Protein AF-A0A8J7C2K8-F1 (afdb_monomer_lite)

Foldseek 3Di:
DPDPPPAPLNVCLVLLLVLLPDPQLLVLLLVLLVVLVVLCVVCVVVVNNVVSVVVNLLSLLLLLLQLLLCLLQVNSNDGSPDPSSDDSVLSVQLSVQLVVVLVVLCVVVVVLDPVPVVDPVSVVCLVVPPVVSVVVVVVSVVVNVLVNLLSSLLSNLDPHNVLSPDPVNSCLLPPVCVVLSVSLVCSLVVSLVVLCVVLVVVLVVLVVVPVVSSVVSVSSSVSSSRSSSSNSSSNSSNNSSNSSVLQVQVDPPPPPPPDDDDDDDDDDDDDDDDDDDDDDDDDDDDPPDDPPDDAAADPPLPVLLVVLVVVCVPPLVVSLVSLVVVPVRGPDDLSSLLSNLVSCVVVVVLVSSLVSLLVNLVVCVSRVVLLSNLVSCVSCVVVNVSSPDDLVSLLSNLVSCVVVVVLVSSLVSLVVSCQVPVQPVSSLVSLQVSLVCCVPVVLNLVVSLVSLVCNCVSNVPYPCNVVSVVSNVSSVVSVVVVVVD

Structure (mmCIF, N/CA/C/O backbone):
data_AF-A0A8J7C2K8-F1
#
_entry.id   AF-A0A8J7C2K8-F1
#
loop_
_atom_site.group_PDB
_atom_site.id
_atom_site.type_symbol
_atom_site.label_atom_id
_atom_site.label_alt_id
_atom_site.label_comp_id
_atom_site.label_asym_id
_atom_site.label_entity_id
_atom_site.label_seq_id
_atom_site.pdbx_PDB_ins_code
_atom_site.Cartn_x
_atom_site.Cartn_y
_atom_site.Cartn_z
_atom_site.occupancy
_atom_site.B_iso_or_equiv
_atom_site.auth_seq_id
_atom_site.auth_comp_id
_atom_site.auth_asym_id
_atom_site.auth_atom_id
_atom_site.pdbx_PDB_model_num
ATOM 1 N N . MET A 1 1 ? -22.034 -8.516 -27.424 1.00 41.03 1 MET A N 1
ATOM 2 C CA . MET A 1 1 ? -21.229 -7.342 -27.040 1.00 41.03 1 MET A CA 1
ATOM 3 C C . MET A 1 1 ? -21.089 -7.430 -25.538 1.00 41.03 1 MET A C 1
ATOM 5 O O . MET A 1 1 ? -22.047 -7.137 -24.839 1.00 41.03 1 MET A O 1
ATOM 9 N N . GLU A 1 2 ? -19.985 -8.019 -25.079 1.00 37.44 2 GLU A N 1
ATOM 10 C CA . GLU A 1 2 ? -19.654 -8.113 -23.654 1.00 37.44 2 GLU A CA 1
ATOM 11 C C . GLU A 1 2 ? -19.562 -6.699 -23.087 1.00 37.44 2 GLU A C 1
ATOM 13 O O . GLU A 1 2 ? -18.957 -5.824 -23.704 1.00 37.44 2 GLU A O 1
ATOM 18 N N . HIS A 1 3 ? -20.213 -6.456 -21.952 1.00 40.88 3 HIS A N 1
ATOM 19 C CA . HIS A 1 3 ? -20.045 -5.206 -21.230 1.00 40.88 3 HIS A CA 1
ATOM 20 C C . HIS A 1 3 ? -18.571 -5.090 -20.839 1.00 40.88 3 HIS A C 1
ATOM 22 O O . HIS A 1 3 ? -18.073 -5.925 -20.085 1.00 40.88 3 HIS A O 1
ATOM 28 N N . ASP A 1 4 ? -17.885 -4.077 -21.376 1.00 43.94 4 ASP A N 1
ATOM 29 C CA . ASP A 1 4 ? -16.525 -3.712 -20.988 1.00 43.94 4 ASP A CA 1
ATOM 30 C C . ASP A 1 4 ? -16.519 -3.419 -19.483 1.00 43.94 4 ASP A C 1
ATOM 32 O O . ASP A 1 4 ? -16.833 -2.318 -19.026 1.00 43.94 4 ASP A O 1
ATOM 36 N N . HIS A 1 5 ? -16.211 -4.443 -18.690 1.00 52.31 5 HIS A N 1
ATOM 37 C CA . HIS A 1 5 ? -15.974 -4.312 -17.267 1.00 52.31 5 HIS A CA 1
ATOM 38 C C . HIS A 1 5 ? -14.709 -3.474 -17.099 1.00 52.31 5 HIS A C 1
ATOM 40 O O . HIS A 1 5 ? -13.593 -3.990 -17.146 1.00 52.31 5 HIS A O 1
ATOM 46 N N . LEU A 1 6 ? -14.891 -2.163 -16.924 1.00 55.97 6 LEU A N 1
ATOM 47 C CA . LEU A 1 6 ? -13.845 -1.275 -16.440 1.00 55.97 6 LEU A CA 1
ATOM 48 C C . LEU A 1 6 ? -13.391 -1.812 -15.083 1.00 55.97 6 LEU A C 1
ATOM 50 O O . LEU A 1 6 ? -14.074 -1.687 -14.067 1.00 55.97 6 LEU A O 1
ATOM 54 N N . THR A 1 7 ? -12.247 -2.478 -15.094 1.00 68.12 7 THR A N 1
ATOM 55 C CA . THR A 1 7 ? -11.593 -2.999 -13.903 1.00 68.12 7 THR A CA 1
ATOM 56 C C . THR A 1 7 ? -11.230 -1.843 -12.976 1.00 68.12 7 THR A C 1
ATOM 58 O O . THR A 1 7 ? -10.873 -0.752 -13.430 1.00 68.12 7 THR A O 1
ATOM 61 N N . GLU A 1 8 ? -11.262 -2.065 -11.660 1.00 74.50 8 GLU A N 1
ATOM 62 C CA . GLU A 1 8 ? -10.862 -1.045 -10.674 1.00 74.50 8 GLU A CA 1
ATOM 63 C C . GLU A 1 8 ? -9.447 -0.502 -10.947 1.00 74.50 8 GLU A C 1
ATOM 65 O O . GLU A 1 8 ? -9.156 0.670 -10.702 1.00 74.50 8 GLU A O 1
ATOM 70 N N . PHE A 1 9 ? -8.578 -1.331 -11.533 1.00 84.44 9 PHE A N 1
ATOM 71 C CA . PHE A 1 9 ? -7.225 -0.947 -11.915 1.00 84.44 9 PHE A CA 1
ATOM 72 C C . PHE A 1 9 ? -7.191 0.152 -12.990 1.00 84.44 9 PHE A C 1
ATOM 74 O O . PHE A 1 9 ? -6.344 1.045 -12.924 1.00 84.44 9 PHE A O 1
ATOM 81 N N . SER A 1 10 ? -8.133 0.154 -13.939 1.00 80.50 10 SER A N 1
ATOM 82 C CA . SER A 1 10 ? -8.169 1.147 -15.021 1.00 80.50 10 SER A CA 1
ATOM 83 C C . SER A 1 10 ? -8.350 2.584 -14.502 1.00 80.50 10 SER A C 1
ATOM 85 O O . SER A 1 10 ? -7.654 3.492 -14.960 1.00 80.50 10 SER A O 1
ATOM 87 N N . GLY A 1 11 ? -9.179 2.787 -13.470 1.00 80.75 11 GLY A N 1
ATOM 88 C CA . GLY A 1 11 ? -9.344 4.085 -12.800 1.00 80.75 11 GLY A CA 1
ATOM 89 C C . GLY A 1 11 ? -8.139 4.502 -11.945 1.00 80.75 11 GLY A C 1
ATOM 90 O O . GLY A 1 11 ? -7.910 5.688 -11.706 1.00 80.75 11 GLY A O 1
ATOM 91 N N . VAL A 1 12 ? -7.328 3.535 -11.510 1.00 88.25 12 VAL A N 1
ATOM 92 C CA . VAL A 1 12 ? -6.152 3.748 -10.654 1.00 88.25 12 VAL A CA 1
ATOM 93 C C . VAL A 1 12 ? -4.919 4.178 -11.457 1.00 88.25 12 VAL A C 1
ATOM 95 O O . VAL A 1 12 ? -4.149 5.020 -10.991 1.00 88.25 12 VAL A O 1
ATOM 98 N N . ILE A 1 13 ? -4.736 3.664 -12.675 1.00 92.69 13 ILE A N 1
ATOM 99 C CA . ILE A 1 13 ? -3.528 3.884 -13.492 1.00 92.69 13 ILE A CA 1
ATOM 100 C C . ILE A 1 13 ? -3.227 5.363 -13.733 1.00 92.69 13 ILE A C 1
ATOM 102 O O . ILE A 1 13 ? -2.087 5.790 -13.546 1.00 92.69 13 ILE A O 1
ATOM 106 N N . GLY A 1 14 ? -4.235 6.159 -14.105 1.00 89.81 14 GLY A N 1
ATOM 107 C CA . GLY A 1 14 ? -4.043 7.591 -14.358 1.00 89.81 14 GLY A CA 1
ATOM 108 C C . GLY A 1 14 ? -3.506 8.325 -13.127 1.00 89.81 14 GLY A C 1
ATOM 109 O O . GLY A 1 14 ? -2.609 9.166 -13.229 1.00 89.81 14 GLY A O 1
ATOM 110 N N . ARG A 1 15 ? -3.981 7.934 -11.939 1.00 91.12 15 ARG A N 1
ATOM 111 C CA . ARG A 1 15 ? -3.466 8.445 -10.670 1.00 91.12 15 ARG A CA 1
ATOM 112 C C . ARG A 1 15 ? -2.038 7.966 -10.412 1.00 91.12 15 ARG A C 1
ATOM 114 O O . ARG A 1 15 ? -1.206 8.795 -10.068 1.00 91.12 15 ARG A O 1
ATOM 121 N N . VAL A 1 16 ? -1.721 6.684 -10.625 1.00 93.50 16 VAL A N 1
ATOM 122 C CA . VAL A 1 16 ? -0.349 6.160 -10.448 1.00 93.50 16 VAL A CA 1
ATOM 123 C C . VAL A 1 16 ? 0.651 6.933 -11.305 1.00 93.50 16 VAL A C 1
ATOM 125 O O . VAL A 1 16 ? 1.683 7.369 -10.792 1.00 93.50 16 VAL A O 1
ATOM 128 N N . VAL A 1 17 ? 0.336 7.153 -12.585 1.00 92.56 17 VAL A N 1
ATOM 129 C CA . VAL A 1 17 ? 1.191 7.928 -13.493 1.00 92.56 17 VAL A CA 1
ATOM 130 C C . VAL A 1 17 ? 1.397 9.338 -12.942 1.00 92.56 17 VAL A C 1
ATOM 132 O O . VAL A 1 17 ? 2.541 9.758 -12.776 1.00 92.56 17 VAL A O 1
ATOM 135 N N . ARG A 1 18 ? 0.317 10.038 -12.569 1.00 90.94 18 ARG A N 1
ATOM 136 C CA . ARG A 1 18 ? 0.383 11.401 -12.023 1.00 90.94 18 ARG A CA 1
ATOM 137 C C . ARG A 1 18 ? 1.228 11.493 -10.749 1.00 90.94 18 ARG A C 1
ATOM 139 O O . ARG A 1 18 ? 2.104 12.346 -10.669 1.00 90.94 18 ARG A O 1
ATOM 146 N N . GLU A 1 19 ? 1.012 10.610 -9.776 1.00 89.38 19 GLU A N 1
ATOM 147 C CA . GLU A 1 19 ? 1.736 10.650 -8.493 1.00 89.38 19 GLU A CA 1
ATOM 148 C C . GLU A 1 19 ? 3.212 10.237 -8.628 1.00 89.38 19 GLU A C 1
ATOM 150 O O . GLU A 1 19 ? 4.062 10.615 -7.813 1.00 89.38 19 GLU A O 1
ATOM 155 N N . THR A 1 20 ? 3.562 9.496 -9.682 1.00 88.75 20 THR A N 1
ATOM 156 C CA . THR A 1 20 ? 4.967 9.193 -9.997 1.00 88.75 20 THR A CA 1
ATOM 157 C C . THR A 1 20 ? 5.726 10.460 -10.422 1.00 88.75 20 THR A C 1
ATOM 159 O O . THR A 1 20 ? 6.924 10.567 -10.174 1.00 88.75 20 THR A O 1
ATOM 162 N N . PHE A 1 21 ? 5.041 11.473 -10.965 1.00 85.44 21 PHE A N 1
ATOM 163 C CA . PHE A 1 21 ? 5.627 12.793 -11.241 1.00 85.44 21 PHE A CA 1
ATOM 164 C C . PHE A 1 21 ? 5.719 13.711 -10.008 1.00 85.44 21 PHE A C 1
ATOM 166 O O . PHE A 1 21 ? 6.106 14.872 -10.135 1.00 85.44 21 PHE A O 1
ATOM 173 N N . SER A 1 22 ? 5.400 13.225 -8.805 1.00 87.19 22 SER A N 1
ATOM 174 C CA . SER A 1 22 ? 5.563 14.019 -7.584 1.00 87.19 22 SER A CA 1
ATOM 175 C C . SER A 1 22 ? 7.039 14.280 -7.248 1.00 87.19 22 SER A C 1
ATOM 177 O O . SER A 1 22 ? 7.928 13.461 -7.502 1.00 87.19 22 SER A O 1
ATOM 179 N N . TRP A 1 23 ? 7.303 15.410 -6.583 1.00 87.44 23 TRP A N 1
ATOM 180 C CA . TRP A 1 23 ? 8.646 15.783 -6.120 1.00 87.44 23 TRP A CA 1
ATOM 181 C C . TRP A 1 23 ? 9.289 14.720 -5.219 1.00 87.44 23 TRP A C 1
ATOM 183 O O . TRP A 1 23 ? 10.485 14.463 -5.318 1.00 87.44 23 TRP A O 1
ATOM 193 N N . LYS A 1 24 ? 8.499 14.055 -4.368 1.00 87.69 24 LYS A N 1
ATOM 194 C CA . LYS A 1 24 ? 8.977 12.989 -3.470 1.00 87.69 24 LYS A CA 1
ATOM 195 C C . LYS A 1 24 ? 9.547 11.800 -4.254 1.00 87.69 24 LYS A C 1
ATOM 197 O O . LYS A 1 24 ? 10.615 11.271 -3.923 1.00 87.69 24 LYS A O 1
ATOM 202 N N . THR A 1 25 ? 8.843 11.393 -5.310 1.00 84.19 25 THR A N 1
ATOM 203 C CA . THR A 1 25 ? 9.282 10.326 -6.211 1.00 84.19 25 THR A CA 1
ATOM 204 C C . THR A 1 25 ? 10.517 10.751 -6.998 1.00 84.19 25 THR A C 1
ATOM 206 O O . THR A 1 25 ? 11.456 9.966 -7.117 1.00 84.19 25 THR A O 1
ATOM 209 N N . LEU A 1 26 ? 10.569 12.012 -7.439 1.00 83.38 26 LEU A N 1
ATOM 210 C CA . LEU A 1 26 ? 11.736 12.589 -8.107 1.00 83.38 26 LEU A CA 1
ATOM 211 C C . LEU A 1 26 ? 12.994 12.504 -7.231 1.00 83.38 26 LEU A C 1
ATOM 213 O O . LEU A 1 26 ? 14.010 11.981 -7.684 1.00 83.38 26 LEU A O 1
ATOM 217 N N . PHE A 1 27 ? 12.922 12.922 -5.963 1.00 89.31 27 PHE A N 1
ATOM 218 C CA . PHE A 1 27 ? 14.052 12.808 -5.031 1.00 89.31 27 PHE A CA 1
ATOM 219 C C . PHE A 1 27 ? 14.486 11.357 -4.807 1.00 89.31 27 PHE A C 1
ATOM 221 O O . PHE A 1 27 ? 15.682 11.067 -4.790 1.00 89.31 27 PHE A O 1
ATOM 228 N N . SER A 1 28 ? 13.527 10.435 -4.687 1.00 89.62 28 SER A N 1
ATOM 229 C CA . SER A 1 28 ? 13.826 9.003 -4.556 1.00 89.62 28 SER A CA 1
ATOM 230 C C . SER A 1 28 ? 14.537 8.466 -5.797 1.00 89.62 28 SER A C 1
ATOM 232 O O . SER A 1 28 ? 15.497 7.707 -5.685 1.00 89.62 28 SER A O 1
ATOM 234 N N . GLY A 1 29 ? 14.093 8.885 -6.982 1.00 85.00 29 GLY A N 1
ATOM 235 C CA . GLY A 1 29 ? 14.690 8.467 -8.238 1.00 85.00 29 GLY A CA 1
ATOM 236 C C . GLY A 1 29 ? 16.117 8.983 -8.417 1.00 85.00 29 GLY A C 1
ATOM 237 O O . GLY A 1 29 ? 17.006 8.210 -8.765 1.00 85.00 29 GLY A O 1
ATOM 238 N N . VAL A 1 30 ? 16.360 10.255 -8.089 1.00 86.88 30 VAL A N 1
ATOM 239 C CA . VAL A 1 30 ? 17.709 10.847 -8.091 1.00 86.88 30 VAL A CA 1
ATOM 240 C C . VAL A 1 30 ? 18.622 10.133 -7.095 1.00 86.88 30 VAL A C 1
ATOM 242 O O . VAL A 1 30 ? 19.751 9.795 -7.447 1.00 86.88 30 VAL A O 1
ATOM 245 N N . ALA A 1 31 ? 18.138 9.845 -5.883 1.00 91.31 31 ALA A N 1
ATOM 246 C CA . ALA A 1 31 ? 18.902 9.098 -4.887 1.00 91.31 31 ALA A CA 1
ATOM 247 C C . ALA A 1 31 ? 19.277 7.694 -5.393 1.00 91.31 31 ALA A C 1
ATOM 249 O O . ALA A 1 31 ? 20.427 7.281 -5.255 1.00 91.31 31 ALA A O 1
ATOM 250 N N . LEU A 1 32 ? 18.343 6.983 -6.034 1.00 91.81 32 LEU A N 1
ATOM 251 C CA . LEU A 1 32 ? 18.602 5.667 -6.623 1.00 91.81 32 LEU A CA 1
ATOM 252 C C . LEU A 1 32 ? 19.635 5.729 -7.750 1.00 91.81 32 LEU A C 1
ATOM 254 O O . LEU A 1 32 ? 20.576 4.937 -7.766 1.00 91.81 32 LEU A O 1
ATOM 258 N N . GLY A 1 33 ? 19.481 6.680 -8.672 1.00 86.44 33 GLY A N 1
ATOM 259 C CA . GLY A 1 33 ? 20.433 6.884 -9.759 1.00 86.44 33 GLY A CA 1
ATOM 260 C C . GLY A 1 33 ? 21.829 7.224 -9.236 1.00 86.44 33 GLY A C 1
ATOM 261 O O . GLY A 1 33 ? 22.813 6.654 -9.700 1.00 86.44 33 GLY A O 1
ATOM 262 N N . PHE A 1 34 ? 21.921 8.072 -8.208 1.00 87.38 34 PHE A N 1
ATOM 263 C CA . PHE A 1 34 ? 23.185 8.391 -7.547 1.00 87.38 34 PHE A CA 1
ATOM 264 C C . PHE A 1 34 ? 23.832 7.156 -6.908 1.00 87.38 34 PHE A C 1
ATOM 266 O O . PHE A 1 34 ? 25.015 6.911 -7.135 1.00 87.38 34 PHE A O 1
ATOM 273 N N . ILE A 1 35 ? 23.063 6.343 -6.172 1.00 91.62 35 ILE A N 1
ATOM 274 C CA . ILE A 1 35 ? 23.551 5.086 -5.583 1.00 91.62 35 ILE A CA 1
ATOM 275 C C . ILE A 1 35 ? 24.129 4.179 -6.675 1.00 91.62 35 ILE A C 1
ATOM 277 O O . ILE A 1 35 ? 25.251 3.704 -6.538 1.00 91.62 35 ILE A O 1
ATOM 281 N N . LEU A 1 36 ? 23.414 3.989 -7.785 1.00 90.06 36 LEU A N 1
ATOM 282 C CA . LEU A 1 36 ? 23.866 3.129 -8.882 1.00 90.06 36 LEU A CA 1
ATOM 283 C C . LEU A 1 36 ? 25.137 3.646 -9.559 1.00 90.06 36 LEU A C 1
ATOM 285 O O . LEU A 1 36 ? 26.040 2.857 -9.844 1.00 90.06 36 LEU A O 1
ATOM 289 N N . VAL A 1 37 ? 25.240 4.959 -9.785 1.00 86.56 37 VAL A N 1
ATOM 290 C CA . VAL A 1 37 ? 26.450 5.580 -10.344 1.00 86.56 37 VAL A CA 1
ATOM 291 C C . VAL A 1 37 ? 27.632 5.386 -9.398 1.00 86.56 37 VAL A C 1
ATOM 293 O O . VAL A 1 37 ? 28.677 4.903 -9.831 1.00 86.56 37 VAL A O 1
ATOM 296 N N . VAL A 1 38 ? 27.468 5.691 -8.107 1.00 90.31 38 VAL A N 1
ATOM 297 C CA . VAL A 1 38 ? 28.526 5.515 -7.100 1.00 90.31 38 VAL A CA 1
ATOM 298 C C . VAL A 1 38 ? 28.958 4.053 -7.019 1.00 90.31 38 VAL A C 1
ATOM 300 O O . VAL A 1 38 ? 30.151 3.770 -7.088 1.00 90.31 38 VAL A O 1
ATOM 303 N N . THR A 1 39 ? 28.014 3.112 -6.947 1.00 91.81 39 THR A N 1
ATOM 304 C CA . THR A 1 39 ? 28.308 1.673 -6.943 1.00 91.81 39 THR A CA 1
ATOM 305 C C . THR A 1 39 ? 29.088 1.252 -8.188 1.00 91.81 39 THR A C 1
ATOM 307 O O . THR A 1 39 ? 30.080 0.532 -8.074 1.00 91.81 39 THR A O 1
ATOM 310 N N . THR A 1 40 ? 28.689 1.733 -9.367 1.00 87.88 40 THR A N 1
ATOM 311 C CA . THR A 1 40 ? 29.369 1.422 -10.632 1.00 87.88 40 THR A CA 1
ATOM 312 C C . THR A 1 40 ? 30.797 1.965 -10.645 1.00 87.88 40 THR A C 1
ATOM 314 O O . THR A 1 40 ? 31.725 1.233 -10.983 1.00 87.88 40 THR A O 1
ATOM 317 N N . VAL A 1 41 ? 31.001 3.218 -10.223 1.00 88.69 41 VAL A N 1
ATOM 318 C CA . VAL A 1 41 ? 32.327 3.853 -10.158 1.00 88.69 41 VAL A CA 1
ATOM 319 C C . VAL A 1 41 ? 33.235 3.135 -9.160 1.00 88.69 41 VAL A C 1
ATOM 321 O O . VAL A 1 41 ? 34.372 2.810 -9.495 1.00 88.69 41 VAL A O 1
ATOM 324 N N . VAL A 1 42 ? 32.739 2.828 -7.959 1.00 94.00 42 VAL A N 1
ATOM 325 C CA . VAL A 1 42 ? 33.506 2.113 -6.926 1.00 94.00 42 VAL A CA 1
ATOM 326 C C . VAL A 1 42 ? 33.948 0.736 -7.425 1.00 94.00 42 VAL A C 1
ATOM 328 O O . VAL A 1 42 ? 35.113 0.369 -7.274 1.00 94.00 42 VAL A O 1
ATOM 331 N N . LEU A 1 43 ? 33.054 -0.017 -8.069 1.00 93.50 43 LEU A N 1
ATOM 332 C CA . LEU A 1 43 ? 33.375 -1.353 -8.579 1.00 93.50 43 LEU A CA 1
ATOM 333 C C . LEU A 1 43 ? 34.270 -1.316 -9.823 1.00 93.50 43 LEU A C 1
ATOM 335 O O . LEU A 1 43 ? 35.097 -2.212 -10.003 1.00 93.50 43 LEU A O 1
ATOM 339 N N . ALA A 1 44 ? 34.178 -0.265 -10.641 1.00 88.88 44 ALA A N 1
ATOM 340 C CA . ALA A 1 44 ? 35.124 -0.018 -11.724 1.00 88.88 44 ALA A CA 1
ATOM 341 C C . ALA A 1 44 ? 36.537 0.268 -11.186 1.00 88.88 44 ALA A C 1
ATOM 343 O O . ALA A 1 44 ? 37.502 -0.329 -11.663 1.00 88.88 44 ALA A O 1
ATOM 344 N N . ILE A 1 45 ? 36.665 1.105 -10.146 1.00 94.56 45 ILE A N 1
ATOM 345 C CA . ILE A 1 45 ? 37.945 1.376 -9.464 1.00 94.56 45 ILE A CA 1
ATOM 346 C C . ILE A 1 45 ? 38.517 0.088 -8.854 1.00 94.56 45 ILE A C 1
ATOM 348 O O . ILE A 1 45 ? 39.714 -0.174 -8.968 1.00 94.56 45 ILE A O 1
ATOM 352 N N . ALA A 1 46 ? 37.660 -0.761 -8.283 1.00 95.81 46 ALA A N 1
ATOM 353 C CA . ALA A 1 46 ? 38.035 -2.070 -7.751 1.00 95.81 46 ALA A CA 1
ATOM 354 C C . ALA A 1 46 ? 38.350 -3.127 -8.834 1.00 95.81 46 ALA A C 1
ATOM 356 O O . ALA A 1 46 ? 38.626 -4.277 -8.494 1.00 95.81 46 ALA A O 1
ATOM 357 N N . LYS A 1 47 ? 38.312 -2.768 -10.128 1.00 94.69 47 LYS A N 1
ATOM 358 C CA . LYS A 1 47 ? 38.520 -3.670 -11.277 1.00 94.69 47 LYS A CA 1
ATOM 359 C C . LYS A 1 47 ? 37.569 -4.877 -11.291 1.00 94.69 47 LYS A C 1
ATOM 361 O O . LYS A 1 47 ? 37.915 -5.938 -11.805 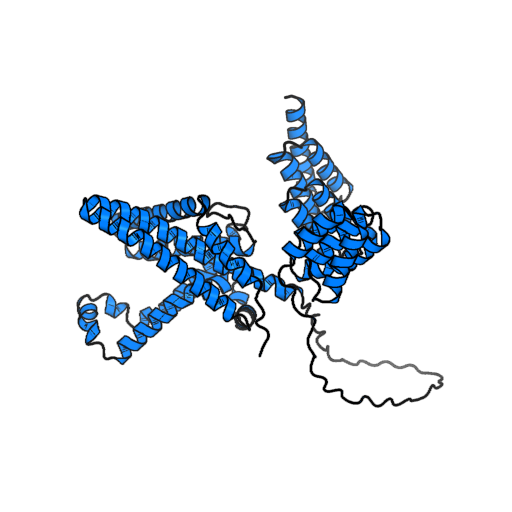1.00 94.69 47 LYS A O 1
ATOM 366 N N . ALA A 1 48 ? 36.353 -4.705 -10.771 1.00 93.31 48 ALA A N 1
ATOM 367 C CA . ALA A 1 48 ? 35.312 -5.730 -10.710 1.00 93.31 48 ALA A CA 1
ATOM 368 C C . ALA A 1 48 ? 34.009 -5.293 -11.425 1.00 93.31 48 ALA A C 1
ATOM 370 O O . ALA A 1 48 ? 32.928 -5.359 -10.833 1.00 93.31 48 ALA A O 1
ATOM 371 N N . PRO A 1 49 ? 34.057 -4.862 -12.703 1.00 84.00 49 PRO A N 1
ATOM 372 C CA . PRO A 1 49 ? 32.888 -4.314 -13.401 1.00 84.00 49 PRO A CA 1
ATOM 373 C C . PRO A 1 49 ? 31.738 -5.326 -13.533 1.00 84.00 49 PRO A C 1
ATOM 375 O O . PRO A 1 49 ? 30.573 -4.954 -13.413 1.00 84.00 49 PRO A O 1
ATOM 378 N N . ASN A 1 50 ? 32.055 -6.616 -13.683 1.00 84.75 50 ASN A N 1
ATOM 379 C CA . ASN A 1 50 ? 31.053 -7.682 -13.771 1.00 84.75 50 ASN A CA 1
ATOM 380 C C . ASN A 1 50 ? 30.245 -7.819 -12.473 1.00 84.75 50 ASN A C 1
ATOM 382 O O . ASN A 1 50 ? 29.038 -8.034 -12.521 1.00 84.75 50 ASN A O 1
ATOM 386 N N . VAL A 1 51 ? 30.886 -7.634 -11.313 1.00 89.44 51 VAL A N 1
ATOM 387 C CA . VAL A 1 51 ? 30.200 -7.616 -10.009 1.00 89.44 51 VAL A CA 1
ATOM 388 C C . VAL A 1 51 ? 29.257 -6.415 -9.925 1.00 89.44 51 VAL A C 1
ATOM 390 O O . VAL A 1 51 ? 28.166 -6.531 -9.373 1.00 89.44 51 VAL A O 1
ATOM 393 N N . GLY A 1 52 ? 29.625 -5.288 -10.543 1.00 87.69 52 GLY A N 1
ATOM 394 C CA . GLY A 1 52 ? 28.776 -4.097 -10.633 1.00 87.69 52 GLY A CA 1
ATOM 395 C C . GLY A 1 52 ? 27.433 -4.342 -11.296 1.00 87.69 52 GLY A C 1
ATOM 396 O O . GLY A 1 52 ? 26.426 -3.836 -10.808 1.00 87.69 52 GLY A O 1
ATOM 397 N N . ILE A 1 53 ? 27.386 -5.183 -12.329 1.00 86.38 53 ILE A N 1
ATOM 398 C CA . ILE A 1 53 ? 26.129 -5.548 -12.993 1.00 86.38 53 ILE A CA 1
ATOM 399 C C . ILE A 1 53 ? 25.206 -6.294 -12.019 1.00 86.38 53 ILE A C 1
ATOM 401 O O . ILE A 1 53 ? 24.031 -5.945 -11.893 1.00 86.38 53 ILE A O 1
ATOM 405 N N . PHE A 1 54 ? 25.735 -7.276 -11.281 1.00 89.88 54 PHE A N 1
ATOM 406 C CA . PHE A 1 54 ? 24.957 -8.036 -10.296 1.00 89.88 54 PHE A CA 1
ATOM 407 C C . PHE A 1 54 ? 24.475 -7.161 -9.137 1.00 89.88 54 PHE A C 1
ATOM 409 O O . PHE A 1 54 ? 23.297 -7.196 -8.788 1.00 89.88 54 PHE A O 1
ATOM 416 N N . VAL A 1 55 ? 25.359 -6.342 -8.562 1.00 94.12 55 VAL A N 1
ATOM 417 C CA . VAL A 1 55 ? 24.996 -5.437 -7.461 1.00 94.12 55 VAL A CA 1
ATOM 418 C C . VAL A 1 55 ? 23.968 -4.405 -7.930 1.00 94.12 55 VAL A C 1
ATOM 420 O O . VAL A 1 55 ? 22.987 -4.158 -7.231 1.00 94.12 55 VAL A O 1
ATOM 423 N N . GLY A 1 56 ? 24.135 -3.857 -9.136 1.00 92.75 56 GLY A N 1
ATOM 424 C CA . GLY A 1 56 ? 23.173 -2.945 -9.748 1.00 92.75 56 GLY A CA 1
ATOM 425 C C . GLY A 1 56 ? 21.795 -3.582 -9.926 1.00 92.75 56 GLY A C 1
ATOM 426 O O . GLY A 1 56 ? 20.791 -2.960 -9.579 1.00 92.75 56 GLY A O 1
ATOM 427 N N . GLN A 1 57 ? 21.729 -4.842 -10.376 1.00 92.38 57 GLN A N 1
ATOM 428 C CA . GLN A 1 57 ? 20.463 -5.576 -10.451 1.00 92.38 57 GLN A CA 1
ATOM 429 C C . GLN A 1 57 ? 19.819 -5.791 -9.080 1.00 92.38 57 GLN A C 1
ATOM 431 O O . GLN A 1 57 ? 18.607 -5.629 -8.964 1.00 92.38 57 GLN A O 1
ATOM 436 N N . ILE A 1 58 ? 20.596 -6.108 -8.039 1.00 96.25 58 ILE A N 1
ATOM 437 C CA . ILE A 1 58 ? 20.070 -6.267 -6.673 1.00 96.25 58 ILE A CA 1
ATOM 438 C C . ILE A 1 58 ? 19.483 -4.946 -6.164 1.00 96.25 58 ILE A C 1
ATOM 440 O O . ILE A 1 58 ? 18.362 -4.932 -5.656 1.00 96.25 58 ILE A O 1
ATOM 444 N N . ILE A 1 59 ? 20.203 -3.834 -6.341 1.00 96.19 59 ILE A N 1
ATOM 445 C CA . ILE A 1 59 ? 19.733 -2.495 -5.956 1.00 96.19 59 ILE A CA 1
ATOM 446 C C . ILE A 1 59 ? 18.435 -2.158 -6.698 1.00 96.19 59 ILE A C 1
ATOM 448 O O . ILE A 1 59 ? 17.475 -1.687 -6.086 1.00 96.19 59 ILE A O 1
ATOM 452 N N . MET A 1 60 ? 18.373 -2.447 -8.000 1.00 95.56 60 MET A N 1
ATOM 453 C CA . MET A 1 60 ? 17.170 -2.186 -8.784 1.00 95.56 60 MET A CA 1
ATOM 454 C C . MET A 1 60 ? 15.988 -3.064 -8.396 1.00 95.56 60 MET A C 1
ATOM 456 O O . MET A 1 60 ? 14.869 -2.571 -8.284 1.00 95.56 60 MET A O 1
ATOM 460 N N . ALA A 1 61 ? 16.225 -4.353 -8.171 1.00 96.88 61 ALA A N 1
ATOM 461 C CA . ALA A 1 61 ? 15.209 -5.276 -7.695 1.00 96.88 61 ALA A CA 1
ATOM 462 C C . ALA A 1 61 ? 14.648 -4.826 -6.342 1.00 96.88 61 ALA A C 1
ATOM 464 O O . ALA A 1 61 ? 13.433 -4.823 -6.163 1.00 96.88 61 ALA A O 1
ATOM 465 N N . ALA A 1 62 ? 15.511 -4.373 -5.426 1.00 97.44 62 ALA A N 1
ATOM 466 C CA . ALA A 1 62 ? 15.099 -3.839 -4.132 1.00 97.44 62 ALA A CA 1
ATOM 467 C C . ALA A 1 62 ? 14.274 -2.553 -4.267 1.00 97.44 62 ALA A C 1
ATOM 469 O O . ALA A 1 62 ? 13.259 -2.399 -3.587 1.00 97.44 62 ALA A O 1
ATOM 470 N N . ALA A 1 63 ? 14.658 -1.651 -5.174 1.00 96.50 63 ALA A N 1
ATOM 471 C CA . ALA A 1 63 ? 13.899 -0.437 -5.456 1.00 96.50 63 ALA A CA 1
ATOM 472 C C . ALA A 1 63 ? 12.517 -0.743 -6.059 1.00 96.50 63 ALA A C 1
ATOM 474 O O . ALA A 1 63 ? 11.506 -0.241 -5.564 1.00 96.50 63 ALA A O 1
ATOM 475 N N . LEU A 1 64 ? 12.455 -1.606 -7.080 1.00 97.31 64 LEU A N 1
ATOM 476 C CA . LEU A 1 64 ? 11.201 -2.070 -7.685 1.00 97.31 64 LEU A CA 1
ATOM 477 C C . LEU A 1 64 ? 10.299 -2.735 -6.651 1.00 97.31 64 LEU A C 1
ATOM 479 O O . LEU A 1 64 ? 9.123 -2.390 -6.555 1.00 97.31 64 LEU A O 1
ATOM 483 N N . ALA A 1 65 ? 10.858 -3.641 -5.848 1.00 97.69 65 ALA A N 1
ATOM 484 C CA . ALA A 1 65 ? 10.148 -4.301 -4.765 1.00 97.69 65 ALA A CA 1
ATOM 485 C C . ALA A 1 65 ? 9.625 -3.283 -3.749 1.00 97.69 65 ALA A C 1
ATOM 487 O O . ALA A 1 65 ? 8.467 -3.370 -3.359 1.00 97.69 65 ALA A O 1
ATOM 488 N N . ARG A 1 66 ? 10.418 -2.277 -3.356 1.00 97.25 66 ARG A N 1
ATOM 489 C CA . ARG A 1 66 ? 9.971 -1.236 -2.419 1.00 97.25 66 ARG A CA 1
ATOM 490 C C . ARG A 1 66 ? 8.746 -0.500 -2.953 1.00 97.25 66 ARG A C 1
ATOM 492 O O . ARG A 1 66 ? 7.745 -0.404 -2.248 1.00 97.25 66 ARG A O 1
ATOM 499 N N . PHE A 1 67 ? 8.803 -0.029 -4.196 1.00 96.62 67 PHE A N 1
ATOM 500 C CA . PHE A 1 67 ? 7.685 0.678 -4.821 1.00 96.62 67 PHE A CA 1
ATOM 501 C C . PHE A 1 67 ? 6.475 -0.227 -5.089 1.00 96.62 67 PHE A C 1
ATOM 503 O O . PHE A 1 67 ? 5.340 0.230 -4.955 1.00 96.62 67 PHE A O 1
ATOM 510 N N . ALA A 1 68 ? 6.693 -1.505 -5.405 1.00 97.06 68 ALA A N 1
ATOM 511 C CA . ALA A 1 68 ? 5.621 -2.484 -5.558 1.00 97.06 68 ALA A CA 1
ATOM 512 C C . ALA A 1 68 ? 4.925 -2.791 -4.235 1.00 97.06 68 ALA A C 1
ATOM 514 O O . ALA A 1 68 ? 3.700 -2.825 -4.186 1.00 97.06 68 ALA A O 1
ATOM 515 N N . VAL A 1 69 ? 5.675 -2.950 -3.145 1.00 96.56 69 VAL A N 1
ATOM 516 C CA . VAL A 1 69 ? 5.084 -3.151 -1.820 1.00 96.56 69 VAL A CA 1
ATOM 517 C C . VAL A 1 69 ? 4.314 -1.892 -1.390 1.00 96.56 69 VAL A C 1
ATOM 519 O O . VAL A 1 69 ? 3.192 -2.025 -0.912 1.00 96.56 69 VAL A O 1
ATOM 522 N N . ASN A 1 70 ? 4.816 -0.679 -1.665 1.00 94.50 70 ASN A N 1
ATOM 523 C CA . ASN A 1 70 ? 4.050 0.561 -1.444 1.00 94.50 70 ASN A CA 1
ATOM 524 C C . ASN A 1 70 ? 2.708 0.549 -2.191 1.00 94.50 70 ASN A C 1
ATOM 526 O O . ASN A 1 70 ? 1.664 0.780 -1.581 1.00 94.50 70 ASN A O 1
ATOM 530 N N . GLY A 1 71 ? 2.720 0.214 -3.486 1.00 93.50 71 GLY A N 1
ATOM 531 C CA . GLY A 1 71 ? 1.495 0.095 -4.282 1.00 93.50 71 GLY A CA 1
ATOM 532 C C . GLY A 1 71 ? 0.546 -0.987 -3.756 1.00 93.50 71 GLY A C 1
ATOM 533 O O . GLY A 1 71 ? -0.659 -0.768 -3.691 1.00 93.50 71 GLY A O 1
ATOM 534 N N . LEU A 1 72 ? 1.083 -2.122 -3.298 1.00 94.12 72 LEU A N 1
ATOM 535 C CA . LEU A 1 72 ? 0.305 -3.217 -2.713 1.00 94.12 72 LEU A CA 1
ATOM 536 C C . LEU A 1 72 ? -0.418 -2.812 -1.417 1.00 94.12 72 LEU A C 1
ATOM 538 O O . LEU A 1 72 ? -1.467 -3.368 -1.109 1.00 94.12 72 LEU A O 1
ATOM 542 N N . PHE A 1 73 ? 0.127 -1.872 -0.644 1.00 89.12 73 PHE A N 1
ATOM 543 C CA . PHE A 1 73 ? -0.533 -1.323 0.547 1.00 89.12 73 PHE A CA 1
ATOM 544 C C . PHE A 1 73 ? -1.373 -0.071 0.252 1.00 89.12 73 PHE A C 1
ATOM 546 O O . PHE A 1 73 ? -1.887 0.553 1.178 1.00 89.12 73 PHE A O 1
ATOM 553 N N . GLY A 1 74 ? -1.540 0.295 -1.022 1.00 87.00 74 GLY A N 1
ATOM 554 C CA . GLY A 1 74 ? -2.321 1.461 -1.428 1.00 87.00 74 GLY A CA 1
ATOM 555 C C . GLY A 1 74 ? -1.636 2.801 -1.147 1.00 87.00 74 GLY A C 1
ATOM 556 O O . GLY A 1 74 ? -2.302 3.836 -1.112 1.00 87.00 74 GLY A O 1
ATOM 557 N N . GLU A 1 75 ? -0.317 2.813 -0.937 1.00 88.00 75 GLU A N 1
ATOM 558 C CA . GLU A 1 75 ? 0.436 4.036 -0.672 1.00 88.00 75 GLU A CA 1
ATOM 559 C C . GLU A 1 75 ? 0.800 4.754 -1.982 1.00 88.00 75 GLU A C 1
ATOM 561 O O . GLU A 1 75 ? 1.759 4.412 -2.676 1.00 88.00 75 GLU A O 1
ATOM 566 N N . TRP A 1 76 ? 0.040 5.800 -2.304 1.00 86.69 76 TRP A N 1
ATOM 567 C CA . TRP A 1 76 ? 0.209 6.609 -3.520 1.00 86.69 76 TRP A CA 1
ATOM 568 C C . TRP A 1 76 ? 1.476 7.467 -3.527 1.00 86.69 76 TRP A C 1
ATOM 570 O O . TRP A 1 76 ? 2.062 7.706 -4.581 1.00 86.69 76 TRP A O 1
ATOM 580 N N . ASP A 1 77 ? 1.915 7.899 -2.349 1.00 86.25 77 ASP A N 1
ATOM 581 C CA . ASP A 1 77 ? 3.015 8.849 -2.160 1.00 86.25 77 ASP A CA 1
ATOM 582 C C . ASP A 1 77 ? 4.324 8.174 -1.725 1.00 86.25 77 ASP A C 1
ATOM 584 O O . ASP A 1 77 ? 5.316 8.853 -1.447 1.00 86.25 77 ASP A O 1
ATOM 588 N N . GLY A 1 78 ? 4.343 6.839 -1.672 1.00 87.00 78 GLY A N 1
ATOM 589 C CA . GLY A 1 78 ? 5.430 6.081 -1.065 1.00 87.00 78 GLY A CA 1
ATOM 590 C C . GLY A 1 78 ? 6.762 6.262 -1.785 1.00 87.00 78 GLY A C 1
ATOM 591 O O . GLY A 1 78 ? 6.891 5.973 -2.979 1.00 87.00 78 GLY A O 1
ATOM 592 N N . THR A 1 79 ? 7.769 6.717 -1.045 1.00 92.69 79 THR A N 1
ATOM 593 C CA . THR A 1 79 ? 9.159 6.868 -1.496 1.00 92.69 79 THR A CA 1
ATOM 594 C C . THR A 1 79 ? 9.966 5.593 -1.251 1.00 92.69 79 THR A C 1
ATOM 596 O O . THR A 1 79 ? 9.481 4.647 -0.624 1.00 92.69 79 THR A O 1
ATOM 599 N N . LEU A 1 80 ? 11.233 5.580 -1.688 1.00 92.19 80 LEU A N 1
ATOM 600 C CA . LEU A 1 80 ? 12.171 4.507 -1.324 1.00 92.19 80 LEU A CA 1
ATOM 601 C C . LEU A 1 80 ? 12.333 4.356 0.194 1.00 92.19 80 LEU A C 1
ATOM 603 O O . LEU A 1 80 ? 12.580 3.257 0.673 1.00 92.19 80 LEU A O 1
ATOM 607 N N . PHE A 1 81 ? 12.165 5.449 0.939 1.00 90.88 81 PHE A N 1
ATOM 608 C CA . PHE A 1 81 ? 12.377 5.509 2.385 1.00 90.88 81 PHE A CA 1
ATOM 609 C C . PHE A 1 81 ? 11.081 5.525 3.192 1.00 90.88 81 PHE A C 1
ATOM 611 O O . PHE A 1 81 ? 11.144 5.638 4.414 1.00 90.88 81 PHE A O 1
ATOM 618 N N . SER A 1 82 ? 9.916 5.436 2.541 1.00 85.94 82 SER A N 1
ATOM 619 C CA . SER A 1 82 ? 8.653 5.368 3.276 1.00 85.94 82 SER A CA 1
ATOM 620 C C . SER A 1 82 ? 8.664 4.158 4.212 1.00 85.94 82 SER A C 1
ATOM 622 O O . SER A 1 82 ? 9.289 3.146 3.895 1.00 85.94 82 SER A O 1
ATOM 624 N N . SER A 1 83 ? 7.980 4.241 5.346 1.00 81.44 83 SER A N 1
ATOM 625 C CA . SER A 1 83 ? 7.698 3.112 6.240 1.00 81.44 83 SER A CA 1
ATOM 626 C C . SER A 1 83 ? 6.241 2.648 6.152 1.00 81.44 83 SER A C 1
ATOM 628 O O . SER A 1 83 ? 5.924 1.566 6.643 1.00 81.44 83 SER A O 1
ATOM 630 N N . ALA A 1 84 ? 5.360 3.431 5.518 1.00 74.38 84 ALA A N 1
ATOM 631 C CA . ALA A 1 84 ? 3.923 3.166 5.497 1.00 74.38 84 ALA A CA 1
ATOM 632 C C . ALA A 1 84 ? 3.568 1.953 4.620 1.00 74.38 84 ALA A C 1
ATOM 634 O O . ALA A 1 84 ? 2.748 1.124 5.005 1.00 74.38 84 ALA A O 1
ATOM 635 N N . GLY A 1 85 ? 4.239 1.781 3.481 1.00 76.50 85 GLY A N 1
ATOM 636 C CA . GLY A 1 85 ? 4.031 0.657 2.575 1.00 76.50 85 GLY A CA 1
ATOM 637 C C . GLY A 1 85 ? 4.736 -0.634 2.989 1.00 76.50 85 GLY A C 1
ATOM 638 O O . GLY A 1 85 ? 5.405 -1.237 2.159 1.00 76.50 85 GLY A O 1
ATOM 639 N N . GLY A 1 86 ? 4.649 -1.046 4.253 1.00 84.88 86 GLY A N 1
ATOM 640 C CA . GLY A 1 86 ? 5.175 -2.327 4.739 1.00 84.88 86 GLY A CA 1
ATOM 641 C C . GLY A 1 86 ? 6.662 -2.345 5.124 1.00 84.88 86 GLY A C 1
ATOM 642 O O . GLY A 1 86 ? 7.434 -1.429 4.846 1.00 84.88 86 GLY A O 1
ATOM 643 N N . SER A 1 87 ? 7.066 -3.422 5.804 1.00 92.00 87 SER A N 1
ATOM 644 C CA . SER A 1 87 ? 8.416 -3.567 6.369 1.00 92.00 87 SER A CA 1
ATOM 645 C C . SER A 1 87 ? 9.488 -3.878 5.315 1.00 92.00 87 SER A C 1
ATOM 647 O O . SER A 1 87 ? 9.232 -4.561 4.321 1.00 92.00 87 SER A O 1
ATOM 649 N N . TRP A 1 88 ? 10.739 -3.488 5.581 1.00 94.12 88 TRP A N 1
ATOM 650 C CA . TRP A 1 88 ? 11.888 -3.864 4.743 1.00 94.12 88 TRP A CA 1
ATOM 651 C C . TRP A 1 88 ? 12.133 -5.375 4.672 1.00 94.12 88 TRP A C 1
ATOM 653 O O . TRP A 1 88 ? 12.672 -5.853 3.677 1.00 94.12 88 TRP A O 1
ATOM 663 N N . ALA A 1 89 ? 11.693 -6.145 5.672 1.00 94.69 89 ALA A N 1
ATOM 664 C CA . ALA A 1 89 ? 11.736 -7.604 5.613 1.00 94.69 89 ALA A CA 1
ATOM 665 C C . ALA A 1 89 ? 10.849 -8.142 4.475 1.00 94.69 89 ALA A C 1
ATOM 667 O O . ALA A 1 89 ? 11.274 -9.005 3.707 1.00 94.69 89 ALA A O 1
ATOM 668 N N . GLN A 1 90 ? 9.649 -7.577 4.309 1.00 94.50 90 GLN A N 1
ATOM 669 C CA . GLN A 1 90 ? 8.760 -7.918 3.198 1.00 94.50 90 GLN A CA 1
ATOM 670 C C . GLN A 1 90 ? 9.346 -7.478 1.852 1.00 94.50 90 GLN A C 1
ATOM 672 O O . GLN A 1 90 ? 9.307 -8.242 0.891 1.00 94.50 90 GLN A O 1
ATOM 677 N N . VAL A 1 91 ? 9.940 -6.282 1.786 1.00 97.12 91 VAL A N 1
ATOM 678 C CA . VAL A 1 91 ? 10.647 -5.806 0.584 1.00 97.12 91 VAL A CA 1
ATOM 679 C C . VAL A 1 91 ? 11.778 -6.764 0.211 1.00 97.12 91 VAL A C 1
ATOM 681 O O . VAL A 1 91 ? 11.901 -7.131 -0.955 1.00 97.12 91 VAL A O 1
ATOM 684 N N . GLY A 1 92 ? 12.557 -7.231 1.189 1.00 97.38 92 GLY A N 1
ATOM 685 C CA . GLY A 1 92 ? 13.606 -8.231 0.991 1.00 97.38 92 GLY A CA 1
ATOM 686 C C . GLY A 1 92 ? 13.068 -9.558 0.450 1.00 97.38 92 GLY A C 1
ATOM 687 O O . GLY A 1 92 ? 13.634 -10.103 -0.496 1.00 97.38 92 GLY A O 1
ATOM 688 N N . ALA A 1 93 ? 11.934 -10.040 0.969 1.00 97.19 93 ALA A N 1
ATOM 689 C CA . ALA A 1 93 ? 11.284 -11.251 0.465 1.00 97.19 93 ALA A CA 1
ATOM 690 C C . ALA A 1 93 ? 10.822 -11.102 -0.998 1.00 97.19 93 ALA A C 1
ATOM 692 O O . ALA A 1 93 ? 11.102 -11.969 -1.827 1.00 97.19 93 ALA A O 1
ATOM 693 N N . VAL A 1 94 ? 10.179 -9.979 -1.344 1.00 97.88 94 VAL A N 1
ATOM 694 C CA . VAL A 1 94 ? 9.765 -9.674 -2.728 1.00 97.88 94 VAL A CA 1
ATOM 695 C C . VAL A 1 94 ? 10.980 -9.547 -3.648 1.00 97.88 94 VAL A C 1
ATOM 697 O O . VAL A 1 94 ? 10.979 -10.110 -4.740 1.00 97.88 94 VAL A O 1
ATOM 700 N N . THR A 1 95 ? 12.040 -8.881 -3.186 1.00 98.12 95 THR A N 1
ATOM 701 C CA . THR A 1 95 ? 13.315 -8.743 -3.909 1.00 98.12 95 THR A CA 1
ATOM 702 C C . THR A 1 95 ? 13.920 -10.109 -4.217 1.00 98.12 95 THR A C 1
ATOM 704 O O . THR A 1 95 ? 14.298 -10.367 -5.356 1.00 98.12 95 THR A O 1
ATOM 707 N N . GLY A 1 96 ? 13.967 -11.008 -3.228 1.00 97.94 96 GLY A N 1
ATOM 708 C CA . GLY A 1 96 ? 14.490 -12.363 -3.397 1.00 97.94 96 GLY A CA 1
ATOM 709 C C . GLY A 1 96 ? 13.705 -13.173 -4.429 1.00 97.94 96 GLY A C 1
ATOM 710 O O . GLY A 1 96 ? 14.308 -13.781 -5.311 1.00 97.94 96 GLY A O 1
ATOM 711 N N . ARG A 1 97 ? 12.366 -13.136 -4.373 1.00 97.81 97 ARG A N 1
ATOM 712 C CA . ARG A 1 97 ? 11.495 -13.805 -5.358 1.00 97.81 97 ARG A CA 1
ATOM 713 C C . ARG A 1 97 ? 11.684 -13.250 -6.768 1.00 97.81 97 ARG A C 1
ATOM 715 O O . ARG A 1 97 ? 11.849 -14.012 -7.719 1.00 97.81 97 ARG A O 1
ATOM 722 N N . TYR A 1 98 ? 11.716 -11.926 -6.891 1.00 97.81 98 TYR A N 1
ATOM 723 C CA . TYR A 1 98 ? 11.917 -11.244 -8.165 1.00 97.81 98 TYR A CA 1
ATOM 724 C C . TYR A 1 98 ? 13.282 -11.579 -8.786 1.00 97.81 98 TYR A C 1
ATOM 726 O O . TYR A 1 98 ? 13.356 -11.948 -9.959 1.00 97.81 98 TYR A O 1
ATOM 734 N N . LEU A 1 99 ? 14.359 -11.522 -7.994 1.00 97.12 99 LEU A N 1
ATOM 735 C CA . LEU A 1 99 ? 15.706 -11.890 -8.439 1.00 97.12 99 LEU A CA 1
ATOM 736 C C . LEU A 1 99 ? 15.803 -13.366 -8.818 1.00 97.12 99 LEU A C 1
ATOM 738 O O . LEU A 1 99 ? 16.423 -13.679 -9.828 1.00 97.12 99 LEU A O 1
ATOM 742 N N . PHE A 1 100 ? 15.172 -14.267 -8.059 1.00 96.75 100 PHE A N 1
ATOM 743 C CA . PHE A 1 100 ? 15.185 -15.699 -8.357 1.00 96.75 100 PHE A CA 1
ATOM 744 C C . PHE A 1 100 ? 14.668 -15.991 -9.773 1.00 96.75 100 PHE A C 1
ATOM 746 O O . PHE A 1 100 ? 15.371 -16.628 -10.557 1.00 96.75 100 PHE A O 1
ATOM 753 N N . LEU A 1 101 ? 13.487 -15.473 -10.137 1.00 94.12 101 LEU A N 1
ATOM 754 C CA . LEU A 1 101 ? 12.956 -15.665 -11.492 1.00 94.12 101 LEU A CA 1
ATOM 755 C C . LEU A 1 101 ? 13.724 -14.871 -12.547 1.00 94.12 101 LEU A C 1
ATOM 757 O O . LEU A 1 101 ? 13.912 -15.379 -13.648 1.00 94.12 101 LEU A O 1
ATOM 761 N N . THR A 1 102 ? 14.210 -13.671 -12.224 1.00 92.81 102 THR A N 1
ATOM 762 C CA . THR A 1 102 ? 15.036 -12.890 -13.157 1.00 92.81 102 THR A CA 1
ATOM 763 C C . THR A 1 102 ? 16.316 -13.649 -13.516 1.00 92.81 102 THR A C 1
ATOM 765 O O . THR A 1 102 ? 16.642 -13.781 -14.692 1.00 92.81 102 THR A O 1
ATOM 768 N N . PHE A 1 103 ? 17.013 -14.229 -12.535 1.00 92.06 103 PHE A N 1
ATOM 769 C CA . PHE A 1 103 ? 18.209 -15.032 -12.787 1.00 92.06 103 PHE A CA 1
ATOM 770 C C . PHE A 1 103 ? 17.891 -16.351 -13.487 1.00 92.06 103 PHE A C 1
ATOM 772 O O . PHE A 1 103 ? 18.608 -16.717 -14.415 1.00 92.06 103 PHE A O 1
ATOM 779 N N . ALA A 1 104 ? 16.800 -17.032 -13.118 1.00 92.31 104 ALA A N 1
ATOM 780 C CA . ALA A 1 104 ? 16.342 -18.218 -13.842 1.00 92.31 104 ALA A CA 1
ATOM 781 C C . ALA A 1 104 ? 16.063 -17.901 -15.323 1.00 92.31 104 ALA A C 1
ATOM 783 O O . ALA A 1 104 ? 16.406 -18.689 -16.204 1.00 92.31 104 ALA A O 1
ATOM 784 N N . TRP A 1 105 ? 15.522 -16.712 -15.610 1.00 88.00 105 TRP A N 1
ATOM 785 C CA . TRP A 1 105 ? 15.260 -16.239 -16.968 1.00 88.00 105 TRP A CA 1
ATOM 786 C C . TRP A 1 105 ? 16.533 -15.955 -17.773 1.00 88.00 105 TRP A C 1
ATOM 788 O O . TRP A 1 105 ? 16.524 -16.084 -18.997 1.00 88.00 105 TRP A O 1
ATOM 798 N N . LEU A 1 106 ? 17.644 -15.610 -17.115 1.00 84.88 106 LEU A N 1
ATOM 799 C CA . LEU A 1 106 ? 18.940 -15.374 -17.764 1.00 84.88 106 LEU A CA 1
ATOM 800 C C . LEU A 1 106 ? 19.677 -16.673 -18.136 1.00 84.88 106 LEU A C 1
ATOM 802 O O . LEU A 1 106 ? 20.570 -16.640 -18.984 1.00 84.88 106 LEU A O 1
ATOM 806 N N . VAL A 1 107 ? 19.298 -17.822 -17.562 1.00 86.44 107 VAL A N 1
ATOM 807 C CA . VAL A 1 107 ? 19.947 -19.118 -17.834 1.00 86.44 107 VAL A CA 1
ATOM 808 C C . VAL A 1 107 ? 19.880 -19.507 -19.322 1.00 86.44 107 VAL A C 1
ATOM 810 O O . VAL A 1 107 ? 20.930 -19.814 -19.889 1.00 86.44 107 VAL A O 1
ATOM 813 N N . PRO A 1 108 ? 18.723 -19.445 -20.017 1.00 82.88 108 PRO A N 1
ATOM 814 C CA . PRO A 1 108 ? 18.673 -19.683 -21.460 1.00 82.88 108 PRO A CA 1
ATOM 815 C C . PRO A 1 108 ? 19.601 -18.772 -22.269 1.00 82.88 108 PRO A C 1
ATOM 817 O O . PRO A 1 108 ? 20.224 -19.241 -23.214 1.00 82.88 108 PRO A O 1
ATOM 820 N N . LEU A 1 109 ? 19.741 -17.497 -21.887 1.00 77.38 109 LEU A N 1
ATOM 821 C CA . LEU A 1 109 ? 20.642 -16.539 -22.543 1.00 77.38 109 LEU A CA 1
ATOM 822 C C . LEU A 1 109 ? 22.109 -16.961 -22.418 1.00 77.38 109 LEU A C 1
ATOM 824 O O . LEU A 1 109 ? 22.892 -16.832 -23.361 1.00 77.38 109 LEU A O 1
ATOM 828 N N . TYR A 1 110 ? 22.469 -17.492 -21.249 1.00 78.00 110 TYR A N 1
ATOM 829 C CA . TYR A 1 110 ? 23.798 -18.030 -21.004 1.00 78.00 110 TYR A CA 1
ATOM 830 C C . TYR A 1 110 ? 24.118 -19.188 -21.957 1.00 78.00 110 TYR A C 1
ATOM 832 O O . TYR A 1 110 ? 25.163 -19.170 -22.607 1.00 78.00 110 TYR A O 1
ATOM 840 N N . PHE A 1 111 ? 23.182 -20.129 -22.126 1.00 79.00 111 PHE A N 1
ATOM 841 C CA . PHE A 1 111 ? 23.329 -21.256 -23.054 1.00 79.00 111 PHE A CA 1
ATOM 842 C C . PHE A 1 111 ? 23.221 -20.864 -24.536 1.00 79.00 111 PHE A C 1
ATOM 844 O O . PHE A 1 111 ? 23.891 -21.468 -25.370 1.00 79.00 111 PHE A O 1
ATOM 851 N N . LEU A 1 112 ? 22.408 -19.857 -24.873 1.00 71.25 112 LEU A N 1
ATOM 852 C CA . LEU A 1 112 ? 22.187 -19.395 -26.249 1.00 71.25 112 LEU A CA 1
ATOM 853 C C . LEU A 1 112 ? 23.312 -18.516 -26.801 1.00 71.25 112 LEU A C 1
ATOM 855 O O . LEU A 1 112 ? 23.320 -18.270 -28.005 1.00 71.25 112 LEU A O 1
ATOM 859 N N . GLY A 1 113 ? 24.256 -18.054 -25.972 1.00 62.72 113 GLY A N 1
ATOM 860 C CA . GLY A 1 113 ? 25.447 -17.396 -26.509 1.00 62.72 113 GLY A CA 1
ATOM 861 C C . GLY A 1 113 ? 26.039 -16.223 -25.738 1.00 62.72 113 GLY A C 1
ATOM 862 O O . GLY A 1 113 ? 26.783 -15.457 -26.349 1.00 62.72 113 GLY A O 1
ATOM 863 N N . LEU A 1 114 ? 25.823 -16.052 -24.427 1.00 60.69 114 LEU A N 1
ATOM 864 C CA . LEU A 1 114 ? 26.648 -15.079 -23.679 1.00 60.69 114 LEU A CA 1
ATOM 865 C C . LEU A 1 114 ? 28.152 -15.412 -23.757 1.00 60.69 114 LEU A C 1
ATOM 867 O O . LEU A 1 114 ? 28.970 -14.499 -23.802 1.00 60.69 114 LEU A O 1
ATOM 871 N N . ASN A 1 115 ? 28.513 -16.694 -23.898 1.00 58.41 115 ASN A N 1
ATOM 872 C CA . ASN A 1 115 ? 29.894 -17.111 -24.182 1.00 58.41 115 ASN A CA 1
ATOM 873 C C . ASN A 1 115 ? 30.370 -16.750 -25.601 1.00 58.41 115 ASN A C 1
ATOM 875 O O . ASN A 1 115 ? 31.571 -16.703 -25.836 1.00 58.41 115 ASN A O 1
ATOM 879 N N . THR A 1 116 ? 29.456 -16.498 -26.544 1.00 60.31 116 THR A N 1
ATOM 880 C CA . THR A 1 116 ? 29.793 -16.019 -27.895 1.00 60.31 116 THR A CA 1
ATOM 881 C C . THR A 1 116 ? 29.767 -14.495 -28.004 1.00 60.31 116 THR A C 1
ATOM 883 O O . THR A 1 116 ? 30.460 -13.949 -28.848 1.00 60.31 116 THR A O 1
ATOM 886 N N . MET A 1 117 ? 29.015 -13.788 -27.151 1.00 55.12 117 MET A N 1
ATOM 887 C CA . MET A 1 117 ? 28.948 -12.317 -27.146 1.00 55.12 117 MET A CA 1
ATOM 888 C C . MET A 1 117 ? 30.142 -11.643 -26.459 1.00 55.12 117 MET A C 1
ATOM 890 O O . MET A 1 117 ? 30.342 -10.445 -26.634 1.00 55.12 117 MET A O 1
ATOM 894 N N . SER A 1 118 ? 30.936 -12.380 -25.680 1.00 61.56 118 SER A N 1
ATOM 895 C CA . SER A 1 118 ? 32.188 -11.870 -25.110 1.00 61.56 118 SER A CA 1
ATOM 896 C C . SER A 1 118 ? 33.296 -11.695 -26.155 1.00 61.56 118 SER A C 1
ATOM 898 O O . SER A 1 118 ? 34.277 -11.011 -25.868 1.00 61.56 118 SER A O 1
ATOM 900 N N . ASP A 1 119 ? 33.138 -12.271 -27.353 1.00 66.25 119 ASP A N 1
ATOM 901 C CA . ASP A 1 119 ? 34.035 -12.067 -28.487 1.00 66.25 119 ASP A CA 1
ATOM 902 C C . ASP A 1 119 ? 33.543 -10.887 -29.357 1.00 66.25 119 ASP A C 1
ATOM 904 O O . ASP A 1 119 ? 32.491 -10.985 -30.005 1.00 66.25 119 ASP A O 1
ATOM 908 N N . PRO A 1 120 ? 34.285 -9.764 -29.422 1.00 68.62 120 PRO A N 1
ATOM 909 C CA . PRO A 1 120 ? 33.937 -8.616 -30.260 1.00 68.62 120 PRO A CA 1
ATOM 910 C C . PRO A 1 120 ? 33.747 -8.969 -31.744 1.00 68.62 120 PRO A C 1
ATOM 912 O O . PRO A 1 120 ? 32.969 -8.307 -32.435 1.00 68.62 120 PRO A O 1
ATOM 915 N N . GLN A 1 121 ? 34.419 -10.016 -32.246 1.00 71.31 121 GLN A N 1
ATOM 916 C CA . GLN A 1 121 ? 34.285 -10.455 -33.639 1.00 71.31 121 GLN A CA 1
ATOM 917 C C . GLN A 1 121 ? 32.912 -11.083 -33.917 1.00 71.31 121 GLN A C 1
ATOM 919 O O . GLN A 1 121 ? 32.336 -10.874 -34.987 1.00 71.31 121 GLN A O 1
ATOM 924 N N . MET A 1 122 ? 32.336 -11.779 -32.936 1.00 64.44 122 MET A N 1
ATOM 925 C CA . MET A 1 122 ? 31.008 -12.390 -33.048 1.00 64.44 122 MET A CA 1
ATOM 926 C C . MET A 1 122 ? 29.881 -11.351 -33.023 1.00 64.44 122 MET A C 1
ATOM 928 O O . MET A 1 122 ? 28.877 -11.534 -33.710 1.00 64.44 122 MET A O 1
ATOM 932 N N . MET A 1 123 ? 30.052 -10.227 -32.311 1.00 62.38 123 MET A N 1
ATOM 933 C CA . MET A 1 123 ? 29.107 -9.101 -32.392 1.00 62.38 123 MET A CA 1
ATOM 934 C C . MET A 1 123 ? 29.087 -8.466 -33.790 1.00 62.38 123 MET A C 1
ATOM 936 O O . MET A 1 123 ? 28.020 -8.091 -34.278 1.00 62.38 123 MET A O 1
ATOM 940 N N . MET A 1 124 ? 30.237 -8.392 -34.471 1.00 67.06 124 MET A N 1
ATOM 941 C CA . MET A 1 124 ? 30.311 -7.897 -35.853 1.00 67.06 124 MET A CA 1
ATOM 942 C C . MET A 1 124 ? 29.731 -8.881 -36.880 1.00 67.06 124 MET A C 1
ATOM 944 O O . MET A 1 124 ? 29.246 -8.458 -37.928 1.00 67.06 124 MET A O 1
ATOM 948 N N . MET A 1 125 ? 29.696 -10.179 -36.563 1.00 65.06 125 MET A N 1
ATOM 949 C CA . MET A 1 125 ? 29.010 -11.205 -37.356 1.00 65.06 125 MET A CA 1
ATOM 950 C C . MET A 1 125 ? 27.488 -11.255 -37.139 1.00 65.06 125 MET A C 1
ATOM 952 O O . MET A 1 125 ? 26.832 -12.129 -37.700 1.00 65.06 125 MET A O 1
ATOM 956 N N . GLY A 1 126 ? 26.891 -10.318 -36.394 1.00 62.56 126 GLY A N 1
ATOM 957 C CA . GLY A 1 126 ? 25.440 -10.244 -36.167 1.00 62.56 126 GLY A CA 1
ATOM 958 C C . GLY A 1 126 ? 24.557 -10.403 -37.425 1.00 62.56 126 GLY A C 1
ATOM 959 O O . GLY A 1 126 ? 23.571 -11.135 -37.352 1.00 62.56 126 GLY A O 1
ATOM 960 N N . PRO A 1 127 ? 24.905 -9.827 -38.597 1.00 59.44 127 PRO A N 1
ATOM 961 C CA . PRO A 1 127 ? 24.162 -10.054 -39.845 1.00 59.44 127 PRO A CA 1
ATOM 962 C C . PRO A 1 127 ? 24.385 -11.444 -40.471 1.00 59.44 127 PRO A C 1
ATOM 964 O O . PRO A 1 127 ? 23.577 -11.892 -41.280 1.00 59.44 127 PRO A O 1
ATOM 967 N N . ALA A 1 128 ? 25.489 -12.115 -40.126 1.00 64.75 128 ALA A N 1
ATOM 968 C CA . ALA A 1 128 ? 25.883 -13.435 -40.624 1.00 64.75 128 ALA A CA 1
ATOM 969 C C . ALA A 1 128 ? 25.391 -14.590 -39.731 1.00 64.75 128 ALA A C 1
ATOM 971 O O . ALA A 1 128 ? 25.357 -15.738 -40.179 1.00 64.75 128 ALA A O 1
ATOM 972 N N . MET A 1 129 ? 24.965 -14.306 -38.493 1.00 66.06 129 MET A N 1
ATOM 973 C CA . MET A 1 129 ? 24.189 -15.247 -37.688 1.00 66.06 129 MET A CA 1
ATOM 974 C C . MET A 1 129 ? 22.870 -15.511 -38.420 1.00 66.06 129 MET A C 1
ATOM 976 O O . MET A 1 129 ? 21.970 -14.676 -38.407 1.00 66.06 129 MET A O 1
ATOM 980 N N . GLY A 1 130 ? 22.777 -16.647 -39.121 1.00 76.75 130 GLY A N 1
ATOM 981 C CA . GLY A 1 130 ? 21.645 -16.973 -39.992 1.00 76.75 130 GLY A CA 1
ATOM 982 C C . GLY A 1 130 ? 20.290 -16.667 -39.343 1.00 76.75 130 GLY A C 1
ATOM 983 O O . GLY A 1 130 ? 20.128 -16.839 -38.136 1.00 76.75 130 GLY A O 1
ATOM 984 N N . GLY A 1 131 ? 19.308 -16.230 -40.142 1.00 81.00 131 GLY A N 1
ATOM 985 C CA . GLY A 1 131 ? 18.085 -15.558 -39.664 1.00 81.00 131 GLY A CA 1
ATOM 986 C C . GLY A 1 131 ? 17.307 -16.241 -38.527 1.00 81.00 131 GLY A C 1
ATOM 987 O O . GLY A 1 131 ? 16.593 -15.568 -37.791 1.00 81.00 131 GLY A O 1
ATOM 988 N N . ARG A 1 132 ? 17.486 -17.551 -38.313 1.00 80.12 132 ARG A N 1
ATOM 989 C CA . ARG A 1 132 ? 16.933 -18.288 -37.163 1.00 80.12 132 ARG A CA 1
ATOM 990 C C . ARG A 1 132 ? 17.510 -17.838 -35.814 1.00 80.12 132 ARG A C 1
ATOM 992 O O . ARG A 1 132 ? 16.751 -17.704 -34.861 1.00 80.12 132 ARG A O 1
ATOM 999 N N . VAL A 1 133 ? 18.820 -17.594 -35.726 1.00 78.31 133 VAL A N 1
ATOM 1000 C CA . VAL A 1 133 ? 19.483 -17.146 -34.485 1.00 78.31 133 VAL A CA 1
ATOM 1001 C C . VAL A 1 133 ? 19.092 -15.704 -34.175 1.00 78.31 133 VAL A C 1
ATOM 1003 O O . VAL A 1 133 ? 18.709 -15.406 -33.047 1.00 78.31 133 VAL A O 1
ATOM 1006 N N . ALA A 1 134 ? 19.089 -14.835 -35.191 1.00 78.44 134 ALA A N 1
ATOM 1007 C CA . ALA A 1 134 ? 18.623 -13.458 -35.054 1.00 78.44 134 ALA A CA 1
ATOM 1008 C C . ALA A 1 134 ? 17.157 -13.391 -34.587 1.00 78.44 134 ALA A C 1
ATOM 1010 O O . ALA A 1 134 ? 16.837 -12.644 -33.666 1.00 78.44 134 ALA A O 1
ATOM 1011 N N . PHE A 1 135 ? 16.275 -14.220 -35.160 1.00 82.62 135 PHE A N 1
ATOM 1012 C CA . PHE A 1 135 ? 14.874 -14.304 -34.743 1.00 82.62 135 PHE A CA 1
ATOM 1013 C C . PHE A 1 135 ? 14.711 -14.821 -33.306 1.00 82.62 135 PHE A C 1
ATOM 1015 O O . PHE A 1 135 ? 13.924 -14.261 -32.540 1.00 82.62 135 PHE A O 1
ATOM 1022 N N . ALA A 1 136 ? 15.463 -15.855 -32.913 1.00 82.75 136 ALA A N 1
ATOM 1023 C CA . ALA A 1 136 ? 15.439 -16.381 -31.548 1.00 82.75 136 ALA A CA 1
ATOM 1024 C C . ALA A 1 136 ? 15.914 -15.333 -30.530 1.00 82.75 136 ALA A C 1
ATOM 1026 O O . ALA A 1 136 ? 15.266 -15.138 -29.501 1.00 82.75 136 ALA A O 1
ATOM 1027 N N . LEU A 1 137 ? 16.993 -14.608 -30.843 1.00 81.44 137 LEU A N 1
ATOM 1028 C CA . LEU A 1 137 ? 17.508 -13.537 -29.996 1.00 81.44 137 LEU A CA 1
ATOM 1029 C C . LEU A 1 137 ? 16.516 -12.371 -29.897 1.00 81.44 137 LEU A C 1
ATOM 1031 O O . LEU A 1 137 ? 16.242 -11.905 -28.796 1.00 81.44 137 LEU A O 1
ATOM 1035 N N . ALA A 1 138 ? 15.929 -11.937 -31.016 1.00 83.31 138 ALA A N 1
ATOM 1036 C CA . ALA A 1 138 ? 14.914 -10.884 -31.025 1.00 83.31 138 ALA A CA 1
ATOM 1037 C C . ALA A 1 138 ? 13.678 -11.275 -30.197 1.00 83.31 138 ALA A C 1
ATOM 1039 O O . ALA A 1 138 ? 13.207 -10.486 -29.379 1.00 83.31 138 ALA A O 1
ATOM 1040 N N . SER A 1 139 ? 13.203 -12.516 -30.346 1.00 85.94 139 SER A N 1
ATOM 1041 C CA . SER A 1 139 ? 12.086 -13.057 -29.561 1.00 85.94 139 SER A CA 1
ATOM 1042 C C . SER A 1 139 ? 12.419 -13.093 -28.069 1.00 85.94 139 SER A C 1
ATOM 1044 O O . SER A 1 139 ? 11.612 -12.679 -27.240 1.00 85.94 139 SER A O 1
ATOM 1046 N N . TYR A 1 140 ? 13.630 -13.528 -27.716 1.00 85.94 140 TYR A N 1
ATOM 1047 C CA . TYR A 1 140 ? 14.095 -13.538 -26.334 1.00 85.94 140 TYR A CA 1
ATOM 1048 C C . TYR A 1 140 ? 14.178 -12.120 -25.746 1.00 85.94 140 TYR A C 1
ATOM 1050 O O . TYR A 1 140 ? 13.741 -11.898 -24.617 1.00 85.94 140 TYR A O 1
ATOM 1058 N N . MET A 1 141 ? 14.706 -11.149 -26.497 1.00 82.94 141 MET A N 1
ATOM 1059 C CA . MET A 1 141 ? 14.800 -9.752 -26.057 1.00 82.94 141 MET A CA 1
ATOM 1060 C C . MET A 1 141 ? 13.415 -9.134 -25.859 1.00 82.94 141 MET A C 1
ATOM 1062 O O . MET A 1 141 ? 13.180 -8.472 -24.851 1.00 82.94 141 MET A O 1
ATOM 1066 N N . MET A 1 142 ? 12.475 -9.417 -26.764 1.00 87.00 142 MET A N 1
ATOM 1067 C CA . MET A 1 142 ? 11.081 -9.000 -26.619 1.00 87.00 142 MET A CA 1
ATOM 1068 C C . MET A 1 142 ? 10.450 -9.599 -25.356 1.00 8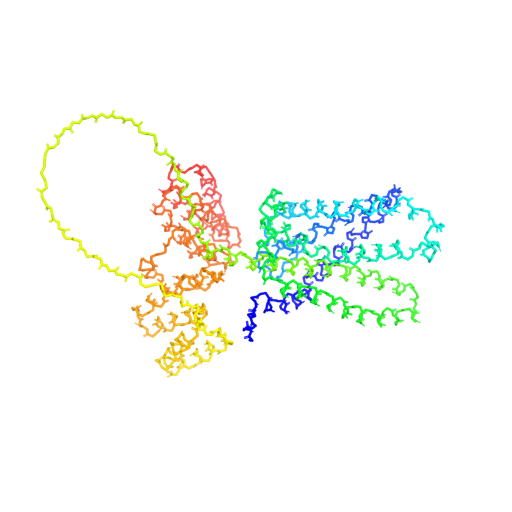7.00 142 MET A C 1
ATOM 1070 O O . MET A 1 142 ? 9.888 -8.867 -24.546 1.00 87.00 142 MET A O 1
ATOM 1074 N N . LEU A 1 143 ? 10.595 -10.908 -25.132 1.00 89.12 143 LEU A N 1
ATOM 1075 C CA . LEU A 1 143 ? 10.085 -11.555 -23.921 1.00 89.12 143 LEU A CA 1
ATOM 1076 C C . LEU A 1 143 ? 10.755 -11.023 -22.648 1.00 89.12 143 LEU A C 1
ATOM 1078 O O . LEU A 1 143 ? 10.095 -10.892 -21.625 1.00 89.12 143 LEU A O 1
ATOM 1082 N N . SER A 1 144 ? 12.037 -10.666 -22.711 1.00 85.56 144 SER A N 1
ATOM 1083 C CA . SER A 1 144 ? 12.780 -10.098 -21.579 1.00 85.56 144 SER A CA 1
ATOM 1084 C C . SER A 1 144 ? 12.406 -8.650 -21.278 1.00 85.56 144 SER A C 1
ATOM 1086 O O . SER A 1 144 ? 12.550 -8.211 -20.144 1.00 85.56 144 SER A O 1
ATOM 1088 N N . ALA A 1 145 ? 11.901 -7.905 -22.262 1.00 85.12 145 ALA A N 1
ATOM 1089 C CA . ALA A 1 145 ? 11.302 -6.594 -22.029 1.00 85.12 145 ALA A CA 1
ATOM 1090 C C . ALA A 1 145 ? 9.907 -6.715 -21.391 1.00 85.12 145 ALA A C 1
ATOM 1092 O O . ALA A 1 145 ? 9.498 -5.852 -20.616 1.00 85.12 145 ALA A O 1
ATOM 1093 N N . LEU A 1 146 ? 9.186 -7.800 -21.695 1.00 90.25 146 LEU A N 1
ATOM 1094 C CA . LEU A 1 146 ? 7.852 -8.062 -21.160 1.00 90.25 146 LEU A CA 1
ATOM 1095 C C . LEU A 1 146 ? 7.875 -8.774 -19.800 1.00 90.25 146 LEU A C 1
ATOM 1097 O O . LEU A 1 146 ? 6.955 -8.595 -19.015 1.00 90.25 146 LEU A O 1
ATOM 1101 N N . SER A 1 147 ? 8.893 -9.562 -19.469 1.00 93.56 147 SER A N 1
ATOM 1102 C CA . SER A 1 147 ? 8.912 -10.350 -18.230 1.00 93.56 147 SER A CA 1
ATOM 1103 C C . SER A 1 147 ? 8.969 -9.548 -16.914 1.00 93.56 147 SER A C 1
ATOM 1105 O O . SER A 1 147 ? 8.320 -9.990 -15.961 1.00 93.56 147 SER A O 1
ATOM 1107 N N . PRO A 1 148 ? 9.646 -8.382 -16.798 1.00 94.44 148 PRO A N 1
ATOM 1108 C CA . PRO A 1 148 ? 9.842 -7.721 -15.507 1.00 94.44 148 PRO A CA 1
ATOM 1109 C C . PRO A 1 148 ? 8.540 -7.331 -14.790 1.00 94.44 148 PRO A C 1
ATOM 1111 O O . PRO A 1 148 ? 8.402 -7.687 -13.618 1.00 94.44 148 PRO A O 1
ATOM 1114 N N . PRO A 1 149 ? 7.547 -6.684 -15.441 1.00 96.56 149 PRO A N 1
ATOM 1115 C CA . PRO A 1 149 ? 6.278 -6.367 -14.784 1.00 96.56 149 PRO A CA 1
ATOM 1116 C C . PRO A 1 149 ? 5.543 -7.617 -14.290 1.00 96.56 149 PRO A C 1
ATOM 1118 O O . PRO A 1 149 ? 5.086 -7.660 -13.153 1.00 96.56 149 PRO A O 1
ATOM 1121 N N . ILE A 1 150 ? 5.485 -8.664 -15.117 1.00 96.81 150 ILE A N 1
ATOM 1122 C CA . ILE A 1 150 ? 4.800 -9.924 -14.802 1.00 96.81 150 ILE A CA 1
ATOM 1123 C C . ILE A 1 150 ? 5.444 -10.613 -13.588 1.00 96.81 150 ILE A C 1
ATOM 1125 O O . ILE A 1 150 ? 4.748 -11.000 -12.648 1.00 96.81 150 ILE A O 1
ATOM 1129 N N . ILE A 1 151 ? 6.776 -10.734 -13.583 1.00 97.38 151 ILE A N 1
ATOM 1130 C CA . ILE A 1 151 ? 7.525 -11.353 -12.482 1.00 97.38 151 ILE A CA 1
ATOM 1131 C C . ILE A 1 151 ? 7.369 -10.525 -11.202 1.00 97.38 151 ILE A C 1
ATOM 1133 O O . ILE A 1 151 ? 7.193 -11.098 -10.127 1.00 97.38 151 ILE A O 1
ATOM 1137 N N . LEU A 1 152 ? 7.405 -9.192 -11.295 1.00 98.12 152 LEU A N 1
ATOM 1138 C CA . LEU A 1 152 ? 7.255 -8.308 -10.137 1.00 98.12 152 LEU A CA 1
ATOM 1139 C C . LEU A 1 152 ? 5.849 -8.379 -9.532 1.00 98.12 152 LEU A C 1
ATOM 1141 O O . LEU A 1 152 ? 5.723 -8.450 -8.310 1.00 98.12 152 LEU A O 1
ATOM 1145 N N . ILE A 1 153 ? 4.810 -8.418 -10.373 1.00 97.44 153 ILE A N 1
ATOM 1146 C CA . ILE A 1 153 ? 3.413 -8.627 -9.969 1.00 97.44 153 ILE A CA 1
ATOM 1147 C C . ILE A 1 153 ? 3.271 -9.950 -9.200 1.00 97.44 153 ILE A C 1
ATOM 1149 O O . ILE A 1 153 ? 2.756 -9.959 -8.084 1.00 97.44 153 ILE A O 1
ATOM 1153 N N . ALA A 1 154 ? 3.786 -11.059 -9.736 1.00 97.06 154 ALA A N 1
ATOM 1154 C CA . ALA A 1 154 ? 3.746 -12.346 -9.040 1.00 97.06 154 ALA A CA 1
ATOM 1155 C C . ALA A 1 154 ? 4.558 -12.325 -7.730 1.00 97.06 154 ALA A C 1
ATOM 1157 O O . ALA A 1 154 ? 4.110 -12.814 -6.692 1.00 97.06 154 ALA A O 1
ATOM 1158 N N . ALA A 1 155 ? 5.742 -11.706 -7.741 1.00 97.81 155 ALA A N 1
ATOM 1159 C CA . ALA A 1 155 ? 6.629 -11.660 -6.582 1.00 97.81 155 ALA A CA 1
ATOM 1160 C C . ALA A 1 155 ? 6.047 -10.847 -5.416 1.00 97.81 155 ALA A C 1
ATOM 1162 O O . ALA A 1 155 ? 6.287 -11.193 -4.254 1.00 97.81 155 ALA A O 1
ATOM 1163 N N . VAL A 1 156 ? 5.312 -9.768 -5.705 1.00 97.44 156 VAL A N 1
ATOM 1164 C CA . VAL A 1 156 ? 4.694 -8.918 -4.679 1.00 97.44 156 VAL A CA 1
ATOM 1165 C C . VAL A 1 156 ? 3.386 -9.517 -4.146 1.00 97.44 156 VAL A C 1
ATOM 1167 O O . VAL A 1 156 ? 3.111 -9.389 -2.953 1.00 97.44 156 VAL A O 1
ATOM 1170 N N . SER A 1 157 ? 2.624 -10.227 -4.985 1.00 95.75 157 SER A N 1
ATOM 1171 C CA . SER A 1 157 ? 1.373 -10.893 -4.593 1.00 95.75 157 SER A CA 1
ATOM 1172 C C . SER A 1 157 ? 1.580 -12.124 -3.710 1.00 95.75 157 SER A C 1
ATOM 1174 O O . SER A 1 157 ? 0.741 -12.400 -2.851 1.00 95.75 157 SER A O 1
ATOM 1176 N N . ALA A 1 158 ? 2.670 -12.870 -3.909 1.00 95.81 158 ALA A N 1
ATOM 1177 C CA . ALA A 1 158 ? 2.914 -14.127 -3.205 1.00 95.81 158 ALA A CA 1
ATOM 1178 C C . ALA A 1 158 ? 3.187 -13.946 -1.700 1.00 95.81 158 ALA A C 1
ATOM 1180 O O . ALA A 1 158 ? 3.891 -13.022 -1.273 1.00 95.81 158 ALA A O 1
ATOM 1181 N N . THR A 1 159 ? 2.686 -14.874 -0.879 1.00 92.62 159 THR A N 1
ATOM 1182 C CA . THR A 1 159 ? 2.960 -14.907 0.571 1.00 92.62 159 THR A CA 1
ATOM 1183 C C . THR A 1 159 ? 4.362 -15.425 0.863 1.00 92.62 159 THR A C 1
ATOM 1185 O O . THR A 1 159 ? 5.118 -14.800 1.604 1.00 92.62 159 THR A O 1
ATOM 1188 N N . ASP A 1 160 ? 4.764 -16.493 0.185 1.00 95.25 160 ASP A N 1
ATOM 1189 C CA . ASP A 1 160 ? 6.039 -17.194 0.354 1.00 95.25 160 ASP A CA 1
ATOM 1190 C C . ASP A 1 160 ? 6.626 -17.607 -1.012 1.00 95.25 160 ASP A C 1
ATOM 1192 O O . ASP A 1 160 ? 6.149 -17.168 -2.060 1.00 95.25 160 ASP A O 1
ATOM 1196 N N . PHE A 1 161 ? 7.735 -18.353 -1.019 1.00 94.38 161 PHE A N 1
ATOM 1197 C CA . PHE A 1 161 ? 8.370 -18.836 -2.254 1.00 94.38 161 PHE A CA 1
ATOM 1198 C C . PHE A 1 161 ? 7.612 -20.001 -2.908 1.00 94.38 161 PHE A C 1
ATOM 1200 O O . PHE A 1 161 ? 7.682 -20.149 -4.126 1.00 94.38 161 PHE A O 1
ATOM 1207 N N . GLY A 1 162 ? 6.905 -20.822 -2.127 1.00 95.12 162 GLY A N 1
ATOM 1208 C CA . GLY A 1 162 ? 6.146 -21.958 -2.645 1.00 95.12 162 GLY A CA 1
ATOM 1209 C C . GLY A 1 162 ? 4.925 -21.492 -3.432 1.00 95.12 162 GLY A C 1
ATOM 1210 O O . GLY A 1 162 ? 4.735 -21.911 -4.571 1.00 95.12 162 GLY A O 1
ATOM 1211 N N . ASP A 1 163 ? 4.163 -20.552 -2.865 1.00 92.31 163 ASP A N 1
ATOM 1212 C CA . ASP A 1 163 ? 3.029 -19.909 -3.539 1.00 92.31 163 ASP A CA 1
ATOM 1213 C C . ASP A 1 163 ? 3.479 -19.234 -4.843 1.00 92.31 163 ASP A C 1
ATOM 1215 O O . ASP A 1 163 ? 2.892 -19.463 -5.900 1.00 92.31 163 ASP A O 1
ATOM 1219 N N . PHE A 1 164 ? 4.599 -18.505 -4.799 1.00 95.38 164 PHE A N 1
ATOM 1220 C CA . PHE A 1 164 ? 5.184 -17.818 -5.954 1.00 95.38 164 PHE A CA 1
ATOM 1221 C C . PHE A 1 164 ? 5.532 -18.739 -7.131 1.00 95.38 164 PHE A C 1
ATOM 1223 O O . PHE A 1 164 ? 5.420 -18.319 -8.280 1.00 95.38 164 PHE A O 1
ATOM 1230 N N . LEU A 1 165 ? 5.948 -19.981 -6.877 1.00 96.19 165 LEU A N 1
ATOM 1231 C CA . LEU A 1 165 ? 6.258 -20.956 -7.931 1.00 96.19 165 LEU A CA 1
ATOM 1232 C C . LEU A 1 165 ? 5.045 -21.803 -8.341 1.00 96.19 165 LEU A C 1
ATOM 1234 O O . LEU A 1 165 ? 5.136 -22.600 -9.275 1.00 96.19 165 LEU A O 1
ATOM 1238 N N . SER A 1 166 ? 3.904 -21.650 -7.667 1.00 96.31 166 SER A N 1
ATOM 1239 C CA . SER A 1 166 ? 2.727 -22.470 -7.927 1.00 96.31 166 SER A CA 1
ATOM 1240 C C . SER A 1 166 ? 1.972 -22.002 -9.175 1.00 96.31 166 SER A C 1
ATOM 1242 O O . SER A 1 166 ? 1.612 -20.837 -9.319 1.00 96.31 166 SER A O 1
ATOM 1244 N N . VAL A 1 167 ? 1.638 -22.927 -10.078 1.00 96.56 167 VAL A N 1
ATOM 1245 C CA . VAL A 1 167 ? 0.834 -22.608 -11.277 1.00 96.56 167 VAL A CA 1
ATOM 1246 C C . VAL A 1 167 ? -0.535 -22.025 -10.898 1.00 96.56 167 VAL A C 1
ATOM 1248 O O . VAL A 1 167 ? -1.063 -21.166 -11.604 1.00 96.56 167 VAL A O 1
ATOM 1251 N N . ALA A 1 168 ? -1.094 -22.455 -9.762 1.00 94.00 168 ALA A N 1
ATOM 1252 C CA . ALA A 1 168 ? -2.356 -21.945 -9.235 1.00 94.00 168 ALA A CA 1
ATOM 1253 C C . ALA A 1 168 ? -2.284 -20.443 -8.918 1.00 94.00 168 ALA A C 1
ATOM 1255 O O . ALA A 1 168 ? -3.186 -19.709 -9.318 1.00 94.00 168 ALA A O 1
ATOM 1256 N N . HIS A 1 169 ? -1.200 -19.978 -8.286 1.00 93.25 169 HIS A N 1
ATOM 1257 C CA . HIS A 1 169 ? -0.979 -18.560 -8.002 1.00 93.25 169 HIS A CA 1
ATOM 1258 C C . HIS A 1 169 ? -0.971 -17.721 -9.281 1.00 93.25 169 HIS A C 1
ATOM 1260 O O . HIS A 1 169 ? -1.709 -16.745 -9.391 1.00 93.25 169 HIS A O 1
ATOM 1266 N N . TRP A 1 170 ? -0.191 -18.139 -10.278 1.00 95.31 170 TRP A N 1
ATOM 1267 C CA . TRP A 1 170 ? -0.076 -17.443 -11.561 1.00 95.31 170 TRP A CA 1
ATOM 1268 C C . TRP A 1 170 ? -1.395 -17.414 -12.327 1.00 95.31 170 TRP A C 1
ATOM 1270 O O . TRP A 1 170 ? -1.808 -16.369 -12.830 1.00 95.31 170 TRP A O 1
ATOM 1280 N N . ARG A 1 171 ? -2.087 -18.557 -12.386 1.00 94.19 171 ARG A N 1
ATOM 1281 C CA . ARG A 1 171 ? -3.391 -18.647 -13.039 1.00 94.19 171 ARG A CA 1
ATOM 1282 C C . ARG A 1 171 ? -4.404 -17.748 -12.343 1.00 94.19 171 ARG A C 1
ATOM 1284 O O . ARG A 1 171 ? -5.107 -17.028 -13.036 1.00 94.19 171 ARG A O 1
ATOM 1291 N N . ARG A 1 172 ? -4.460 -17.753 -11.008 1.00 91.38 172 ARG A N 1
ATOM 1292 C CA . ARG A 1 172 ? -5.352 -16.877 -10.236 1.00 91.38 172 ARG A CA 1
ATOM 1293 C C . ARG A 1 172 ? -5.060 -15.404 -10.517 1.00 91.38 172 ARG A C 1
ATOM 1295 O O . ARG A 1 172 ? -5.983 -14.660 -10.811 1.00 91.38 172 ARG A O 1
ATOM 1302 N N . LEU A 1 173 ? -3.786 -15.015 -10.482 1.00 92.25 173 LEU A N 1
ATOM 1303 C CA . LEU A 1 173 ? -3.367 -13.618 -10.573 1.00 92.25 173 LEU A CA 1
ATOM 1304 C C . LEU A 1 173 ? -3.628 -12.985 -11.948 1.00 92.25 173 LEU A C 1
ATOM 1306 O O . LEU A 1 173 ? -3.897 -11.788 -12.026 1.00 92.25 173 LEU A O 1
ATOM 1310 N N . PHE A 1 174 ? -3.542 -13.770 -13.028 1.00 94.19 174 PHE A N 1
ATOM 1311 C CA . PHE A 1 174 ? -3.661 -13.264 -14.401 1.00 94.19 174 PHE A CA 1
ATOM 1312 C C . PHE A 1 174 ? -4.936 -13.701 -15.140 1.00 94.19 174 PHE A C 1
ATOM 1314 O O . PHE A 1 174 ? -5.236 -13.144 -16.201 1.00 94.19 174 PHE A O 1
ATOM 1321 N N . ALA A 1 175 ? -5.711 -14.663 -14.625 1.00 91.38 175 ALA A N 1
ATOM 1322 C CA . ALA A 1 175 ? -6.952 -15.093 -15.271 1.00 91.38 175 ALA A CA 1
ATOM 1323 C C . ALA A 1 175 ? -7.957 -13.936 -15.364 1.00 91.38 175 ALA A C 1
ATOM 1325 O O . ALA A 1 175 ? -8.347 -13.355 -14.357 1.00 91.38 175 ALA A O 1
ATOM 1326 N N . GLY A 1 176 ? -8.379 -13.608 -16.589 1.00 88.69 176 GLY A N 1
ATOM 1327 C CA . GLY A 1 176 ? -9.340 -12.531 -16.852 1.00 88.69 176 GLY A CA 1
ATOM 1328 C C . GLY A 1 176 ? -8.781 -11.110 -16.709 1.00 88.69 176 GLY A C 1
ATOM 1329 O O . GLY A 1 176 ? -9.546 -10.160 -16.810 1.00 88.69 176 GLY A O 1
ATOM 1330 N N . ARG A 1 177 ? -7.464 -10.941 -16.501 1.00 91.25 177 ARG A N 1
ATOM 1331 C CA . ARG A 1 177 ? -6.817 -9.633 -16.254 1.00 91.25 177 ARG A CA 1
ATOM 1332 C C . ARG A 1 177 ? -5.822 -9.216 -17.339 1.00 91.25 177 ARG A C 1
ATOM 1334 O O . ARG A 1 177 ? -4.884 -8.460 -17.090 1.00 91.25 177 ARG A O 1
ATOM 1341 N N . SER A 1 178 ? -5.999 -9.716 -18.560 1.00 92.31 178 SER A N 1
ATOM 1342 C CA . SER A 1 178 ? -5.141 -9.355 -19.695 1.00 92.31 178 SER A CA 1
ATOM 1343 C C . SER A 1 178 ? -5.253 -7.872 -20.062 1.00 92.31 178 SER A C 1
ATOM 1345 O O . SER A 1 178 ? -4.242 -7.265 -20.409 1.00 92.31 178 SER A O 1
ATOM 1347 N N . SER A 1 179 ? -6.444 -7.278 -19.935 1.00 91.81 179 SER A N 1
ATOM 1348 C CA . SER A 1 179 ? -6.681 -5.843 -20.146 1.00 91.81 179 SER A CA 1
ATOM 1349 C C . SER A 1 179 ? -5.916 -4.986 -19.134 1.00 91.81 179 SER A C 1
ATOM 1351 O O . SER A 1 179 ? -5.198 -4.072 -19.532 1.00 91.81 179 SER A O 1
ATOM 1353 N N . ASP A 1 180 ? -5.973 -5.328 -17.844 1.00 93.12 180 ASP A N 1
ATOM 1354 C CA . ASP A 1 180 ? -5.190 -4.666 -16.791 1.00 93.12 180 ASP A CA 1
ATOM 1355 C C . ASP A 1 180 ? -3.694 -4.728 -17.082 1.00 93.12 180 ASP A C 1
ATOM 1357 O O . ASP A 1 180 ? -2.982 -3.729 -16.978 1.00 93.12 180 ASP A O 1
ATOM 1361 N N . LEU A 1 181 ? -3.214 -5.913 -17.466 1.00 94.94 181 LEU A N 1
ATOM 1362 C CA . LEU A 1 181 ? -1.807 -6.137 -17.753 1.00 94.94 181 LEU A CA 1
ATOM 1363 C C . LEU A 1 181 ? -1.367 -5.330 -18.982 1.00 94.94 181 LEU A C 1
ATOM 1365 O O . LEU A 1 181 ? -0.321 -4.686 -18.951 1.00 94.94 181 LEU A O 1
ATOM 1369 N N . PHE A 1 182 ? -2.184 -5.295 -20.038 1.00 95.25 182 PHE A N 1
ATOM 1370 C CA . PHE A 1 182 ? -1.955 -4.430 -21.194 1.00 95.25 182 PHE A CA 1
ATOM 1371 C C . PHE A 1 182 ? -1.856 -2.959 -20.779 1.00 95.25 182 PHE A C 1
ATOM 1373 O O . PHE A 1 182 ? -0.947 -2.259 -21.221 1.00 95.25 182 PHE A O 1
ATOM 1380 N N . MET A 1 183 ? -2.726 -2.502 -19.878 1.00 94.62 183 MET A N 1
ATOM 1381 C CA . MET A 1 183 ? -2.698 -1.127 -19.388 1.00 94.62 183 MET A CA 1
ATOM 1382 C C . MET A 1 183 ? -1.448 -0.816 -18.550 1.00 94.62 183 MET A C 1
ATOM 1384 O O . MET A 1 183 ? -0.935 0.298 -18.649 1.00 94.62 183 MET A O 1
ATOM 1388 N N . VAL A 1 184 ? -0.896 -1.780 -17.794 1.00 95.75 184 VAL A N 1
ATOM 1389 C CA . VAL A 1 184 ? 0.428 -1.633 -17.148 1.00 95.75 184 VAL A CA 1
ATOM 1390 C C . VAL A 1 184 ? 1.494 -1.318 -18.199 1.00 95.75 184 VAL A C 1
ATOM 1392 O O . VAL A 1 184 ? 2.236 -0.346 -18.046 1.00 95.75 184 VAL A O 1
ATOM 1395 N N . TYR A 1 185 ? 1.556 -2.100 -19.282 1.00 95.75 185 TYR A N 1
ATOM 1396 C CA . TYR A 1 185 ? 2.535 -1.878 -20.349 1.00 95.75 185 TYR A CA 1
ATOM 1397 C C . TYR A 1 185 ? 2.295 -0.573 -21.100 1.00 95.75 185 TYR A C 1
ATOM 1399 O O . TYR A 1 185 ? 3.248 0.164 -21.337 1.00 95.75 185 TYR A O 1
ATOM 1407 N N . ALA A 1 186 ? 1.046 -0.269 -21.454 1.00 95.50 186 ALA A N 1
ATOM 1408 C CA . ALA A 1 186 ? 0.694 0.947 -22.176 1.00 95.50 186 ALA A CA 1
ATOM 1409 C C . ALA A 1 186 ? 1.047 2.198 -21.360 1.00 95.50 186 ALA A C 1
ATOM 1411 O O . ALA A 1 186 ? 1.671 3.119 -21.887 1.00 95.50 186 ALA A O 1
ATOM 1412 N N . ALA A 1 187 ? 0.724 2.210 -20.062 1.00 94.88 187 ALA A N 1
ATOM 1413 C CA . ALA A 1 187 ? 1.073 3.307 -19.166 1.00 94.88 187 ALA A CA 1
ATOM 1414 C C . ALA A 1 187 ? 2.591 3.443 -19.001 1.00 94.88 187 ALA A C 1
ATOM 1416 O O . ALA A 1 187 ? 3.122 4.547 -19.107 1.00 94.88 187 ALA A O 1
ATOM 1417 N N . TYR A 1 188 ? 3.298 2.332 -18.785 1.00 94.69 188 TYR A N 1
ATOM 1418 C CA . TYR A 1 188 ? 4.749 2.339 -18.619 1.00 94.69 188 TYR A CA 1
ATOM 1419 C C . TYR A 1 188 ? 5.480 2.802 -19.889 1.00 94.69 188 TYR A C 1
ATOM 1421 O O . TYR A 1 188 ? 6.293 3.726 -19.834 1.00 94.69 188 TYR A O 1
ATOM 1429 N N . ALA A 1 189 ? 5.159 2.211 -21.042 1.00 93.19 189 ALA A N 1
ATOM 1430 C CA . ALA A 1 189 ? 5.775 2.540 -22.324 1.00 93.19 189 ALA A CA 1
ATOM 1431 C C . ALA A 1 189 ? 5.402 3.950 -22.799 1.00 93.19 189 ALA A C 1
ATOM 1433 O O . ALA A 1 189 ? 6.273 4.691 -23.253 1.00 93.19 189 ALA A O 1
ATOM 1434 N N . GLY A 1 190 ? 4.133 4.347 -22.660 1.00 93.69 190 GLY A N 1
ATOM 1435 C CA . GLY A 1 190 ? 3.669 5.685 -23.022 1.00 93.69 190 GLY A CA 1
ATOM 1436 C C . GLY A 1 190 ? 4.349 6.766 -22.189 1.00 93.69 190 GLY A C 1
ATOM 1437 O O . GLY A 1 190 ? 4.847 7.752 -22.732 1.00 93.69 190 GLY A O 1
ATOM 1438 N N . ALA A 1 191 ? 4.452 6.556 -20.876 1.00 90.62 191 ALA A N 1
ATOM 1439 C CA . ALA A 1 191 ? 5.115 7.505 -19.999 1.00 90.62 191 ALA A CA 1
ATOM 1440 C C . ALA A 1 191 ? 6.636 7.564 -20.266 1.00 90.62 191 ALA A C 1
ATOM 1442 O O . ALA A 1 191 ? 7.203 8.657 -20.278 1.00 90.62 191 ALA A O 1
ATOM 1443 N N . LEU A 1 192 ? 7.291 6.428 -20.547 1.00 89.12 192 LEU A N 1
ATOM 1444 C CA . LEU A 1 192 ? 8.698 6.394 -20.963 1.00 89.12 192 LEU A CA 1
ATOM 1445 C C . LEU A 1 192 ? 8.919 7.152 -22.279 1.00 89.12 192 LEU A C 1
ATOM 1447 O O . LEU A 1 192 ? 9.827 7.975 -22.369 1.00 89.12 192 LEU A O 1
ATOM 1451 N N . GLY A 1 193 ? 8.064 6.915 -23.277 1.00 91.12 193 GLY A N 1
ATOM 1452 C CA . GLY A 1 193 ? 8.108 7.609 -24.562 1.00 91.12 193 GLY A CA 1
ATOM 1453 C C . GLY A 1 193 ? 7.984 9.123 -24.394 1.00 91.12 193 GLY A C 1
ATOM 1454 O O . GLY A 1 193 ? 8.799 9.869 -24.933 1.00 91.12 193 GLY A O 1
ATOM 1455 N N . MET A 1 194 ? 7.036 9.583 -23.572 1.00 92.12 194 MET A N 1
ATOM 1456 C CA . MET A 1 194 ? 6.886 11.005 -23.243 1.00 92.12 194 MET A CA 1
ATOM 1457 C C . MET A 1 194 ? 8.128 11.578 -22.557 1.00 92.12 194 MET A C 1
ATOM 1459 O O . MET A 1 194 ? 8.588 12.662 -22.914 1.00 92.12 194 MET A O 1
ATOM 1463 N N . ALA A 1 195 ? 8.707 10.847 -21.606 1.00 88.19 195 ALA A N 1
ATOM 1464 C CA . ALA A 1 195 ? 9.900 11.292 -20.903 1.00 88.19 195 ALA A CA 1
ATOM 1465 C C . ALA A 1 195 ? 11.112 11.408 -21.850 1.00 88.19 195 ALA A C 1
ATOM 1467 O O . ALA A 1 195 ? 11.848 12.395 -21.793 1.00 88.19 195 ALA A O 1
ATOM 1468 N N . CYS A 1 196 ? 11.275 10.465 -22.785 1.00 88.38 196 CYS A N 1
ATOM 1469 C CA . CYS A 1 196 ? 12.286 10.535 -23.841 1.00 88.38 196 CYS A CA 1
ATOM 1470 C C . CYS A 1 196 ? 12.056 11.717 -24.795 1.00 88.38 196 CYS A C 1
ATOM 1472 O O . CYS A 1 196 ? 13.012 12.421 -25.117 1.00 88.38 196 CYS A O 1
ATOM 1474 N N . LEU A 1 197 ? 10.809 11.971 -25.211 1.00 93.69 197 LEU A N 1
ATOM 1475 C CA . LEU A 1 197 ? 10.459 13.102 -26.082 1.00 93.69 197 LEU A CA 1
ATOM 1476 C C . LEU A 1 197 ? 10.764 14.459 -25.437 1.00 93.69 197 LEU A C 1
ATOM 1478 O O . LEU A 1 197 ? 11.144 15.389 -26.141 1.00 93.69 197 LEU A O 1
ATOM 1482 N N . ILE A 1 198 ? 10.635 14.568 -24.112 1.00 90.75 198 ILE A N 1
ATOM 1483 C CA . ILE A 1 198 ? 10.986 15.781 -23.361 1.00 90.75 198 ILE A CA 1
ATOM 1484 C C . ILE A 1 198 ? 12.505 15.889 -23.169 1.00 90.75 198 ILE A C 1
ATOM 1486 O O . ILE A 1 198 ? 13.077 16.962 -23.354 1.00 90.75 198 ILE A O 1
ATOM 1490 N N . ALA A 1 199 ? 13.176 14.790 -22.812 1.00 89.38 199 ALA A N 1
ATOM 1491 C CA . ALA A 1 199 ? 14.611 14.794 -22.538 1.00 89.38 199 ALA A CA 1
ATOM 1492 C C . ALA A 1 199 ? 15.454 15.038 -23.802 1.00 89.38 199 ALA A C 1
ATOM 1494 O O . ALA A 1 199 ? 16.452 15.755 -23.748 1.00 89.38 199 ALA A O 1
ATOM 1495 N N . PHE A 1 200 ? 15.051 14.481 -24.947 1.00 92.81 200 PHE A N 1
ATOM 1496 C CA . PHE A 1 200 ? 15.806 14.558 -26.198 1.00 92.81 200 PHE A CA 1
ATOM 1497 C C . PHE A 1 200 ? 16.141 15.993 -26.659 1.00 92.81 200 PHE A C 1
ATOM 1499 O O . PHE A 1 200 ? 17.327 16.275 -26.844 1.00 92.81 200 PHE A O 1
ATOM 1506 N N . PRO A 1 201 ? 15.185 16.935 -26.809 1.00 95.31 201 PRO A N 1
ATOM 1507 C CA . PRO A 1 201 ? 15.499 18.299 -27.237 1.00 95.31 201 PRO A CA 1
ATOM 1508 C C . PRO A 1 201 ? 16.375 19.050 -26.227 1.00 95.31 201 PRO A C 1
ATOM 1510 O O . PRO A 1 201 ? 17.238 19.824 -26.636 1.00 95.31 201 PRO A O 1
ATOM 1513 N N . ILE A 1 202 ? 16.209 18.790 -24.924 1.00 92.56 202 ILE A N 1
ATOM 1514 C CA . ILE A 1 202 ? 17.047 19.382 -23.869 1.00 92.56 202 ILE A CA 1
ATOM 1515 C C . ILE A 1 202 ? 18.499 18.921 -24.036 1.00 92.56 202 ILE A C 1
ATOM 1517 O O . ILE A 1 202 ? 19.419 19.739 -24.011 1.00 92.56 202 ILE A O 1
ATOM 1521 N N . LEU A 1 203 ? 18.708 17.622 -24.262 1.00 93.88 203 LEU A N 1
ATOM 1522 C CA . LEU A 1 203 ? 20.039 17.059 -24.478 1.00 93.88 203 LEU A CA 1
ATOM 1523 C C . LEU A 1 203 ? 20.659 17.544 -25.791 1.00 93.88 203 LEU A C 1
ATOM 1525 O O . LEU A 1 203 ? 21.831 17.906 -25.798 1.00 93.88 203 LEU A O 1
ATOM 1529 N N . MET A 1 204 ? 19.886 17.624 -26.878 1.00 96.00 204 MET A N 1
ATOM 1530 C CA . MET A 1 204 ? 20.361 18.163 -28.159 1.00 96.00 204 MET A CA 1
ATOM 1531 C C . MET A 1 204 ? 20.754 19.643 -28.052 1.00 96.00 204 MET A C 1
ATOM 1533 O O . MET A 1 204 ? 21.797 20.040 -28.571 1.00 96.00 204 MET A O 1
ATOM 1537 N N . GLY A 1 205 ? 19.968 20.452 -27.334 1.00 96.19 205 GLY A N 1
ATOM 1538 C CA . GLY A 1 205 ? 20.306 21.847 -27.045 1.00 96.19 205 GLY A CA 1
ATOM 1539 C C . GLY A 1 205 ? 21.586 21.975 -26.216 1.00 96.19 205 GLY A C 1
ATOM 1540 O O . GLY A 1 205 ? 22.450 22.791 -26.533 1.00 96.19 205 GLY A O 1
ATOM 1541 N N . ALA A 1 206 ? 21.760 21.117 -25.207 1.00 95.00 206 ALA A N 1
ATOM 1542 C CA . ALA A 1 206 ? 22.990 21.059 -24.423 1.00 95.00 206 ALA A CA 1
ATOM 1543 C C . ALA A 1 206 ? 24.203 20.652 -25.276 1.00 95.00 206 ALA A C 1
ATOM 1545 O O . ALA A 1 206 ? 25.266 21.258 -25.144 1.00 95.00 206 ALA A O 1
ATOM 1546 N N . PHE A 1 207 ? 24.040 19.683 -26.186 1.00 95.00 207 PHE A N 1
ATOM 1547 C CA . PHE A 1 207 ? 25.082 19.264 -27.132 1.00 95.00 207 PHE A CA 1
ATOM 1548 C C . PHE A 1 207 ? 25.514 20.397 -28.059 1.00 95.00 207 PHE A C 1
ATOM 1550 O O . PHE A 1 207 ? 26.706 20.539 -28.319 1.00 95.00 207 PHE A O 1
ATOM 1557 N N . ALA A 1 208 ? 24.567 21.217 -28.519 1.00 96.56 208 ALA A N 1
ATOM 1558 C CA . ALA A 1 208 ? 24.863 22.379 -29.350 1.00 96.56 208 ALA A CA 1
ATOM 1559 C C . ALA A 1 208 ? 25.664 23.461 -28.601 1.00 96.56 208 ALA A C 1
ATOM 1561 O O . ALA A 1 208 ? 26.422 24.195 -29.229 1.00 96.56 208 ALA A O 1
ATOM 1562 N N . MET A 1 209 ? 25.520 23.556 -27.273 1.00 97.19 209 MET A N 1
ATOM 1563 C CA . MET A 1 209 ? 26.273 24.500 -26.440 1.00 97.19 209 MET A CA 1
ATOM 1564 C C . MET A 1 209 ? 27.664 23.975 -26.064 1.00 97.19 209 MET A C 1
ATOM 1566 O O . MET A 1 209 ? 28.661 24.658 -26.284 1.00 97.19 209 MET A O 1
ATOM 1570 N N . ALA A 1 210 ? 27.736 22.782 -25.466 1.00 96.69 210 ALA A N 1
ATOM 1571 C CA . ALA A 1 210 ? 28.981 22.138 -25.057 1.00 96.69 210 ALA A CA 1
ATOM 1572 C C . ALA A 1 210 ? 28.758 20.645 -24.768 1.00 96.69 210 ALA A C 1
ATOM 1574 O O . ALA A 1 210 ? 27.867 20.273 -24.000 1.00 96.69 210 ALA A O 1
ATOM 1575 N N . TRP A 1 211 ? 29.625 19.772 -25.289 1.00 96.06 211 TRP A N 1
ATOM 1576 C CA . TRP A 1 211 ? 29.500 18.324 -25.074 1.00 96.06 211 TRP A CA 1
ATOM 1577 C C . TRP A 1 211 ? 29.617 17.924 -23.593 1.00 96.06 211 TRP A C 1
ATOM 1579 O O . TRP A 1 211 ? 28.953 16.986 -23.160 1.00 96.06 211 TRP A O 1
ATOM 1589 N N . GLN A 1 212 ? 30.401 18.649 -22.785 1.00 95.69 212 GLN A N 1
ATOM 1590 C CA . GLN A 1 212 ? 30.519 18.390 -21.344 1.00 95.69 212 GLN A CA 1
ATOM 1591 C C . GLN A 1 212 ? 29.211 18.694 -20.606 1.00 95.69 212 GLN A C 1
ATOM 1593 O O . GLN A 1 212 ? 28.812 17.939 -19.720 1.00 95.69 212 GLN A O 1
ATOM 1598 N N . LEU A 1 213 ? 28.529 19.780 -20.988 1.00 90.44 213 LEU A N 1
ATOM 1599 C CA . LEU A 1 213 ? 27.222 20.132 -20.436 1.00 90.44 213 LEU A CA 1
ATOM 1600 C C . LEU A 1 213 ? 26.184 19.071 -20.813 1.00 90.44 213 LEU A C 1
ATOM 1602 O O . LEU A 1 213 ? 25.397 18.657 -19.965 1.00 90.44 213 LEU A O 1
ATOM 1606 N N . ALA A 1 214 ? 26.229 18.586 -22.056 1.00 91.94 214 ALA A N 1
ATOM 1607 C CA . ALA A 1 214 ? 25.370 17.503 -22.519 1.00 91.94 214 ALA A CA 1
ATOM 1608 C C . ALA A 1 214 ? 25.601 16.195 -21.753 1.00 91.94 214 ALA A C 1
ATOM 1610 O O . ALA A 1 214 ? 24.635 15.533 -21.387 1.00 91.94 214 ALA A O 1
ATOM 1611 N N . LEU A 1 215 ? 26.855 15.842 -21.449 1.00 89.44 215 LEU A N 1
ATOM 1612 C CA . LEU A 1 215 ? 27.162 14.675 -20.618 1.00 89.44 215 LEU A CA 1
ATOM 1613 C C . LEU A 1 215 ? 26.663 14.835 -19.183 1.00 89.44 215 LEU A C 1
ATOM 1615 O O . LEU A 1 215 ? 26.079 13.899 -18.642 1.00 89.44 215 LEU A O 1
ATOM 1619 N N . LEU A 1 216 ? 26.864 16.004 -18.570 1.00 88.00 216 LEU A N 1
ATOM 1620 C CA . LEU A 1 216 ? 26.399 16.268 -17.209 1.00 88.00 216 LEU A CA 1
ATOM 1621 C C . LEU A 1 216 ? 24.868 16.203 -17.127 1.00 88.00 216 LEU A C 1
ATOM 1623 O O . LEU A 1 216 ? 24.323 15.476 -16.298 1.00 88.00 216 LEU A O 1
ATOM 1627 N N . LEU A 1 217 ? 24.172 16.924 -18.010 1.00 90.25 217 LEU A N 1
ATOM 1628 C CA . LEU A 1 217 ? 22.711 16.908 -18.076 1.00 90.25 217 LEU A CA 1
ATOM 1629 C C . LEU A 1 217 ? 22.180 15.531 -18.473 1.00 90.25 217 LEU A C 1
ATOM 1631 O O . LEU A 1 217 ? 21.182 15.092 -17.915 1.00 90.25 217 LEU A O 1
ATOM 1635 N N . GLY A 1 218 ? 22.865 14.824 -19.371 1.00 89.56 218 GLY A N 1
ATOM 1636 C CA . GLY A 1 218 ? 22.557 13.448 -19.751 1.00 89.56 218 GLY A CA 1
ATOM 1637 C C . GLY A 1 218 ? 22.657 12.482 -18.579 1.00 89.56 218 GLY A C 1
ATOM 1638 O O . GLY A 1 218 ? 21.756 11.673 -18.383 1.00 89.56 218 GLY A O 1
ATOM 1639 N N . ALA A 1 219 ? 23.697 12.601 -17.752 1.00 85.25 219 ALA A N 1
ATOM 1640 C CA . ALA A 1 219 ? 23.853 11.785 -16.553 1.00 85.25 219 ALA A CA 1
ATOM 1641 C C . ALA A 1 219 ? 22.752 12.072 -15.521 1.00 85.25 219 ALA A C 1
ATOM 1643 O O . ALA A 1 219 ? 22.152 11.137 -14.990 1.00 85.25 219 ALA A O 1
ATOM 1644 N N . VAL A 1 220 ? 22.439 13.349 -15.272 1.00 85.00 220 VAL A N 1
ATOM 1645 C CA . VAL A 1 220 ? 21.372 13.751 -14.338 1.00 85.00 220 VAL A CA 1
ATOM 1646 C C . VAL A 1 220 ? 19.999 13.303 -14.841 1.00 85.00 220 VAL A C 1
ATOM 1648 O O . VAL A 1 220 ? 19.239 12.691 -14.091 1.00 85.00 220 VAL A O 1
ATOM 1651 N N . ALA A 1 221 ? 19.688 13.559 -16.113 1.00 87.25 221 ALA A N 1
ATOM 1652 C CA . ALA A 1 221 ? 18.439 13.141 -16.737 1.00 87.25 221 ALA A CA 1
ATOM 1653 C C . ALA A 1 221 ? 18.317 11.614 -16.760 1.00 87.25 221 ALA A C 1
ATOM 1655 O O . ALA A 1 221 ? 17.264 11.088 -16.423 1.00 87.25 221 ALA A O 1
ATOM 1656 N N . GLY A 1 222 ? 19.394 10.894 -17.081 1.00 86.12 222 GLY A N 1
ATOM 1657 C CA . GLY A 1 222 ? 19.430 9.434 -17.058 1.00 86.12 222 GLY A CA 1
ATOM 1658 C C . GLY A 1 222 ? 19.173 8.867 -15.663 1.00 86.12 222 GLY A C 1
ATOM 1659 O O . GLY A 1 222 ? 18.311 8.006 -15.508 1.00 86.12 222 GLY A O 1
ATOM 1660 N N . ALA A 1 223 ? 19.850 9.391 -14.637 1.00 83.75 223 ALA A N 1
ATOM 1661 C CA . ALA A 1 223 ? 19.629 9.006 -13.242 1.00 83.75 223 ALA A CA 1
ATOM 1662 C C . ALA A 1 223 ? 18.174 9.251 -12.806 1.00 83.75 223 ALA A C 1
ATOM 1664 O O . ALA A 1 223 ? 17.550 8.378 -12.198 1.00 83.75 223 ALA A O 1
ATOM 1665 N N . PHE A 1 224 ? 17.620 10.412 -13.165 1.00 84.44 224 PHE A N 1
ATOM 1666 C CA . PHE A 1 224 ? 16.226 10.754 -12.902 1.00 84.44 224 PHE A CA 1
ATOM 1667 C C . PHE A 1 224 ? 15.251 9.800 -13.605 1.00 84.44 224 PHE A C 1
ATOM 1669 O O . PHE A 1 224 ? 14.405 9.204 -12.940 1.00 84.44 224 PHE A O 1
ATOM 1676 N N . LEU A 1 225 ? 15.386 9.624 -14.924 1.00 88.69 225 LEU A N 1
ATOM 1677 C CA . LEU A 1 225 ? 14.525 8.755 -15.729 1.00 88.69 225 LEU A CA 1
ATOM 1678 C C . LEU A 1 225 ? 14.550 7.327 -15.202 1.00 88.69 225 LEU A C 1
ATOM 1680 O O . LEU A 1 225 ? 13.502 6.710 -15.057 1.00 88.69 225 LEU A O 1
ATOM 1684 N N . PHE A 1 226 ? 15.729 6.826 -14.851 1.00 87.12 226 PHE A N 1
ATOM 1685 C CA . PHE A 1 226 ? 15.893 5.478 -14.336 1.00 87.12 226 PHE A CA 1
ATOM 1686 C C . PHE A 1 226 ? 15.163 5.274 -13.003 1.00 87.12 226 PHE A C 1
ATOM 1688 O O . PHE A 1 226 ? 14.407 4.316 -12.829 1.00 87.12 226 PHE A O 1
ATOM 1695 N N . GLY A 1 227 ? 15.334 6.208 -12.068 1.00 87.12 227 GLY A N 1
ATOM 1696 C CA . GLY A 1 227 ? 14.648 6.160 -10.786 1.00 87.12 227 GLY A CA 1
ATOM 1697 C C . GLY A 1 227 ? 13.132 6.344 -10.894 1.00 87.12 227 GLY A C 1
ATOM 1698 O O . GLY A 1 227 ? 12.366 5.661 -10.211 1.00 87.12 227 GLY A O 1
ATOM 1699 N N . TRP A 1 228 ? 12.691 7.216 -11.798 1.00 90.12 228 TRP A N 1
ATOM 1700 C CA . TRP A 1 228 ? 11.281 7.407 -12.117 1.00 90.12 228 TRP A CA 1
ATOM 1701 C C . TRP A 1 228 ? 10.670 6.154 -12.766 1.00 90.12 228 TRP A C 1
ATOM 1703 O O . TRP A 1 228 ? 9.597 5.724 -12.349 1.00 90.12 228 TRP A O 1
ATOM 1713 N N . MET A 1 229 ? 11.375 5.497 -13.695 1.00 92.94 229 MET A N 1
ATOM 1714 C CA . MET A 1 229 ? 10.952 4.231 -14.307 1.00 92.94 229 MET A CA 1
ATOM 1715 C C . MET A 1 229 ? 10.794 3.129 -13.259 1.00 92.94 229 MET A C 1
ATOM 1717 O O . MET A 1 229 ? 9.798 2.406 -13.282 1.00 92.94 229 MET A O 1
ATOM 1721 N N . ALA A 1 230 ? 11.748 3.012 -12.330 1.00 93.50 230 ALA A N 1
ATOM 1722 C CA . ALA A 1 230 ? 11.669 2.063 -11.224 1.00 93.50 230 ALA A CA 1
ATOM 1723 C C . ALA A 1 230 ? 10.436 2.325 -10.346 1.00 93.50 230 ALA A C 1
ATOM 1725 O O . ALA A 1 230 ? 9.717 1.396 -9.978 1.00 93.50 230 ALA A O 1
ATOM 1726 N N . SER A 1 231 ? 10.160 3.597 -10.047 1.00 94.00 231 SER A N 1
ATOM 1727 C CA . SER A 1 231 ? 8.992 3.975 -9.254 1.00 94.00 231 SER A CA 1
ATOM 1728 C C . SER A 1 231 ? 7.677 3.686 -9.966 1.00 94.00 231 SER A C 1
ATOM 1730 O O . SER A 1 231 ? 6.805 3.038 -9.384 1.00 94.00 231 SER A O 1
ATOM 1732 N N . LEU A 1 232 ? 7.556 4.099 -11.231 1.00 95.19 232 LEU A N 1
ATOM 1733 C CA . LEU A 1 232 ? 6.357 3.887 -12.032 1.00 95.19 232 LEU A CA 1
ATOM 1734 C C . LEU A 1 232 ? 6.046 2.397 -12.149 1.00 95.19 232 LEU A C 1
ATOM 1736 O O . LEU A 1 232 ? 4.938 1.967 -11.834 1.00 95.19 232 LEU A O 1
ATOM 1740 N N . LEU A 1 233 ? 7.039 1.610 -12.572 1.00 96.62 233 LEU A N 1
ATOM 1741 C CA . LEU A 1 233 ? 6.867 0.183 -12.789 1.00 96.62 233 LEU A CA 1
ATOM 1742 C C . LEU A 1 233 ? 6.519 -0.537 -11.487 1.00 96.62 233 LEU A C 1
ATOM 1744 O O . LEU A 1 233 ? 5.558 -1.305 -11.456 1.00 96.62 233 LEU A O 1
ATOM 1748 N N . GLY A 1 234 ? 7.263 -0.257 -10.413 1.00 96.69 234 GLY A N 1
ATOM 1749 C CA . GLY A 1 234 ? 6.994 -0.835 -9.102 1.00 96.69 234 GLY A CA 1
ATOM 1750 C C . GLY A 1 234 ? 5.565 -0.548 -8.655 1.00 96.69 234 GLY A C 1
ATOM 1751 O O . GLY A 1 234 ? 4.817 -1.480 -8.376 1.00 96.69 234 GLY A O 1
ATOM 1752 N N . ARG A 1 235 ? 5.138 0.719 -8.680 1.00 95.94 235 ARG A N 1
ATOM 1753 C CA . ARG A 1 235 ? 3.782 1.112 -8.269 1.00 95.94 235 ARG A CA 1
ATOM 1754 C C . ARG A 1 235 ? 2.701 0.467 -9.129 1.00 95.94 235 ARG A C 1
ATOM 1756 O O . ARG A 1 235 ? 1.761 -0.084 -8.565 1.00 95.94 235 ARG A O 1
ATOM 1763 N N . LEU A 1 236 ? 2.832 0.485 -10.459 1.00 96.88 236 LEU A N 1
ATOM 1764 C CA . LEU A 1 236 ? 1.866 -0.162 -11.358 1.00 96.88 236 LEU A CA 1
ATOM 1765 C C . LEU A 1 236 ? 1.707 -1.652 -11.022 1.00 96.88 236 LEU A C 1
ATOM 1767 O O . LEU A 1 236 ? 0.582 -2.132 -10.902 1.00 96.88 236 LEU A O 1
ATOM 1771 N N . CYS A 1 237 ? 2.816 -2.357 -10.786 1.00 97.50 237 CYS A N 1
ATOM 1772 C CA . CYS A 1 237 ? 2.797 -3.769 -10.400 1.00 97.50 237 CYS A CA 1
ATOM 1773 C C . CYS A 1 237 ? 2.165 -3.990 -9.016 1.00 97.50 237 CYS A C 1
ATOM 1775 O O . CYS A 1 237 ? 1.377 -4.914 -8.827 1.00 97.50 237 CYS A O 1
ATOM 1777 N N . GLY A 1 238 ? 2.473 -3.119 -8.053 1.00 96.00 238 GLY A N 1
ATOM 1778 C CA . GLY A 1 238 ? 1.905 -3.156 -6.706 1.00 96.00 238 GLY A CA 1
ATOM 1779 C C . GLY A 1 238 ? 0.393 -2.944 -6.683 1.00 96.00 238 GLY A C 1
ATOM 1780 O O . GLY A 1 238 ? -0.330 -3.721 -6.065 1.00 96.00 238 GLY A O 1
ATOM 1781 N N . PHE A 1 239 ? -0.101 -1.930 -7.396 1.00 94.62 239 PHE A N 1
ATOM 1782 C CA . PHE A 1 239 ? -1.537 -1.656 -7.503 1.00 94.62 239 PHE A CA 1
ATOM 1783 C C . PHE A 1 239 ? -2.278 -2.731 -8.304 1.00 94.62 239 PHE A C 1
ATOM 1785 O O . PHE A 1 239 ? -3.419 -3.059 -7.979 1.00 94.62 239 PHE A O 1
ATOM 1792 N N . PHE A 1 240 ? -1.630 -3.338 -9.303 1.00 95.31 240 PHE A N 1
ATOM 1793 C CA . PHE A 1 240 ? -2.188 -4.500 -9.992 1.00 95.31 240 PHE A CA 1
ATOM 1794 C C . PHE A 1 240 ? -2.406 -5.658 -9.007 1.00 95.31 240 PHE A C 1
ATOM 1796 O O . PHE A 1 240 ? -3.479 -6.268 -8.995 1.00 95.31 240 PHE A O 1
ATOM 1803 N N . ALA A 1 241 ? -1.410 -5.939 -8.163 1.00 93.50 241 ALA A N 1
ATOM 1804 C CA . ALA A 1 241 ? -1.477 -6.966 -7.126 1.00 93.50 241 ALA A CA 1
ATOM 1805 C C . ALA A 1 241 ? -2.493 -6.636 -6.017 1.00 93.50 241 ALA A C 1
ATOM 1807 O O . ALA A 1 241 ? -3.168 -7.529 -5.510 1.00 93.50 241 ALA A O 1
ATOM 1808 N N . PHE A 1 242 ? -2.651 -5.356 -5.666 1.00 87.75 242 PHE A N 1
ATOM 1809 C CA . PHE A 1 242 ? -3.664 -4.897 -4.713 1.00 87.75 242 PHE A CA 1
ATOM 1810 C C . PHE A 1 242 ? -5.087 -5.246 -5.169 1.00 87.75 242 PHE A C 1
ATOM 1812 O O . PHE A 1 242 ? -5.866 -5.765 -4.370 1.00 87.75 242 PHE A O 1
ATOM 1819 N N . GLY A 1 243 ? -5.398 -5.041 -6.455 1.00 81.00 243 GLY A N 1
ATOM 1820 C CA . GLY A 1 243 ? -6.711 -5.370 -7.020 1.00 81.00 243 GLY A CA 1
ATOM 1821 C C . GLY A 1 243 ? -7.105 -6.846 -6.860 1.00 81.00 243 GLY A C 1
ATOM 1822 O O . GLY A 1 243 ? -8.273 -7.141 -6.633 1.00 81.00 243 GLY A O 1
ATOM 1823 N N . ASP A 1 244 ? -6.142 -7.777 -6.876 1.00 74.12 244 ASP A N 1
ATOM 1824 C CA . ASP A 1 244 ? -6.407 -9.218 -6.692 1.00 74.12 244 ASP A CA 1
ATOM 1825 C C . ASP A 1 244 ? -6.933 -9.539 -5.280 1.00 74.12 244 ASP A C 1
ATOM 1827 O O . ASP A 1 244 ? -7.839 -10.354 -5.096 1.00 74.12 244 ASP A O 1
ATOM 1831 N N . ARG A 1 245 ? -6.424 -8.833 -4.259 1.00 66.94 245 ARG A N 1
ATOM 1832 C CA . ARG A 1 245 ? -6.873 -9.016 -2.868 1.00 66.94 245 ARG A CA 1
ATOM 1833 C C . ARG A 1 245 ? -8.308 -8.548 -2.647 1.00 66.94 245 ARG A C 1
ATOM 1835 O O . ARG A 1 245 ? -8.985 -9.108 -1.786 1.00 66.94 245 ARG A O 1
ATOM 1842 N N . GLY A 1 246 ? -8.766 -7.565 -3.424 1.00 53.97 246 GLY A N 1
ATOM 1843 C CA . GLY A 1 246 ? -10.164 -7.133 -3.428 1.00 53.97 246 GLY A CA 1
ATOM 1844 C C . GLY A 1 246 ? -11.112 -8.240 -3.897 1.00 53.97 246 GLY A C 1
ATOM 1845 O O . GLY A 1 246 ? -12.166 -8.434 -3.304 1.00 53.97 246 GLY A O 1
ATOM 1846 N N . PHE A 1 247 ? -10.704 -9.042 -4.888 1.00 43.44 247 PHE A N 1
ATOM 1847 C CA . PHE A 1 247 ? -11.528 -10.123 -5.443 1.00 43.44 247 PHE A CA 1
ATOM 1848 C C . PHE A 1 247 ? -11.491 -11.421 -4.622 1.00 43.44 247 PHE A C 1
ATOM 1850 O O . PHE A 1 247 ? -12.519 -12.086 -4.476 1.00 43.44 247 PHE A O 1
ATOM 1857 N N . ALA A 1 248 ? -10.340 -11.790 -4.051 1.00 42.25 248 ALA A N 1
ATOM 1858 C CA . ALA A 1 248 ? -10.205 -13.037 -3.290 1.00 42.25 248 ALA A CA 1
ATOM 1859 C C . ALA A 1 248 ? -10.961 -13.027 -1.944 1.00 42.25 248 ALA A C 1
ATOM 1861 O O . ALA A 1 248 ? -11.347 -14.082 -1.448 1.00 42.25 248 ALA A O 1
ATOM 1862 N N . GLY A 1 249 ? -11.226 -11.850 -1.364 1.00 37.69 249 GLY A N 1
ATOM 1863 C CA . GLY A 1 249 ? -11.978 -11.715 -0.109 1.00 37.69 249 GLY A CA 1
ATOM 1864 C C . GLY A 1 249 ? -13.483 -12.007 -0.212 1.00 37.69 249 GLY A C 1
ATOM 1865 O O . GLY A 1 249 ? -14.129 -12.161 0.82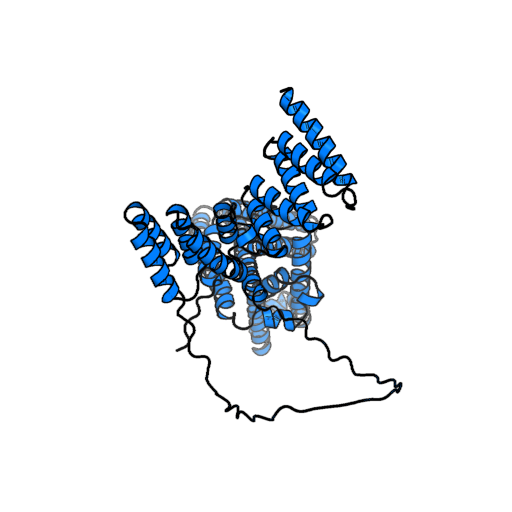0 1.00 37.69 249 GLY A O 1
ATOM 1866 N N . GLY A 1 250 ? -14.037 -12.094 -1.429 1.00 34.81 250 GLY A N 1
ATOM 1867 C CA . GLY A 1 250 ? -15.466 -12.334 -1.678 1.00 34.81 250 GLY A CA 1
ATOM 1868 C C . GLY A 1 250 ? -15.845 -13.789 -1.984 1.00 34.81 250 GLY A C 1
ATOM 1869 O O . GLY A 1 250 ? -17.030 -14.108 -2.048 1.00 34.81 250 GLY A O 1
ATOM 1870 N N . ARG A 1 251 ? -14.867 -14.687 -2.163 1.00 35.00 251 ARG A N 1
ATOM 1871 C CA . ARG A 1 251 ? -15.094 -16.137 -2.247 1.00 35.00 251 ARG A CA 1
ATOM 1872 C C . ARG A 1 251 ? -14.468 -16.795 -1.032 1.00 35.00 251 ARG A C 1
ATOM 1874 O O . ARG A 1 251 ? -13.346 -17.287 -1.077 1.00 35.00 251 ARG A O 1
ATOM 1881 N N . SER A 1 252 ? -15.214 -16.810 0.062 1.00 32.25 252 SER A N 1
ATOM 1882 C CA . SER A 1 252 ? -15.034 -17.811 1.103 1.00 32.25 252 SER A CA 1
ATOM 1883 C C . SER A 1 252 ? -15.280 -19.186 0.479 1.00 32.25 252 SER A C 1
ATOM 1885 O O . SER A 1 252 ? -16.396 -19.700 0.480 1.00 32.25 252 SER A O 1
ATOM 1887 N N . GLU A 1 253 ? -14.227 -19.787 -0.076 1.00 31.53 253 GLU A N 1
ATOM 1888 C CA . GLU A 1 253 ? -14.134 -21.237 -0.163 1.00 31.53 253 GLU A CA 1
ATOM 1889 C C . GLU A 1 253 ? -14.248 -21.746 1.272 1.00 31.53 253 GLU A C 1
ATOM 1891 O O . GLU A 1 253 ? -13.314 -21.683 2.070 1.00 31.53 253 GLU A O 1
ATOM 1896 N N . THR A 1 254 ? -15.452 -22.182 1.632 1.00 28.88 254 THR A N 1
ATOM 1897 C CA . THR A 1 254 ? -15.638 -23.088 2.756 1.00 28.88 254 THR A CA 1
ATOM 1898 C C . THR A 1 254 ? -14.709 -24.265 2.462 1.00 28.88 254 THR A C 1
ATOM 1900 O O . THR A 1 254 ? -14.857 -24.859 1.390 1.00 28.88 254 THR A O 1
ATOM 1903 N N . PRO A 1 255 ? -13.722 -24.584 3.318 1.00 32.59 255 PRO A N 1
ATOM 1904 C CA . PRO A 1 255 ? -12.883 -25.746 3.094 1.00 32.59 255 PRO A CA 1
ATOM 1905 C C . PRO A 1 255 ? -13.818 -26.940 2.975 1.00 32.59 255 PRO A C 1
ATOM 1907 O O . PRO A 1 255 ? -14.555 -27.244 3.916 1.00 32.59 255 PRO A O 1
ATOM 1910 N N . GLY A 1 256 ? -13.852 -27.544 1.788 1.00 28.38 256 GLY A N 1
ATOM 1911 C CA . GLY A 1 256 ? -14.626 -28.743 1.544 1.00 28.38 256 GLY A CA 1
ATOM 1912 C C . GLY A 1 256 ? -14.267 -29.751 2.622 1.00 28.38 256 GLY A C 1
ATOM 1913 O O . GLY A 1 256 ? -13.109 -30.153 2.734 1.00 28.38 256 GLY A O 1
ATOM 1914 N N . LEU A 1 257 ? -15.264 -30.105 3.431 1.00 31.62 257 LEU A N 1
ATOM 1915 C CA . LEU A 1 257 ? -15.251 -31.290 4.268 1.00 31.62 257 LEU A CA 1
ATOM 1916 C C . LEU A 1 257 ? -14.863 -32.456 3.362 1.00 31.62 257 LEU A C 1
ATOM 1918 O O . LEU A 1 257 ? -15.667 -32.939 2.564 1.00 31.62 257 LEU A O 1
ATOM 1922 N N . SER A 1 258 ? -13.599 -32.860 3.455 1.00 33.62 258 SER A N 1
ATOM 1923 C CA . SER A 1 258 ? -13.139 -34.120 2.916 1.00 33.62 258 SER A CA 1
ATOM 1924 C C . SER A 1 258 ? -13.974 -35.207 3.570 1.00 33.62 258 SER A C 1
ATOM 1926 O O . SER A 1 258 ? -13.980 -35.364 4.790 1.00 33.62 258 SER A O 1
ATOM 1928 N N . SER A 1 259 ? -14.699 -35.925 2.724 1.00 36.53 259 SER A N 1
ATOM 1929 C CA . SER A 1 259 ? -15.314 -37.212 2.990 1.00 36.53 259 SER A CA 1
ATOM 1930 C C . SER A 1 259 ? -14.333 -38.112 3.739 1.00 36.53 259 SER A C 1
ATOM 1932 O O . SER A 1 259 ? -13.420 -38.707 3.166 1.00 36.53 259 SER A O 1
ATOM 1934 N N . GLN A 1 260 ? -14.518 -38.187 5.052 1.00 28.98 260 GLN A N 1
ATOM 1935 C CA . GLN A 1 260 ? -13.915 -39.205 5.891 1.00 28.98 260 GLN A CA 1
ATOM 1936 C C . GLN A 1 260 ? -14.681 -40.512 5.621 1.00 28.98 260 GLN A C 1
ATOM 1938 O O . GLN A 1 260 ? -15.912 -40.505 5.687 1.00 28.98 260 GLN A O 1
ATOM 1943 N N . PRO A 1 261 ? -14.014 -41.616 5.249 1.00 38.31 261 PRO A N 1
ATOM 1944 C CA . PRO A 1 261 ? -14.699 -42.874 5.005 1.00 38.31 261 PRO A CA 1
ATOM 1945 C C . PRO A 1 261 ? -15.139 -43.494 6.335 1.00 38.31 261 PRO A C 1
ATOM 1947 O O . PRO A 1 261 ? -14.329 -43.682 7.244 1.00 38.31 261 PRO A O 1
ATOM 1950 N N . ASP A 1 262 ? -16.428 -43.821 6.407 1.00 33.44 262 ASP A N 1
ATOM 1951 C CA . ASP A 1 262 ? -17.051 -44.642 7.442 1.00 33.44 262 ASP A CA 1
ATOM 1952 C C . ASP A 1 262 ? -16.266 -45.944 7.660 1.00 33.44 262 ASP A C 1
ATOM 1954 O O . ASP A 1 262 ? -16.264 -46.844 6.816 1.00 33.44 262 ASP A O 1
ATOM 1958 N N . ALA A 1 263 ? -15.652 -46.072 8.836 1.00 32.72 263 ALA A N 1
ATOM 1959 C CA . ALA A 1 263 ? -15.236 -47.351 9.389 1.00 32.72 263 ALA A CA 1
ATOM 1960 C C . ALA A 1 263 ? -16.239 -47.753 10.477 1.00 32.72 263 ALA A C 1
ATOM 1962 O O . ALA A 1 263 ? -16.218 -47.256 11.602 1.00 32.72 263 ALA A O 1
ATOM 1963 N N . ARG A 1 264 ? -17.135 -48.661 10.086 1.00 32.91 264 ARG A N 1
ATOM 1964 C CA . ARG A 1 264 ? -18.044 -49.423 10.947 1.00 32.91 264 ARG A CA 1
ATOM 1965 C C . ARG A 1 264 ? -17.279 -50.122 12.075 1.00 32.91 264 ARG A C 1
ATOM 1967 O O . ARG A 1 264 ? -16.340 -50.861 11.791 1.00 32.91 264 ARG A O 1
ATOM 1974 N N . HIS A 1 265 ? -17.784 -50.024 13.302 1.00 33.34 265 HIS A N 1
ATOM 1975 C CA . HIS A 1 265 ? -17.782 -51.161 14.219 1.00 33.34 265 HIS A CA 1
ATOM 1976 C C . HIS A 1 265 ? -19.064 -51.208 15.052 1.00 33.34 265 HIS A C 1
ATOM 1978 O O . HIS A 1 265 ? -19.550 -50.201 15.563 1.00 33.34 265 HIS A O 1
ATOM 1984 N N . ASP A 1 266 ? -19.609 -52.417 15.091 1.00 36.88 266 ASP A N 1
ATOM 1985 C CA . ASP A 1 266 ? -20.903 -52.838 15.603 1.00 36.88 266 ASP A CA 1
ATOM 1986 C C . ASP A 1 266 ? -21.003 -52.780 17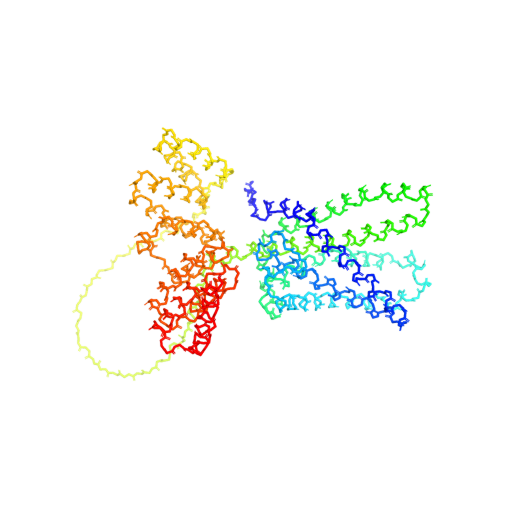.134 1.00 36.88 266 ASP A C 1
ATOM 1988 O O . ASP A 1 266 ? -20.045 -53.114 17.822 1.00 36.88 266 ASP A O 1
ATOM 1992 N N . HIS A 1 267 ? -22.200 -52.489 17.662 1.00 36.00 267 HIS A N 1
ATOM 1993 C CA . HIS A 1 267 ? -22.805 -53.291 18.734 1.00 36.00 267 HIS A CA 1
ATOM 1994 C C . HIS A 1 267 ? -24.318 -53.029 18.886 1.00 36.00 267 HIS A C 1
ATOM 1996 O O . HIS A 1 267 ? -24.800 -51.900 18.886 1.00 36.00 267 HIS A O 1
ATOM 2002 N N . HIS A 1 268 ? -25.047 -54.142 18.997 1.00 35.28 268 HIS A N 1
ATOM 2003 C CA . HIS A 1 268 ? -26.495 -54.317 19.131 1.00 35.28 268 HIS A CA 1
ATOM 2004 C C . HIS A 1 268 ? -27.128 -53.741 20.413 1.00 35.28 268 HIS A C 1
ATOM 2006 O O . HIS A 1 268 ? -26.574 -53.932 21.491 1.00 35.28 268 HIS A O 1
ATOM 2012 N N . ALA A 1 269 ? -28.375 -53.246 20.308 1.00 34.44 269 ALA A N 1
ATOM 2013 C CA . ALA A 1 269 ? -29.551 -53.671 21.104 1.00 34.44 269 ALA A CA 1
ATOM 2014 C C . ALA A 1 269 ? -30.866 -53.013 20.576 1.00 34.44 269 ALA A C 1
ATOM 2016 O O . ALA A 1 269 ? -30.781 -51.973 19.927 1.00 34.44 269 ALA A O 1
ATOM 2017 N N . PRO A 1 270 ? -32.069 -53.607 20.781 1.00 43.75 270 PRO A N 1
ATOM 2018 C CA . PRO A 1 270 ? -33.225 -53.437 19.883 1.00 43.75 270 PRO A CA 1
ATOM 2019 C C . PRO A 1 270 ? -34.409 -52.596 20.428 1.00 43.75 270 PRO A C 1
ATOM 2021 O O . PRO A 1 270 ? -34.688 -52.677 21.614 1.00 43.75 270 PRO A O 1
ATOM 2024 N N . ALA A 1 271 ? -35.116 -51.913 19.498 1.00 31.94 271 ALA A N 1
ATOM 2025 C CA . ALA A 1 271 ? -36.577 -51.635 19.337 1.00 31.94 271 ALA A CA 1
ATOM 2026 C C . ALA A 1 271 ? -37.450 -51.162 20.552 1.00 31.94 271 ALA A C 1
ATOM 2028 O O . ALA A 1 271 ? -37.110 -51.492 21.679 1.00 31.94 271 ALA A O 1
ATOM 2029 N N . PRO A 1 272 ? -38.632 -50.489 20.382 1.00 44.94 272 PRO A N 1
ATOM 2030 C CA . PRO A 1 272 ? -39.505 -50.499 19.192 1.00 44.94 272 PRO A CA 1
ATOM 2031 C C . PRO A 1 272 ? -40.284 -49.200 18.812 1.00 44.94 272 PRO A C 1
ATOM 2033 O O . PRO A 1 272 ? -40.352 -48.226 19.550 1.00 44.94 272 PRO A O 1
ATOM 2036 N N . ALA A 1 273 ? -40.977 -49.327 17.666 1.00 30.55 273 ALA A N 1
ATOM 2037 C CA . ALA A 1 273 ? -42.265 -48.730 17.262 1.00 30.55 273 ALA A CA 1
ATOM 2038 C C . ALA A 1 273 ? -42.318 -47.367 16.516 1.00 30.55 273 ALA A C 1
ATOM 2040 O O . ALA A 1 273 ? -42.177 -46.288 17.075 1.00 30.55 273 ALA A O 1
ATOM 2041 N N . SER A 1 274 ? -42.643 -47.500 15.219 1.00 32.19 274 SER A N 1
ATOM 2042 C CA . SER A 1 274 ? -43.225 -46.549 14.239 1.00 32.19 274 SER A CA 1
ATOM 2043 C C . SER A 1 274 ? -44.542 -45.876 14.727 1.00 32.19 274 SER A C 1
ATOM 2045 O O . SER A 1 274 ? -45.103 -46.413 15.684 1.00 32.19 274 SER A O 1
ATOM 2047 N N . PRO A 1 275 ? -45.126 -44.817 14.084 1.00 41.62 275 PRO A N 1
ATOM 2048 C CA . PRO A 1 275 ? -45.374 -44.772 12.627 1.00 41.62 275 PRO A CA 1
ATOM 2049 C C . PRO A 1 275 ? -45.376 -43.408 11.877 1.00 41.62 275 PRO A C 1
ATOM 2051 O O . PRO A 1 275 ? -45.707 -42.356 12.406 1.00 41.62 275 PRO A O 1
ATOM 2054 N N . ALA A 1 276 ? -45.100 -43.533 10.571 1.00 30.41 276 ALA A N 1
ATOM 2055 C CA . ALA A 1 276 ? -45.749 -42.913 9.401 1.00 30.41 276 ALA A CA 1
ATOM 2056 C C . ALA A 1 276 ? -45.924 -41.381 9.272 1.00 30.41 276 ALA A C 1
ATOM 2058 O O . ALA A 1 276 ? -46.766 -40.781 9.931 1.00 30.41 276 ALA A O 1
ATOM 2059 N N . ALA A 1 277 ? -45.320 -40.816 8.213 1.00 30.25 277 ALA A N 1
ATOM 2060 C CA . ALA A 1 277 ? -45.963 -39.798 7.373 1.00 30.25 277 ALA A CA 1
ATOM 2061 C C . ALA A 1 277 ? -45.375 -39.761 5.940 1.00 30.25 277 ALA A C 1
ATOM 2063 O O . ALA A 1 277 ? -44.223 -39.400 5.739 1.00 30.25 277 ALA A O 1
ATOM 2064 N N . VAL A 1 278 ? -46.220 -40.174 4.985 1.00 33.38 278 VAL A N 1
ATOM 2065 C CA . VAL A 1 278 ? -46.469 -39.653 3.618 1.00 33.38 278 VAL A CA 1
ATOM 2066 C C . VAL A 1 278 ? -45.284 -39.315 2.682 1.00 33.38 278 VAL A C 1
ATOM 2068 O O . VAL A 1 278 ? -44.514 -38.400 2.962 1.00 33.38 278 VAL A O 1
ATOM 2071 N N . PRO A 1 279 ? -45.221 -39.917 1.474 1.00 30.94 279 PRO A N 1
ATOM 2072 C CA . PRO A 1 279 ? -44.366 -39.447 0.392 1.00 30.94 279 PRO A CA 1
ATOM 2073 C C . PRO A 1 279 ? -45.102 -38.395 -0.456 1.00 30.94 279 PRO A C 1
ATOM 2075 O O . PRO A 1 279 ? -46.198 -38.652 -0.954 1.00 30.94 279 PRO A O 1
ATOM 2078 N N . LEU A 1 280 ? -44.482 -37.237 -0.692 1.00 30.12 280 LEU A N 1
ATOM 2079 C CA . LEU A 1 280 ? -44.849 -36.366 -1.810 1.00 30.12 280 LEU A CA 1
ATOM 2080 C C . LEU A 1 280 ? -43.634 -36.167 -2.713 1.00 30.12 280 LEU A C 1
ATOM 2082 O O . LEU A 1 280 ? -42.686 -35.459 -2.385 1.00 30.12 280 LEU A O 1
ATOM 2086 N N . SER A 1 281 ? -43.694 -36.826 -3.868 1.00 28.92 281 SER A N 1
ATOM 2087 C CA . SER A 1 281 ? -42.908 -36.465 -5.041 1.00 28.92 281 SER A CA 1
ATOM 2088 C C . SER A 1 281 ? -43.293 -35.056 -5.480 1.00 28.92 281 SER A C 1
ATOM 2090 O O . SER A 1 281 ? -44.448 -34.810 -5.818 1.00 28.92 281 SER A O 1
ATOM 2092 N N . SER A 1 282 ? -42.317 -34.155 -5.523 1.00 29.67 282 SER A N 1
ATOM 2093 C CA . SER A 1 282 ? -42.381 -32.928 -6.310 1.00 29.67 282 SER A CA 1
ATOM 2094 C C . SER A 1 282 ? -41.294 -33.020 -7.367 1.00 29.67 282 SER A C 1
ATOM 2096 O O . SER A 1 282 ? -40.107 -33.051 -7.047 1.00 29.67 282 SER A O 1
ATOM 2098 N N . MET A 1 283 ? -41.726 -33.105 -8.623 1.00 31.17 283 MET A N 1
ATOM 2099 C CA . MET A 1 283 ? -40.876 -33.024 -9.801 1.00 31.17 283 MET A CA 1
ATOM 2100 C C . MET A 1 283 ? -40.067 -31.723 -9.761 1.00 31.17 283 MET A C 1
ATOM 2102 O O . MET A 1 283 ? -40.638 -30.636 -9.774 1.00 31.17 283 MET A O 1
ATOM 2106 N N . ALA A 1 284 ? -38.742 -31.837 -9.721 1.00 30.81 284 ALA A N 1
ATOM 2107 C CA . ALA A 1 284 ? -37.845 -30.732 -10.014 1.00 30.81 284 ALA A CA 1
ATOM 2108 C C . ALA A 1 284 ? -37.517 -30.780 -11.510 1.00 30.81 284 ALA A C 1
ATOM 2110 O O . ALA A 1 284 ? -36.725 -31.601 -11.968 1.00 30.81 284 ALA A O 1
ATOM 2111 N N . THR A 1 285 ? -38.188 -29.922 -12.269 1.00 30.56 285 THR A N 1
ATOM 2112 C CA . THR A 1 285 ? -37.826 -29.565 -13.641 1.00 30.56 285 THR A CA 1
ATOM 2113 C C . THR A 1 285 ? -36.455 -28.873 -13.615 1.00 30.56 285 THR A C 1
ATOM 2115 O O . THR A 1 285 ? -36.285 -27.952 -12.812 1.00 30.56 285 THR A O 1
ATOM 2118 N N . PRO A 1 286 ? -35.473 -29.251 -14.452 1.00 32.34 286 PRO A N 1
ATOM 2119 C CA . PRO A 1 286 ? -34.234 -28.494 -14.570 1.00 32.34 286 PRO A CA 1
ATOM 2120 C C . PRO A 1 286 ? -34.549 -27.188 -15.305 1.00 32.34 286 PRO A C 1
ATOM 2122 O O . PRO A 1 286 ? -34.911 -27.201 -16.480 1.00 32.34 286 PRO A O 1
ATOM 2125 N N . LEU A 1 287 ? -34.469 -26.060 -14.601 1.00 36.28 287 LEU A N 1
ATOM 2126 C CA . LEU A 1 287 ? -34.429 -24.743 -15.227 1.00 36.28 287 LEU A CA 1
ATOM 2127 C C . LEU A 1 287 ? -32.981 -24.469 -15.638 1.00 36.28 287 LEU A C 1
ATOM 2129 O O . LEU A 1 287 ? -32.187 -23.966 -14.846 1.00 36.28 287 LEU A O 1
ATOM 2133 N N . ASP A 1 288 ? -32.666 -24.796 -16.889 1.00 36.47 288 ASP A N 1
ATOM 2134 C CA . ASP A 1 288 ? -31.568 -24.185 -17.639 1.00 36.47 288 ASP A CA 1
ATOM 2135 C C . ASP A 1 288 ? -31.933 -22.714 -17.904 1.00 36.47 288 ASP A C 1
ATOM 2137 O O . ASP A 1 288 ? -32.429 -22.341 -18.966 1.00 36.47 288 ASP A O 1
ATOM 2141 N N . GLY A 1 289 ? -31.777 -21.880 -16.877 1.00 37.06 289 GLY A N 1
ATOM 2142 C CA . GLY A 1 289 ? -31.817 -20.429 -16.986 1.00 37.06 289 GLY A CA 1
ATOM 2143 C C . GLY A 1 289 ? -30.397 -19.894 -16.904 1.00 37.06 289 GLY A C 1
ATOM 2144 O O . GLY A 1 289 ? -29.787 -19.929 -15.836 1.00 37.06 289 GLY A O 1
ATOM 2145 N N . GLU A 1 290 ? -29.864 -19.408 -18.025 1.00 38.09 290 GLU A N 1
ATOM 2146 C CA . GLU A 1 290 ? -28.657 -18.579 -18.036 1.00 38.09 290 GLU A CA 1
ATOM 2147 C C . GLU A 1 290 ? -28.792 -17.436 -17.006 1.00 38.09 290 GLU A C 1
ATOM 2149 O O . GLU A 1 290 ? -29.888 -16.885 -16.856 1.00 38.09 290 GLU A O 1
ATOM 2154 N N . PRO A 1 291 ? -27.718 -17.047 -16.289 1.00 44.00 291 PRO A N 1
ATOM 2155 C CA . PRO A 1 291 ? -27.772 -15.957 -15.323 1.00 44.00 291 PRO A CA 1
ATOM 2156 C C . PRO A 1 291 ? -27.970 -14.635 -16.072 1.00 44.00 291 PRO A C 1
ATOM 2158 O O . PRO A 1 291 ? -27.024 -13.989 -16.522 1.00 44.00 291 PRO A O 1
ATOM 2161 N N . THR A 1 292 ? -29.229 -14.247 -16.231 1.00 41.16 292 THR A N 1
ATOM 2162 C CA . THR A 1 292 ? -29.641 -12.987 -16.838 1.00 41.16 292 THR A CA 1
ATOM 2163 C C . THR A 1 292 ? -29.135 -11.820 -15.993 1.00 41.16 292 THR A C 1
ATOM 2165 O O . THR A 1 292 ? -29.600 -11.619 -14.875 1.00 41.16 292 THR A O 1
ATOM 2168 N N . GLY A 1 293 ? -28.161 -11.095 -16.552 1.00 45.09 293 GLY A N 1
ATOM 2169 C CA . GLY A 1 293 ? -27.764 -9.710 -16.276 1.00 45.09 293 GLY A CA 1
ATOM 2170 C C . GLY A 1 293 ? -28.023 -9.163 -14.873 1.00 45.09 293 GLY A C 1
ATOM 2171 O O . GLY A 1 293 ? -29.113 -8.677 -14.584 1.00 45.09 293 GLY A O 1
ATOM 2172 N N . GLY A 1 294 ? -26.982 -9.136 -14.036 1.00 67.94 294 GLY A N 1
ATOM 2173 C CA . GLY A 1 294 ? -26.989 -8.282 -12.848 1.00 67.94 294 GLY A CA 1
ATOM 2174 C C . GLY A 1 294 ? -27.192 -6.802 -13.219 1.00 67.94 294 GLY A C 1
ATOM 2175 O O . GLY A 1 294 ? -26.894 -6.410 -14.351 1.00 67.94 294 GLY A O 1
ATOM 2176 N N . PRO A 1 295 ? -27.693 -5.974 -12.285 1.00 74.31 295 PRO A N 1
ATOM 2177 C CA . PRO A 1 295 ? -27.915 -4.552 -12.526 1.00 74.31 295 PRO A CA 1
ATOM 2178 C C . PRO A 1 295 ? -26.627 -3.854 -13.002 1.00 74.31 295 PRO A C 1
ATOM 2180 O O . PRO A 1 295 ? -25.525 -4.247 -12.596 1.00 74.31 295 PRO A O 1
ATOM 2183 N N . PRO A 1 296 ? -26.741 -2.831 -13.868 1.00 71.19 296 PRO A N 1
ATOM 2184 C CA . PRO A 1 296 ? -25.593 -2.174 -14.479 1.00 71.19 296 PRO A CA 1
ATOM 2185 C C . PRO A 1 296 ? -24.669 -1.546 -13.427 1.00 71.19 296 PRO A C 1
ATOM 2187 O O . PRO A 1 296 ? -25.094 -1.128 -12.345 1.00 71.19 296 PRO A O 1
ATOM 2190 N N . MET A 1 297 ? -23.374 -1.464 -13.745 1.00 76.06 297 MET A N 1
ATOM 2191 C CA . MET A 1 297 ? -22.425 -0.712 -12.923 1.00 76.06 297 MET A CA 1
ATOM 2192 C C . MET A 1 297 ? -22.742 0.782 -13.021 1.00 76.06 297 MET A C 1
ATOM 2194 O O . MET A 1 297 ? -23.053 1.277 -14.100 1.00 76.06 297 MET A O 1
ATOM 2198 N N . LEU A 1 298 ? -22.658 1.494 -11.896 1.00 80.75 298 LEU A N 1
ATOM 2199 C CA . LEU A 1 298 ? -22.933 2.926 -11.826 1.00 80.75 298 LEU A CA 1
ATOM 2200 C C . LEU A 1 298 ? -21.711 3.742 -12.288 1.00 80.75 298 LEU A C 1
ATOM 2202 O O . LEU A 1 298 ? -20.715 3.762 -11.558 1.00 80.75 298 LEU A O 1
ATOM 2206 N N . PRO A 1 299 ? -21.762 4.445 -13.435 1.00 68.12 299 PRO A N 1
ATOM 2207 C CA . PRO A 1 299 ? -20.802 5.503 -13.721 1.00 68.12 299 PRO A CA 1
ATOM 2208 C C . PRO A 1 299 ? -21.063 6.708 -12.797 1.00 68.12 299 PRO A C 1
ATOM 2210 O O . PRO A 1 299 ? -22.203 6.997 -12.425 1.00 68.12 299 PRO A O 1
ATOM 2213 N N . ASP A 1 300 ? -19.996 7.410 -12.415 1.00 87.31 300 ASP A N 1
ATOM 2214 C CA . ASP A 1 300 ? -20.055 8.715 -11.736 1.00 87.31 300 ASP A CA 1
ATOM 2215 C C . ASP A 1 300 ? -20.706 8.717 -10.338 1.00 87.31 300 ASP A C 1
ATOM 2217 O O . ASP A 1 300 ? -21.394 9.659 -9.932 1.00 87.31 300 ASP A O 1
ATOM 2221 N N . SER A 1 301 ? -20.459 7.670 -9.542 1.00 87.38 301 SER A N 1
ATOM 2222 C CA . SER A 1 301 ? -20.966 7.572 -8.164 1.00 87.38 301 SER A CA 1
ATOM 2223 C C . SER A 1 301 ? -20.586 8.776 -7.291 1.00 87.38 301 SER A C 1
ATOM 2225 O O . SER A 1 301 ? -21.392 9.219 -6.475 1.00 87.38 301 SER A O 1
ATOM 2227 N N . ALA A 1 302 ? -19.381 9.326 -7.467 1.00 83.94 302 ALA A N 1
ATOM 2228 C CA . ALA A 1 302 ? -18.894 10.466 -6.694 1.00 83.94 302 ALA A CA 1
ATOM 2229 C C . ALA A 1 302 ? -19.703 11.745 -6.968 1.00 83.94 302 ALA A C 1
ATOM 2231 O O . ALA A 1 302 ? -20.126 12.413 -6.021 1.00 83.94 302 ALA A O 1
ATOM 2232 N N . ASP A 1 303 ? -19.981 12.041 -8.239 1.00 91.25 303 ASP A N 1
ATOM 2233 C CA . ASP A 1 303 ? -20.738 13.229 -8.644 1.00 91.25 303 ASP A CA 1
ATOM 2234 C C . ASP A 1 303 ? -22.192 13.131 -8.184 1.00 91.25 303 ASP A C 1
ATOM 2236 O O . ASP A 1 303 ? -22.759 14.099 -7.673 1.00 91.25 303 ASP A O 1
ATOM 2240 N N . ARG A 1 304 ? -22.789 11.936 -8.274 1.00 94.19 304 ARG A N 1
ATOM 2241 C CA . ARG A 1 304 ? -24.143 11.682 -7.761 1.00 94.19 304 ARG A CA 1
ATOM 2242 C C . ARG A 1 304 ? -24.228 11.878 -6.250 1.00 94.19 304 ARG A C 1
ATOM 2244 O O . ARG A 1 304 ? -25.140 12.561 -5.786 1.00 94.19 304 ARG A O 1
ATOM 2251 N N . VAL A 1 305 ? -23.259 11.364 -5.486 1.00 93.38 305 VAL A N 1
ATOM 2252 C CA . VAL A 1 305 ? -23.181 11.607 -4.034 1.00 93.38 305 VAL A CA 1
ATOM 2253 C C . VAL A 1 305 ? -23.000 13.097 -3.736 1.00 93.38 305 VAL A C 1
ATOM 2255 O O . VAL A 1 305 ? -23.649 13.620 -2.832 1.00 93.38 305 VAL A O 1
ATOM 2258 N N . GLN A 1 306 ? -22.154 13.808 -4.486 1.00 94.75 306 GLN A N 1
ATOM 2259 C CA . GLN A 1 306 ? -21.933 15.240 -4.277 1.00 94.75 306 GLN A CA 1
ATOM 2260 C C . GLN A 1 306 ? -23.185 16.071 -4.592 1.00 94.75 306 GLN A C 1
ATOM 2262 O O . GLN A 1 306 ? -23.520 16.986 -3.839 1.00 94.75 306 GLN A O 1
ATOM 2267 N N . ASN A 1 307 ? -23.903 15.740 -5.666 1.00 96.25 307 ASN A N 1
ATOM 2268 C CA . ASN A 1 307 ? -25.156 16.396 -6.032 1.00 96.25 307 ASN A CA 1
ATOM 2269 C C . ASN A 1 307 ? -26.250 16.132 -4.994 1.00 96.25 307 ASN A C 1
ATOM 2271 O O . ASN A 1 307 ? -26.935 17.069 -4.585 1.00 96.25 307 ASN A O 1
ATOM 2275 N N . ALA A 1 308 ? -26.363 14.896 -4.501 1.00 96.69 308 ALA A N 1
ATOM 2276 C CA . ALA A 1 308 ? -27.272 14.568 -3.409 1.00 96.69 308 ALA A CA 1
ATOM 2277 C C . ALA A 1 308 ? -26.922 15.343 -2.129 1.00 96.69 308 ALA A C 1
ATOM 2279 O O . ALA A 1 308 ? -27.818 15.876 -1.487 1.00 96.69 308 ALA A O 1
ATOM 2280 N N . ARG A 1 309 ? -25.632 15.493 -1.788 1.00 96.75 309 ARG A N 1
ATOM 2281 C CA . ARG A 1 309 ? -25.196 16.298 -0.630 1.00 96.75 309 ARG A CA 1
ATOM 2282 C C . ARG A 1 309 ? -25.604 17.763 -0.749 1.00 96.75 309 ARG A C 1
ATOM 2284 O O . ARG A 1 309 ? -26.132 18.306 0.209 1.00 96.75 309 ARG A O 1
ATOM 2291 N N . LYS A 1 310 ? -25.426 18.378 -1.922 1.00 97.38 310 LYS A N 1
ATOM 2292 C CA . LYS A 1 310 ? -25.900 19.751 -2.170 1.00 97.38 310 LYS A CA 1
ATOM 2293 C C . LYS A 1 310 ? -27.420 19.857 -2.032 1.00 97.38 310 LYS A C 1
ATOM 2295 O O . LYS A 1 310 ? -27.917 20.806 -1.444 1.00 97.38 310 LYS A O 1
ATOM 2300 N N . LYS A 1 311 ? -28.162 18.874 -2.554 1.00 97.06 311 LYS A N 1
ATOM 2301 C CA . LYS A 1 311 ? -29.630 18.837 -2.460 1.00 97.06 311 LYS A CA 1
ATOM 2302 C C . LYS A 1 311 ? -30.114 18.649 -1.018 1.00 97.06 311 LYS A C 1
ATOM 2304 O O . LYS A 1 311 ? -31.114 19.246 -0.637 1.00 97.06 311 LYS A O 1
ATOM 2309 N N . PHE A 1 312 ? -29.379 17.880 -0.216 1.00 97.81 312 PHE A N 1
ATOM 2310 C CA . PHE A 1 312 ? -29.692 17.609 1.187 1.00 97.81 312 PHE A CA 1
ATOM 2311 C C . PHE A 1 312 ? -29.712 18.883 2.046 1.00 97.81 312 PHE A C 1
ATOM 2313 O O . PHE A 1 312 ? -30.471 18.953 3.004 1.00 97.81 312 PHE A O 1
ATOM 2320 N N . GLU A 1 313 ? -28.937 19.913 1.685 1.00 97.56 313 GLU A N 1
ATOM 2321 C CA . GLU A 1 313 ? -28.941 21.208 2.386 1.00 97.56 313 GLU A CA 1
ATOM 2322 C C . GLU A 1 313 ? -30.289 21.941 2.271 1.00 97.56 313 GLU A C 1
ATOM 2324 O O . GLU A 1 313 ? -30.654 22.702 3.165 1.00 97.56 313 GLU A O 1
ATOM 2329 N N . THR A 1 314 ? -31.031 21.713 1.183 1.00 97.88 314 THR A N 1
ATOM 2330 C CA . THR A 1 314 ? -32.326 22.361 0.921 1.00 97.88 314 THR A CA 1
ATOM 2331 C C . THR A 1 314 ? -33.519 21.446 1.174 1.00 97.88 314 THR A C 1
ATOM 2333 O O . THR A 1 314 ? -34.556 21.913 1.632 1.00 97.88 314 THR A O 1
ATOM 2336 N N . ASP A 1 315 ? -33.386 20.162 0.838 1.00 98.31 315 ASP A N 1
ATOM 2337 C CA . ASP A 1 315 ? -34.457 19.167 0.888 1.00 98.31 315 ASP A CA 1
ATOM 2338 C C . ASP A 1 315 ? -33.860 17.776 1.201 1.00 98.31 315 ASP A C 1
ATOM 2340 O O . ASP A 1 315 ? -33.437 17.050 0.287 1.00 98.31 315 ASP A O 1
ATOM 2344 N N . PRO A 1 316 ? -33.769 17.417 2.498 1.00 97.69 316 PRO A N 1
ATOM 2345 C CA . PRO A 1 316 ? -33.204 16.148 2.950 1.00 97.69 316 PRO A CA 1
ATOM 2346 C C . PRO A 1 316 ? -33.905 14.917 2.370 1.00 97.69 316 PRO A C 1
ATOM 2348 O O . PRO A 1 316 ? -33.237 13.989 1.909 1.00 97.69 316 PRO A O 1
ATOM 2351 N N . ASP A 1 317 ? -35.239 14.913 2.340 1.00 98.19 317 ASP A N 1
ATOM 2352 C CA . ASP A 1 317 ? -36.018 13.756 1.895 1.00 98.19 317 ASP A CA 1
ATOM 2353 C C . ASP A 1 317 ? -35.871 13.537 0.390 1.00 98.19 317 ASP A C 1
ATOM 2355 O O . ASP A 1 317 ? -35.640 12.411 -0.057 1.00 98.19 317 ASP A O 1
ATOM 2359 N N . ALA A 1 318 ? -35.896 14.609 -0.407 1.00 97.62 318 ALA A N 1
ATOM 2360 C CA . ALA A 1 318 ? -35.700 14.492 -1.846 1.00 97.62 318 ALA A CA 1
ATOM 2361 C C . ALA A 1 318 ? -34.254 14.135 -2.235 1.00 97.62 318 ALA A C 1
ATOM 2363 O O . ALA A 1 318 ? -34.021 13.664 -3.356 1.00 97.62 318 ALA A O 1
ATOM 2364 N N . ALA A 1 319 ? -33.272 14.393 -1.368 1.00 98.06 319 ALA A N 1
ATOM 2365 C CA . ALA A 1 319 ? -31.894 13.944 -1.551 1.00 98.06 319 ALA A CA 1
ATOM 2366 C C . ALA A 1 319 ? -31.730 12.453 -1.224 1.00 98.06 319 ALA A C 1
ATOM 2368 O O . ALA A 1 319 ? -31.126 11.732 -2.020 1.00 98.06 319 ALA A O 1
ATOM 2369 N N . ILE A 1 320 ? -32.316 11.987 -0.113 1.00 98.19 320 ILE A N 1
ATOM 2370 C CA . ILE A 1 320 ? -32.332 10.566 0.268 1.00 98.19 320 ILE A CA 1
ATOM 2371 C C . ILE A 1 320 ? -33.040 9.743 -0.813 1.00 98.19 320 ILE A C 1
ATOM 2373 O O . ILE A 1 320 ? -32.425 8.840 -1.375 1.00 98.19 320 ILE A O 1
ATOM 2377 N N . ALA A 1 321 ? -34.256 10.134 -1.211 1.00 97.88 321 ALA A N 1
ATOM 2378 C CA . ALA A 1 321 ? -35.021 9.439 -2.249 1.00 97.88 321 ALA A CA 1
ATOM 2379 C C . ALA A 1 321 ? -34.266 9.365 -3.591 1.00 97.88 321 ALA A C 1
ATOM 2381 O O . ALA A 1 321 ? -34.319 8.362 -4.298 1.00 97.88 321 ALA A O 1
ATOM 2382 N N . SER A 1 322 ? -33.499 10.409 -3.936 1.00 97.31 322 SER A N 1
ATOM 2383 C CA . SER A 1 322 ? -32.669 10.403 -5.147 1.00 97.31 322 SER A CA 1
ATOM 2384 C C . SER A 1 322 ? -31.525 9.389 -5.081 1.00 97.31 322 SER A C 1
ATOM 2386 O O . SER A 1 322 ? -31.135 8.869 -6.124 1.00 97.31 322 SER A O 1
ATOM 2388 N N . LEU A 1 323 ? -30.945 9.141 -3.905 1.00 97.38 323 LEU A N 1
ATOM 2389 C CA . LEU A 1 323 ? -29.898 8.131 -3.736 1.00 97.38 323 LEU A CA 1
ATOM 2390 C C . LEU A 1 323 ? -30.477 6.717 -3.647 1.00 97.38 323 LEU A C 1
ATOM 2392 O O . LEU A 1 323 ? -29.848 5.792 -4.155 1.00 97.38 323 LEU A O 1
ATOM 2396 N N . GLU A 1 324 ? -31.662 6.552 -3.058 1.00 97.50 324 GLU A N 1
ATOM 2397 C CA . GLU A 1 324 ? -32.394 5.279 -3.039 1.00 97.50 324 GLU A CA 1
ATOM 2398 C C . GLU A 1 324 ? -32.744 4.840 -4.460 1.00 97.50 324 GLU A C 1
ATOM 2400 O O . GLU A 1 324 ? -32.412 3.724 -4.848 1.00 97.50 324 GLU A O 1
ATOM 2405 N N . GLN A 1 325 ? -33.260 5.754 -5.287 1.00 96.38 325 GLN A N 1
ATOM 2406 C CA . GLN A 1 325 ? -33.527 5.479 -6.700 1.00 96.38 325 GLN A CA 1
ATOM 2407 C C . GLN A 1 325 ? -32.262 5.021 -7.450 1.00 96.38 325 GLN A C 1
ATOM 2409 O O . GLN A 1 325 ? -32.298 4.066 -8.222 1.00 96.38 325 GLN A O 1
ATOM 2414 N N . VAL A 1 326 ? -31.117 5.668 -7.200 1.00 95.44 326 VAL A N 1
ATOM 2415 C CA . VAL A 1 326 ? -29.831 5.252 -7.789 1.00 95.44 326 VAL A CA 1
ATOM 2416 C C . VAL A 1 326 ? -29.388 3.886 -7.256 1.00 95.44 326 VAL A C 1
ATOM 2418 O O . VAL A 1 326 ? -28.765 3.116 -7.980 1.00 95.44 326 VAL A O 1
ATOM 2421 N N . HIS A 1 327 ? -29.679 3.562 -6.000 1.00 94.94 327 HIS A N 1
ATOM 2422 C CA . HIS A 1 327 ? -29.372 2.247 -5.454 1.00 94.94 327 HIS A CA 1
ATOM 2423 C C . HIS A 1 327 ? -30.248 1.140 -6.060 1.00 94.94 327 HIS A C 1
ATOM 2425 O O . HIS A 1 327 ? -29.740 0.045 -6.283 1.00 94.94 327 HIS A O 1
ATOM 2431 N N . GLU A 1 328 ? -31.519 1.418 -6.346 1.00 95.06 328 GLU A N 1
ATOM 2432 C CA . GLU A 1 328 ? -32.441 0.468 -6.978 1.00 95.06 328 GLU A CA 1
ATOM 2433 C C . GLU A 1 328 ? -32.106 0.216 -8.456 1.00 95.06 328 GLU A C 1
ATOM 2435 O O . GLU A 1 328 ? -32.238 -0.908 -8.939 1.00 95.06 328 GLU A O 1
ATOM 2440 N N . GLU A 1 329 ? -31.648 1.243 -9.179 1.00 93.69 329 GLU A N 1
ATOM 2441 C CA . GLU A 1 329 ? -31.354 1.155 -10.617 1.00 93.69 329 GLU A CA 1
ATOM 2442 C C . GLU A 1 329 ? -30.006 0.466 -10.920 1.00 93.69 329 GLU A C 1
ATOM 2444 O O . GLU A 1 329 ? -29.845 -0.147 -11.977 1.00 93.69 329 GLU A O 1
ATOM 2449 N N . TYR A 1 330 ? -29.035 0.530 -10.001 1.00 92.50 330 TYR A N 1
ATOM 2450 C CA . TYR A 1 330 ? -27.656 0.086 -10.243 1.00 92.50 330 TYR A CA 1
ATOM 2451 C C . TYR A 1 330 ? -27.159 -0.943 -9.225 1.00 92.50 330 TYR A C 1
ATOM 2453 O O . TYR A 1 330 ? -27.688 -1.107 -8.129 1.00 92.50 330 TYR A O 1
ATOM 2461 N N . ALA A 1 331 ? -26.062 -1.626 -9.565 1.00 83.56 331 ALA A N 1
ATOM 2462 C CA . ALA A 1 331 ? -25.406 -2.534 -8.633 1.00 83.56 331 ALA A CA 1
ATOM 2463 C C . ALA A 1 331 ? -24.993 -1.815 -7.325 1.00 83.56 331 ALA A C 1
ATOM 2465 O O . ALA A 1 331 ? -24.484 -0.689 -7.383 1.00 83.56 331 ALA A O 1
ATOM 2466 N N . PRO A 1 332 ? -25.107 -2.473 -6.148 1.00 90.56 332 PRO A N 1
ATOM 2467 C CA . PRO A 1 332 ? -24.769 -1.879 -4.856 1.00 90.56 332 PRO A CA 1
ATOM 2468 C C . PRO A 1 332 ? -23.373 -1.249 -4.851 1.00 90.56 332 PRO A C 1
ATOM 2470 O O . PRO A 1 332 ? -22.367 -1.928 -5.078 1.00 90.56 332 PRO A O 1
ATOM 2473 N N . HIS A 1 333 ? -23.305 0.057 -4.588 1.00 93.19 333 HIS A N 1
ATOM 2474 C CA . HIS A 1 333 ? -22.060 0.819 -4.617 1.00 93.19 333 HIS A CA 1
ATOM 2475 C C . HIS A 1 333 ? -21.712 1.365 -3.219 1.00 93.19 333 HIS A C 1
ATOM 2477 O O . HIS A 1 333 ? -22.542 2.070 -2.634 1.00 93.19 333 HIS A O 1
ATOM 2483 N N . PRO A 1 334 ? -20.489 1.129 -2.687 1.00 94.19 334 PRO A N 1
ATOM 2484 C CA . PRO A 1 334 ? -20.112 1.526 -1.327 1.00 94.19 334 PRO A CA 1
ATOM 2485 C C . PRO A 1 334 ? -20.361 3.005 -1.018 1.00 94.19 334 PRO A C 1
ATOM 2487 O O . PRO A 1 334 ? -20.862 3.333 0.048 1.00 94.19 334 PRO A O 1
ATOM 2490 N N . GLN A 1 335 ? -20.043 3.906 -1.955 1.00 94.19 335 GLN A N 1
ATOM 2491 C CA . GLN A 1 335 ? -20.192 5.353 -1.748 1.00 94.19 335 GLN A CA 1
ATOM 2492 C C . GLN A 1 335 ? -21.655 5.809 -1.651 1.00 94.19 335 GLN A C 1
ATOM 2494 O O . GLN A 1 335 ? -21.945 6.727 -0.888 1.00 94.19 335 GLN A O 1
ATOM 2499 N N . ILE A 1 336 ? -22.561 5.178 -2.407 1.00 97.31 336 ILE A N 1
ATOM 2500 C CA . ILE A 1 336 ? -23.990 5.524 -2.407 1.00 97.31 336 ILE A CA 1
ATOM 2501 C C . ILE A 1 336 ? -24.616 5.053 -1.097 1.00 97.31 336 ILE A C 1
ATOM 2503 O O . ILE A 1 336 ? -25.224 5.850 -0.390 1.00 97.31 336 ILE A O 1
ATOM 2507 N N . LEU A 1 337 ? -24.371 3.793 -0.723 1.00 97.69 337 LEU A N 1
ATOM 2508 C CA . LEU A 1 337 ? -24.850 3.228 0.538 1.00 97.69 337 LEU A CA 1
ATOM 2509 C C . LEU A 1 337 ? -24.279 3.980 1.747 1.00 97.69 337 LEU A C 1
ATOM 2511 O O . LEU A 1 337 ? -25.009 4.309 2.675 1.00 97.69 337 LEU A O 1
ATOM 2515 N N . HIS A 1 338 ? -22.992 4.331 1.710 1.00 97.94 338 HIS A N 1
ATOM 2516 C CA . HIS A 1 338 ? -22.370 5.195 2.710 1.00 97.94 338 HIS A CA 1
ATOM 2517 C C . HIS A 1 338 ? -23.093 6.547 2.835 1.00 97.94 338 HIS A C 1
ATOM 2519 O O . HIS A 1 338 ? -23.428 6.972 3.939 1.00 97.94 338 HIS A O 1
ATOM 2525 N N . ALA A 1 339 ? -23.360 7.220 1.711 1.00 97.88 339 ALA A N 1
ATOM 2526 C CA . ALA A 1 339 ? -24.059 8.500 1.712 1.00 97.88 339 ALA A CA 1
ATOM 2527 C C . ALA A 1 339 ? -25.492 8.383 2.257 1.00 97.88 339 ALA A C 1
ATOM 2529 O O . ALA A 1 339 ? -25.885 9.229 3.057 1.00 97.88 339 ALA A O 1
ATOM 2530 N N . LEU A 1 340 ? -26.223 7.319 1.901 1.00 98.31 340 LEU A N 1
ATOM 2531 C CA . LEU A 1 340 ? -27.553 7.021 2.444 1.00 98.31 340 LEU A CA 1
ATOM 2532 C C . LEU A 1 340 ? -27.526 6.878 3.968 1.00 98.31 340 LEU A C 1
ATOM 2534 O O . LEU A 1 340 ? -28.342 7.499 4.645 1.00 98.31 340 LEU A O 1
ATOM 2538 N N . VAL A 1 341 ? -26.554 6.142 4.522 1.00 98.38 341 VAL A N 1
ATOM 2539 C CA . VAL A 1 341 ? -26.391 6.003 5.981 1.00 98.38 341 VAL A CA 1
ATOM 2540 C C . VAL A 1 341 ? -26.200 7.361 6.649 1.00 98.38 341 VAL A C 1
ATOM 2542 O O . VAL A 1 341 ? -26.891 7.669 7.621 1.00 98.38 341 VAL A O 1
ATOM 2545 N N . LEU A 1 342 ? -25.274 8.180 6.137 1.00 97.94 342 LEU A N 1
ATOM 2546 C CA . LEU A 1 342 ? -24.977 9.485 6.729 1.00 97.94 342 LEU A CA 1
ATOM 2547 C C . LEU A 1 342 ? -26.175 10.437 6.646 1.00 97.94 342 LEU A C 1
ATOM 2549 O O . LEU A 1 342 ? -26.497 11.086 7.638 1.00 97.94 342 LEU A O 1
ATOM 2553 N N . MET A 1 343 ? -26.848 10.499 5.494 1.00 98.38 343 MET A N 1
ATOM 2554 C CA . MET A 1 343 ? -28.005 11.373 5.286 1.00 98.38 343 MET A CA 1
ATOM 2555 C C . MET A 1 343 ? -29.202 10.945 6.135 1.00 98.38 343 MET A C 1
ATOM 2557 O O . MET A 1 343 ? -29.792 11.787 6.808 1.00 98.38 343 MET A O 1
ATOM 2561 N N . CYS A 1 344 ? -29.517 9.646 6.192 1.00 98.38 344 CYS A N 1
ATOM 2562 C CA . CYS A 1 344 ? -30.583 9.139 7.061 1.00 98.38 344 CYS A CA 1
ATOM 2563 C C . CYS A 1 344 ? -30.279 9.423 8.537 1.00 98.38 344 CYS A C 1
ATOM 2565 O O . CYS A 1 344 ? -31.169 9.814 9.290 1.00 98.38 344 CYS A O 1
ATOM 2567 N N . HIS A 1 345 ? -29.018 9.281 8.960 1.00 98.19 345 HIS A N 1
ATOM 2568 C CA . HIS A 1 345 ? -28.614 9.611 10.325 1.00 98.19 345 HIS A CA 1
ATOM 2569 C C . HIS A 1 345 ? -28.774 11.109 10.631 1.00 98.19 345 HIS A C 1
ATOM 2571 O O . HIS A 1 345 ? -29.293 11.462 11.690 1.00 98.19 345 HIS A O 1
ATOM 2577 N N . GLN A 1 346 ? -28.352 11.982 9.710 1.00 97.69 346 GLN A N 1
ATOM 2578 C CA . GLN A 1 346 ? -28.455 13.440 9.845 1.00 97.69 346 GLN A CA 1
ATOM 2579 C C . GLN A 1 346 ? -29.906 13.940 9.829 1.00 97.69 346 GLN A C 1
ATOM 2581 O O . GLN A 1 346 ? -30.218 14.883 10.545 1.00 97.69 346 GLN A O 1
ATOM 2586 N N . ALA A 1 347 ? -30.792 13.282 9.078 1.00 97.88 347 ALA A N 1
ATOM 2587 C CA . ALA A 1 347 ? -32.232 13.547 9.059 1.00 97.88 347 ALA A CA 1
ATOM 2588 C C . ALA A 1 347 ? -32.991 12.913 10.248 1.00 97.88 347 ALA A C 1
ATOM 2590 O O . ALA A 1 347 ? -34.214 12.836 10.236 1.00 97.88 347 ALA A O 1
ATOM 2591 N N . GLU A 1 348 ? -32.277 12.403 11.258 1.00 97.62 348 GLU A N 1
ATOM 2592 C CA . GLU A 1 348 ? -32.822 11.722 12.442 1.00 97.62 348 GLU A CA 1
ATOM 2593 C C . GLU A 1 348 ? -33.636 10.436 12.165 1.00 97.62 348 GLU A C 1
ATOM 2595 O O . GLU A 1 348 ? -34.228 9.863 13.086 1.00 97.62 348 GLU A O 1
ATOM 2600 N N . ARG A 1 349 ? -33.575 9.888 10.943 1.00 98.00 349 ARG A N 1
ATOM 2601 C CA . ARG A 1 349 ? -34.191 8.612 10.522 1.00 98.00 349 ARG A CA 1
ATOM 2602 C C . ARG A 1 349 ? -33.336 7.420 10.971 1.00 98.00 349 ARG A C 1
ATOM 2604 O O . ARG A 1 349 ? -32.722 6.706 10.180 1.00 98.00 349 ARG A O 1
ATOM 2611 N N . LYS A 1 350 ? -33.246 7.229 12.291 1.00 97.75 350 LYS A N 1
ATOM 2612 C CA . LYS A 1 350 ? -32.301 6.298 12.946 1.00 97.75 350 LYS A CA 1
ATOM 2613 C C . LYS A 1 350 ? -32.459 4.837 12.516 1.00 97.75 350 LYS A C 1
ATOM 2615 O O . LYS A 1 350 ? -31.452 4.176 12.278 1.00 97.75 350 LYS A O 1
ATOM 2620 N N . GLU A 1 351 ? -33.687 4.330 12.434 1.00 97.75 351 GLU A N 1
ATOM 2621 C CA . GLU A 1 351 ? -33.953 2.923 12.086 1.00 97.75 351 GLU A CA 1
ATOM 2622 C C . GLU A 1 351 ? -33.549 2.611 10.641 1.00 97.75 351 GLU A C 1
ATOM 2624 O O . GLU A 1 351 ? -32.916 1.591 10.355 1.00 97.75 351 GLU A O 1
ATOM 2629 N N . GLU A 1 352 ? -33.823 3.547 9.737 1.00 97.88 352 GLU A N 1
ATOM 2630 C CA . GLU A 1 352 ? -33.429 3.453 8.336 1.00 97.88 352 GLU A CA 1
ATOM 2631 C C . GLU A 1 352 ? -31.915 3.559 8.175 1.00 97.88 352 GLU A C 1
ATOM 2633 O O . GLU A 1 352 ? -31.317 2.755 7.467 1.00 97.88 352 GLU A O 1
ATOM 2638 N N . ALA A 1 353 ? -31.261 4.463 8.912 1.00 98.25 353 ALA A N 1
ATOM 2639 C CA . ALA A 1 353 ? -29.803 4.558 8.919 1.00 98.25 353 ALA A CA 1
ATOM 2640 C C . ALA A 1 353 ? -29.138 3.243 9.372 1.00 98.25 353 ALA A C 1
ATOM 2642 O O . ALA A 1 353 ? -28.124 2.841 8.801 1.00 98.25 353 ALA A O 1
ATOM 2643 N N . VAL A 1 354 ? -29.703 2.542 10.366 1.00 98.25 354 VAL A N 1
ATOM 2644 C CA . VAL A 1 354 ? -29.217 1.212 10.787 1.00 98.25 354 VAL A CA 1
ATOM 2645 C C . VAL A 1 354 ? -29.431 0.175 9.684 1.00 98.25 354 VAL A C 1
ATOM 2647 O O . VAL A 1 354 ? -28.532 -0.623 9.417 1.00 98.25 354 VAL A O 1
ATOM 2650 N N . THR A 1 355 ? -30.590 0.198 9.027 1.00 98.00 355 THR A N 1
ATOM 2651 C CA . THR A 1 355 ? -30.916 -0.716 7.922 1.00 98.00 355 THR A CA 1
ATOM 2652 C C . THR A 1 355 ? -29.944 -0.532 6.756 1.00 98.00 355 THR A C 1
ATOM 2654 O O . THR A 1 355 ? -29.310 -1.494 6.317 1.00 98.00 355 THR A O 1
ATOM 2657 N N . TRP A 1 356 ? -29.719 0.714 6.336 1.00 98.25 356 TRP A N 1
ATOM 2658 C CA . TRP A 1 356 ? -28.736 1.047 5.310 1.00 98.25 356 TRP A CA 1
ATOM 2659 C C . TRP A 1 356 ? -27.311 0.696 5.733 1.00 98.25 356 TRP A C 1
ATOM 2661 O O . TRP A 1 356 ? -26.541 0.204 4.913 1.00 98.25 356 TRP A O 1
ATOM 2671 N N . ALA A 1 357 ? -26.949 0.864 7.009 1.00 98.19 357 ALA A N 1
ATOM 2672 C CA . ALA A 1 357 ? -25.613 0.521 7.492 1.00 98.19 357 ALA A CA 1
ATOM 2673 C C . ALA A 1 357 ? -25.351 -0.988 7.414 1.00 98.19 357 ALA A C 1
ATOM 2675 O O . ALA A 1 357 ? -24.271 -1.398 6.982 1.00 98.19 357 ALA A O 1
ATOM 2676 N N . LYS A 1 358 ? -26.346 -1.816 7.755 1.00 97.88 358 LYS A N 1
ATOM 2677 C CA . LYS A 1 358 ? -26.273 -3.278 7.601 1.00 97.88 358 LYS A CA 1
ATOM 2678 C C . LYS A 1 358 ? -26.100 -3.706 6.147 1.00 97.88 358 LYS A C 1
ATOM 2680 O O . LYS A 1 358 ? -25.364 -4.651 5.889 1.00 97.88 358 LYS A O 1
ATOM 2685 N N . ALA A 1 359 ? -26.735 -3.007 5.208 1.00 97.12 359 ALA A N 1
ATOM 2686 C CA . ALA A 1 359 ? -26.551 -3.255 3.779 1.00 97.12 359 ALA A CA 1
ATOM 2687 C C . ALA A 1 359 ? -25.180 -2.760 3.275 1.00 97.12 359 ALA A C 1
ATOM 2689 O O . ALA A 1 359 ? -24.518 -3.430 2.483 1.00 97.12 359 ALA A O 1
ATOM 2690 N N . ALA A 1 360 ? -24.724 -1.603 3.759 1.00 97.56 360 ALA A N 1
ATOM 2691 C CA . ALA A 1 360 ? -23.491 -0.952 3.330 1.00 97.56 360 ALA A CA 1
ATOM 2692 C C . ALA A 1 360 ? -22.230 -1.707 3.764 1.00 97.56 360 ALA A C 1
ATOM 2694 O O . ALA A 1 360 ? -21.311 -1.885 2.964 1.00 97.56 360 ALA A O 1
ATOM 2695 N N . LEU A 1 361 ? -22.170 -2.155 5.022 1.00 97.50 361 LEU A N 1
ATOM 2696 C CA . LEU A 1 361 ? -20.955 -2.713 5.618 1.00 97.50 361 LEU A CA 1
ATOM 2697 C C . LEU A 1 361 ? -20.405 -3.931 4.850 1.00 97.50 361 LEU A C 1
ATOM 2699 O O . LEU A 1 361 ? -19.227 -3.890 4.486 1.00 97.50 361 LEU A O 1
ATOM 2703 N N . PRO A 1 362 ? -21.199 -4.970 4.515 1.00 96.12 362 PRO A N 1
ATOM 2704 C CA . PRO A 1 362 ? -20.723 -6.091 3.703 1.00 96.12 362 PRO A CA 1
ATOM 2705 C C . PRO A 1 362 ? -20.188 -5.645 2.340 1.00 96.12 362 PRO A C 1
ATOM 2707 O O . PRO A 1 362 ? -19.139 -6.115 1.907 1.00 96.12 362 PRO A O 1
ATOM 2710 N N . VAL A 1 363 ? -20.858 -4.690 1.688 1.00 92.38 363 VAL A N 1
ATOM 2711 C CA . VAL A 1 363 ? -20.431 -4.149 0.389 1.00 92.38 363 VAL A CA 1
ATOM 2712 C C . VAL A 1 363 ? -19.098 -3.404 0.522 1.00 92.38 363 VAL A C 1
ATOM 2714 O O . VAL A 1 363 ? -18.208 -3.590 -0.308 1.00 92.38 363 VAL A O 1
ATOM 2717 N N . CYS A 1 364 ? -18.912 -2.619 1.587 1.00 94.31 364 CYS A N 1
ATOM 2718 C CA . CYS A 1 364 ? -17.643 -1.956 1.880 1.00 94.31 364 CYS A CA 1
ATOM 2719 C C . CYS A 1 364 ? -16.511 -2.961 2.133 1.00 94.31 364 CYS A C 1
ATOM 2721 O O . CYS A 1 364 ? -15.416 -2.771 1.607 1.00 94.31 364 CYS A O 1
ATOM 2723 N N . PHE A 1 365 ? -16.752 -4.034 2.893 1.00 90.94 365 PHE A N 1
ATOM 2724 C CA . PHE A 1 365 ? -15.739 -5.066 3.134 1.00 90.94 365 PHE A CA 1
ATOM 2725 C C . PHE A 1 365 ? -15.379 -5.834 1.862 1.00 90.94 365 PHE A C 1
ATOM 2727 O O . PHE A 1 365 ? -14.194 -5.997 1.572 1.00 90.94 365 PHE A O 1
ATOM 2734 N N . ASN A 1 366 ? -16.381 -6.243 1.083 1.00 84.94 366 ASN A N 1
ATOM 2735 C CA . ASN A 1 366 ? -16.186 -7.017 -0.142 1.00 84.94 366 ASN A CA 1
ATOM 2736 C C . ASN A 1 366 ? -15.450 -6.222 -1.227 1.00 84.94 366 ASN A C 1
ATOM 2738 O O . ASN A 1 366 ? -14.735 -6.813 -2.024 1.00 84.94 366 ASN A O 1
ATOM 2742 N N . ARG A 1 367 ? -15.593 -4.891 -1.248 1.00 81.50 367 ARG A N 1
ATOM 2743 C CA . ARG A 1 367 ? -14.880 -4.005 -2.185 1.00 81.50 367 ARG A CA 1
ATOM 2744 C C . ARG A 1 367 ? -13.645 -3.324 -1.587 1.00 81.50 367 ARG A C 1
ATOM 2746 O O . ARG A 1 367 ? -13.142 -2.359 -2.149 1.00 81.50 367 ARG A O 1
ATOM 2753 N N . GLY A 1 368 ? -13.188 -3.749 -0.407 1.00 81.25 368 GLY A N 1
ATOM 2754 C CA . GLY A 1 368 ? -12.007 -3.166 0.242 1.00 81.25 368 GLY A CA 1
ATOM 2755 C C . GLY A 1 368 ? -12.136 -1.685 0.635 1.00 81.25 368 GLY A C 1
ATOM 2756 O O . GLY A 1 368 ? -11.138 -1.043 0.957 1.00 81.25 368 GLY A O 1
ATOM 2757 N N . ALA A 1 369 ? -13.348 -1.127 0.666 1.00 89.12 369 ALA A N 1
ATOM 2758 C CA . ALA A 1 369 ? -13.628 0.262 1.022 1.00 89.12 369 ALA A CA 1
ATOM 2759 C C . ALA A 1 369 ? -13.681 0.464 2.552 1.00 89.12 369 ALA A C 1
ATOM 2761 O O . ALA A 1 369 ? -14.643 1.010 3.098 1.00 89.12 369 ALA A O 1
ATOM 2762 N N . LEU A 1 370 ? -12.634 0.017 3.254 1.00 93.38 370 LEU A N 1
ATOM 2763 C CA . LEU A 1 370 ? -12.530 0.072 4.718 1.00 93.38 370 LEU A CA 1
ATOM 2764 C C . LEU A 1 370 ? -12.676 1.483 5.318 1.00 93.38 370 LEU A C 1
ATOM 2766 O O . LEU A 1 370 ? -13.329 1.585 6.358 1.00 93.38 370 LEU A O 1
ATOM 2770 N N . PRO A 1 371 ? -12.173 2.570 4.693 1.00 93.69 371 PRO A N 1
ATOM 2771 C CA . PRO A 1 371 ? -12.383 3.918 5.223 1.00 93.69 371 PRO A CA 1
ATOM 2772 C C . PRO A 1 371 ? -13.865 4.304 5.327 1.00 93.69 371 PRO A C 1
ATOM 2774 O O . PRO A 1 371 ? -14.273 4.891 6.323 1.00 93.69 371 PRO A O 1
ATOM 2777 N N . LEU A 1 372 ? -14.691 3.902 4.352 1.00 95.88 372 LEU A N 1
ATOM 2778 C CA . LEU A 1 372 ? -16.137 4.156 4.379 1.00 95.88 372 LEU A CA 1
ATOM 2779 C C . LEU A 1 372 ? -16.836 3.308 5.449 1.00 95.88 372 LEU A C 1
ATOM 2781 O O . LEU A 1 372 ? -17.720 3.796 6.146 1.00 95.88 372 LEU A O 1
ATOM 2785 N N . ALA A 1 373 ? -16.418 2.048 5.625 1.00 97.88 373 ALA A N 1
ATOM 2786 C CA . ALA A 1 373 ? -16.927 1.202 6.707 1.00 97.88 373 ALA A CA 1
ATOM 2787 C C . ALA A 1 373 ? -16.602 1.789 8.093 1.00 97.88 373 ALA A C 1
ATOM 2789 O O . ALA A 1 373 ? -17.437 1.751 8.999 1.00 97.88 373 ALA A O 1
ATOM 2790 N N . ALA A 1 374 ? -15.405 2.360 8.250 1.00 97.44 374 ALA A N 1
ATOM 2791 C CA . ALA A 1 374 ? -15.001 3.049 9.468 1.00 97.44 374 ALA A CA 1
ATOM 2792 C C . ALA A 1 374 ? -15.859 4.301 9.717 1.00 97.44 374 ALA A C 1
ATOM 2794 O O . ALA A 1 374 ? -16.373 4.476 10.819 1.00 97.44 374 ALA A O 1
ATOM 2795 N N . GLU A 1 375 ? -16.103 5.122 8.694 1.00 97.75 375 GLU A N 1
ATOM 2796 C CA . GLU A 1 375 ? -16.969 6.304 8.798 1.00 97.75 375 GLU A CA 1
ATOM 2797 C C . GLU A 1 375 ? -18.429 5.939 9.150 1.00 97.75 375 GLU A C 1
ATOM 2799 O O . GLU A 1 375 ? -19.041 6.595 10.002 1.00 97.75 375 GLU A O 1
ATOM 2804 N N . ILE A 1 376 ? -18.959 4.831 8.606 1.00 98.31 376 ILE A N 1
ATOM 2805 C CA . ILE A 1 376 ? -20.269 4.273 8.998 1.00 98.31 376 ILE A CA 1
ATOM 2806 C C . ILE A 1 376 ? -20.274 3.907 10.479 1.00 98.31 376 ILE A C 1
ATOM 2808 O O . ILE A 1 376 ? -21.157 4.354 11.211 1.00 98.31 376 ILE A O 1
ATOM 2812 N N . LEU A 1 377 ? -19.296 3.121 10.946 1.00 98.38 377 LEU A N 1
ATOM 2813 C CA . LEU A 1 377 ? -19.249 2.694 12.348 1.00 98.38 377 LEU A CA 1
ATOM 2814 C C . LEU A 1 377 ? -19.079 3.886 13.299 1.00 98.38 377 LEU A C 1
ATOM 2816 O O . LEU A 1 377 ? -19.681 3.903 14.372 1.00 98.38 377 LEU A O 1
ATOM 2820 N N . LYS A 1 378 ? -18.286 4.888 12.909 1.00 97.94 378 LYS A N 1
ATOM 2821 C CA . LYS A 1 378 ? -18.099 6.133 13.664 1.00 97.94 378 LYS A CA 1
ATOM 2822 C C . LYS A 1 378 ? -19.417 6.880 13.834 1.00 97.94 378 LYS A C 1
ATOM 2824 O O . LYS A 1 378 ? -19.783 7.236 14.952 1.00 97.94 378 LYS A O 1
ATOM 2829 N N . THR A 1 379 ? -20.145 7.078 12.738 1.00 98.00 379 THR A N 1
ATOM 2830 C CA . THR A 1 379 ? -21.436 7.780 12.738 1.00 98.00 379 THR A CA 1
ATOM 2831 C C . THR A 1 379 ? -22.485 6.996 13.527 1.00 98.00 379 THR A C 1
ATOM 2833 O O . THR A 1 379 ? -23.211 7.544 14.355 1.00 98.00 379 THR A O 1
ATOM 2836 N N . MET A 1 380 ? -22.500 5.676 13.355 1.00 97.94 380 MET A N 1
ATOM 2837 C CA . MET A 1 380 ? -23.459 4.768 13.979 1.00 97.94 380 MET A CA 1
ATOM 2838 C C . MET A 1 380 ? -22.962 4.188 15.311 1.00 97.94 380 MET A C 1
ATOM 2840 O O . MET A 1 380 ? -23.472 3.167 15.766 1.00 97.94 380 MET A O 1
ATOM 2844 N N . TRP A 1 381 ? -22.008 4.839 15.989 1.00 97.69 381 TRP A N 1
ATOM 2845 C CA . TRP A 1 381 ? -21.348 4.288 17.183 1.00 97.69 381 TRP A CA 1
ATOM 2846 C C . TRP A 1 381 ? -22.317 3.910 18.315 1.00 97.69 381 TRP A C 1
ATOM 2848 O O . TRP A 1 381 ? -22.139 2.904 19.012 1.00 97.69 381 TRP A O 1
ATOM 2858 N N . LYS A 1 382 ? -23.375 4.713 18.495 1.00 97.44 382 LYS A N 1
ATOM 2859 C CA . LYS A 1 382 ? -24.437 4.459 19.485 1.00 97.44 382 LYS A CA 1
ATOM 2860 C C . LYS A 1 382 ? -25.253 3.202 19.164 1.00 97.44 382 LYS A C 1
ATOM 2862 O O . LYS A 1 382 ? -25.792 2.596 20.079 1.00 97.44 382 LYS A O 1
ATOM 2867 N N . PHE A 1 383 ? -25.290 2.799 17.896 1.00 97.50 383 PHE A N 1
ATOM 2868 C CA . PHE A 1 383 ? -26.018 1.640 17.378 1.00 97.50 383 PHE A CA 1
ATOM 2869 C C . PHE A 1 383 ? -25.088 0.477 17.008 1.00 97.50 383 PHE A C 1
ATOM 2871 O O . PHE A 1 383 ? -25.514 -0.451 16.331 1.00 97.50 383 PHE A O 1
ATOM 2878 N N . ARG A 1 384 ? -23.819 0.499 17.439 1.00 96.94 384 ARG A N 1
ATOM 2879 C CA . ARG A 1 384 ? -22.803 -0.500 17.055 1.00 96.94 384 ARG A CA 1
ATOM 2880 C C . ARG A 1 384 ? -23.211 -1.954 17.319 1.00 96.94 384 ARG A C 1
ATOM 2882 O O . ARG A 1 384 ? -22.825 -2.829 16.557 1.00 96.94 384 ARG A O 1
ATOM 2889 N N . GLU A 1 385 ? -23.988 -2.205 18.372 1.00 96.81 385 GLU A N 1
ATOM 2890 C CA . GLU A 1 385 ? -24.491 -3.546 18.710 1.00 96.81 385 GLU A CA 1
ATOM 2891 C C . GLU A 1 385 ? -25.526 -4.026 17.691 1.00 96.81 385 GLU A C 1
ATOM 2893 O O . GLU A 1 385 ? -25.540 -5.196 17.328 1.00 96.81 385 GLU A O 1
ATOM 2898 N N . ALA A 1 386 ? -26.333 -3.109 17.150 1.00 97.44 386 ALA A N 1
ATOM 2899 C CA . ALA A 1 386 ? -27.312 -3.437 16.125 1.00 97.44 386 ALA A CA 1
ATOM 2900 C C . ALA A 1 386 ? -26.658 -3.797 14.786 1.00 97.44 386 ALA A C 1
ATOM 2902 O O . ALA A 1 386 ? -27.303 -4.471 13.994 1.00 97.44 386 ALA A O 1
ATOM 2903 N N . LEU A 1 387 ? -25.418 -3.367 14.518 1.00 97.19 387 LEU A N 1
ATOM 2904 C CA . LEU A 1 387 ? -24.721 -3.607 13.246 1.00 97.19 387 LEU A CA 1
ATOM 2905 C C . LEU A 1 387 ? -24.187 -5.039 13.085 1.00 97.19 387 LEU A C 1
ATOM 2907 O O . LEU A 1 387 ? -23.792 -5.388 11.979 1.00 97.19 387 LEU A O 1
ATOM 2911 N N . ASP A 1 388 ? -24.174 -5.838 14.157 1.00 95.94 388 ASP A N 1
ATOM 2912 C CA . ASP A 1 388 ? -23.776 -7.256 14.158 1.00 95.94 388 ASP A CA 1
ATOM 2913 C C . ASP A 1 388 ? -22.417 -7.540 13.480 1.00 95.94 388 ASP A C 1
ATOM 2915 O O . ASP A 1 388 ? -22.248 -8.448 12.668 1.00 95.94 388 ASP A O 1
ATOM 2919 N N . LEU A 1 389 ? -21.420 -6.703 13.785 1.00 97.38 389 LEU A N 1
ATOM 2920 C CA . LEU A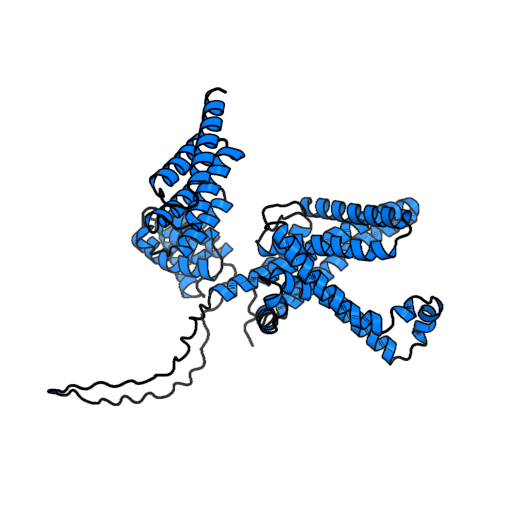 1 389 ? -20.078 -6.834 13.218 1.00 97.38 389 LEU A CA 1
ATOM 2921 C C . LEU A 1 389 ? -19.316 -8.010 13.839 1.00 97.38 389 LEU A C 1
ATOM 2923 O O . LEU A 1 389 ? -19.146 -8.074 15.065 1.00 97.38 389 LEU A O 1
ATOM 2927 N N . SER A 1 390 ? -18.746 -8.868 12.991 1.00 97.12 390 SER A N 1
ATOM 2928 C CA . SER A 1 390 ? -17.836 -9.929 13.436 1.00 97.12 390 SER A CA 1
ATOM 2929 C C . SER A 1 390 ? -16.535 -9.353 14.003 1.00 97.12 390 SER A C 1
ATOM 2931 O O . SER A 1 390 ? -16.145 -8.223 13.696 1.00 97.12 390 SER A O 1
ATOM 2933 N N . ASP A 1 391 ? -15.823 -10.120 14.826 1.00 97.19 391 ASP A N 1
ATOM 2934 C CA . ASP A 1 391 ? -14.583 -9.631 15.439 1.00 97.19 391 ASP A CA 1
ATOM 2935 C C . ASP A 1 391 ? -13.491 -9.330 14.400 1.00 97.19 391 ASP A C 1
ATOM 2937 O O . ASP A 1 391 ? -12.789 -8.327 14.524 1.00 97.19 391 ASP A O 1
ATOM 2941 N N . ASP A 1 392 ? -13.411 -10.097 13.307 1.00 95.44 392 ASP A N 1
ATOM 2942 C CA . ASP A 1 392 ? -12.500 -9.795 12.192 1.00 95.44 392 ASP A CA 1
ATOM 2943 C C . ASP A 1 392 ? -12.856 -8.468 11.494 1.00 95.44 392 ASP A C 1
ATOM 2945 O O . ASP A 1 392 ? -11.977 -7.652 11.200 1.00 95.44 392 ASP A O 1
ATOM 2949 N N . GLN A 1 393 ? -14.150 -8.197 11.291 1.00 97.25 393 GLN A N 1
ATOM 2950 C CA . GLN A 1 393 ? -14.622 -6.924 10.738 1.00 97.25 393 GLN A CA 1
ATOM 2951 C C . GLN A 1 393 ? -14.301 -5.750 11.670 1.00 97.25 393 GLN A C 1
ATOM 2953 O O . GLN A 1 393 ? -13.810 -4.715 11.207 1.00 97.25 393 GLN A O 1
ATOM 2958 N N . LYS A 1 394 ? -14.507 -5.918 12.985 1.00 98.19 394 LYS A N 1
ATOM 2959 C CA . LYS A 1 394 ? -14.120 -4.928 14.000 1.00 98.19 394 LYS A CA 1
ATOM 2960 C C . LYS A 1 394 ? -12.617 -4.637 13.933 1.00 98.19 394 LYS A C 1
ATOM 2962 O O . LYS A 1 394 ? -12.232 -3.472 13.895 1.00 98.19 394 LYS A O 1
ATOM 2967 N N . LEU A 1 395 ? -11.760 -5.657 13.839 1.00 96.69 395 LEU A N 1
ATOM 2968 C CA . LEU A 1 395 ? -10.303 -5.478 13.735 1.00 96.69 395 LEU A CA 1
ATOM 2969 C C . LEU A 1 395 ? -9.882 -4.725 12.467 1.00 96.69 395 LEU A C 1
ATOM 2971 O O . LEU A 1 395 ? -9.021 -3.843 12.533 1.00 96.69 395 LEU A O 1
ATOM 2975 N N . LYS A 1 396 ? -10.495 -5.034 11.318 1.00 94.00 396 LYS A N 1
ATOM 2976 C CA . LYS A 1 396 ? -10.249 -4.323 10.052 1.00 94.00 396 LYS A CA 1
ATOM 2977 C C . LYS A 1 396 ? -10.631 -2.846 10.152 1.00 94.00 396 LYS A C 1
ATOM 2979 O O . LYS A 1 396 ? -9.844 -1.987 9.753 1.00 94.00 396 LYS A O 1
ATOM 2984 N N . ILE A 1 397 ? -11.791 -2.540 10.738 1.00 97.44 397 ILE A N 1
ATOM 2985 C CA . ILE A 1 397 ? -12.225 -1.155 10.966 1.00 97.44 397 ILE A CA 1
ATOM 2986 C C . ILE A 1 397 ? -11.302 -0.444 11.967 1.00 97.44 397 ILE A C 1
ATOM 2988 O O . ILE A 1 397 ? -10.881 0.681 11.709 1.00 97.44 397 ILE A O 1
ATOM 2992 N N . ALA A 1 398 ? -10.922 -1.094 13.071 1.00 97.44 398 ALA A N 1
ATOM 2993 C CA . ALA A 1 398 ? -9.998 -0.529 14.058 1.00 97.44 398 ALA A CA 1
ATOM 2994 C C . ALA A 1 398 ? -8.634 -0.181 13.441 1.00 97.44 398 ALA A C 1
ATOM 2996 O O . ALA A 1 398 ? -8.081 0.885 13.707 1.00 97.44 398 ALA A O 1
ATOM 2997 N N . THR A 1 399 ? -8.124 -1.052 12.565 1.00 92.81 399 THR A N 1
ATOM 2998 C CA . THR A 1 399 ? -6.894 -0.804 11.801 1.00 92.81 399 THR A CA 1
ATOM 2999 C C . THR A 1 399 ? -7.066 0.395 10.868 1.00 92.81 399 THR A C 1
ATOM 3001 O O . THR A 1 399 ? -6.197 1.262 10.820 1.00 92.81 399 THR A O 1
ATOM 3004 N N . SER A 1 400 ? -8.210 0.498 10.180 1.00 93.62 400 SER A N 1
ATOM 3005 C CA . SER A 1 400 ? -8.527 1.656 9.337 1.00 93.62 400 SER A CA 1
ATOM 3006 C C . SER A 1 400 ? -8.553 2.962 10.139 1.00 93.62 400 SER A C 1
ATOM 3008 O O . SER A 1 400 ? -7.960 3.946 9.700 1.00 93.62 400 SER A O 1
ATOM 3010 N N . PHE A 1 401 ? -9.165 2.976 11.331 1.00 97.38 401 PHE A N 1
ATOM 3011 C CA . PHE A 1 401 ? -9.140 4.144 12.218 1.00 97.38 401 PHE A CA 1
ATOM 3012 C C . PHE A 1 401 ? -7.716 4.511 12.640 1.00 97.38 401 PHE A C 1
ATOM 3014 O O . PHE A 1 401 ? -7.344 5.680 12.550 1.00 97.38 401 PHE A O 1
ATOM 3021 N N . SER A 1 402 ? -6.907 3.521 13.033 1.00 94.19 402 SER A N 1
ATOM 3022 C CA . SER A 1 402 ? -5.508 3.731 13.423 1.00 94.19 402 SER A CA 1
ATOM 3023 C C . SER A 1 402 ? -4.708 4.391 12.299 1.00 94.19 402 SER A C 1
ATOM 3025 O O . SER A 1 402 ? -4.041 5.394 12.528 1.00 94.19 402 SER A O 1
ATOM 3027 N N . ASN A 1 403 ? -4.846 3.887 11.069 1.00 87.06 403 ASN A N 1
ATOM 3028 C CA . ASN A 1 403 ? -4.148 4.417 9.895 1.00 87.06 403 ASN A CA 1
ATOM 3029 C C . ASN A 1 403 ? -4.600 5.837 9.518 1.00 87.06 403 ASN A C 1
ATOM 3031 O O . ASN A 1 403 ? -3.820 6.601 8.960 1.00 87.06 403 ASN A O 1
ATOM 3035 N N . SER A 1 404 ? -5.852 6.197 9.817 1.00 86.75 404 SER A N 1
ATOM 3036 C CA . SER A 1 404 ? -6.385 7.550 9.597 1.00 86.75 404 SER A CA 1
ATOM 3037 C C . SER A 1 404 ? -6.053 8.551 10.715 1.00 86.75 404 SER A C 1
ATOM 3039 O O . SER A 1 404 ? -6.453 9.708 10.629 1.00 86.75 404 SER A O 1
ATOM 3041 N N . GLY A 1 405 ? -5.355 8.122 11.774 1.00 91.69 405 GLY A N 1
ATOM 3042 C CA . GLY A 1 405 ? -5.067 8.953 12.950 1.00 91.69 405 GLY A CA 1
ATOM 3043 C C . GLY A 1 405 ? -6.241 9.089 13.931 1.00 91.69 405 GLY A C 1
ATOM 3044 O O . GLY A 1 405 ? -6.150 9.799 14.930 1.00 91.69 405 GLY A O 1
ATOM 3045 N N . GLU A 1 406 ? -7.348 8.376 13.716 1.00 96.00 406 GLU A N 1
ATOM 3046 C CA . GLU A 1 406 ? -8.516 8.367 14.604 1.00 96.00 406 GLU A CA 1
ATOM 3047 C C . GLU A 1 406 ? -8.330 7.407 15.793 1.00 96.00 406 GLU A C 1
ATOM 3049 O O . GLU A 1 406 ? -9.129 6.502 16.056 1.00 96.00 406 GLU A O 1
ATOM 3054 N N . LEU A 1 407 ? -7.250 7.620 16.544 1.00 96.69 407 LEU A N 1
ATOM 3055 C CA . LEU A 1 407 ? -6.740 6.709 17.572 1.00 96.69 407 LEU A CA 1
ATOM 3056 C C . LEU A 1 407 ? -7.761 6.373 18.673 1.00 96.69 407 LEU A C 1
ATOM 3058 O O . LEU A 1 407 ? -7.814 5.241 19.151 1.00 96.69 407 LEU A O 1
ATOM 3062 N N . ALA A 1 408 ? -8.616 7.327 19.053 1.00 96.94 408 ALA A N 1
ATOM 3063 C CA . ALA A 1 408 ? -9.646 7.101 20.069 1.00 96.94 408 ALA A CA 1
ATOM 3064 C C . ALA A 1 408 ? -10.695 6.066 19.621 1.00 96.94 408 ALA A C 1
ATOM 3066 O O . ALA A 1 408 ? -11.059 5.178 20.395 1.00 96.94 408 ALA A O 1
ATOM 3067 N N . TYR A 1 409 ? -11.157 6.145 18.369 1.00 97.69 409 TYR A N 1
ATOM 3068 C CA . TYR A 1 409 ? -12.100 5.170 17.817 1.00 97.69 409 TYR A CA 1
ATOM 3069 C C . TYR A 1 409 ? -11.427 3.815 17.603 1.00 97.69 409 TYR A C 1
ATOM 3071 O O . TYR A 1 409 ? -12.011 2.795 17.965 1.00 97.69 409 TYR A O 1
ATOM 3079 N N . ALA A 1 410 ? -10.179 3.799 17.118 1.00 98.00 410 ALA A N 1
ATOM 3080 C CA . ALA A 1 410 ? -9.396 2.571 16.985 1.00 98.00 410 ALA A CA 1
ATOM 3081 C C . ALA A 1 410 ? -9.306 1.811 18.320 1.00 98.00 410 ALA A C 1
ATOM 3083 O O . ALA A 1 410 ? -9.675 0.637 18.391 1.00 98.00 410 ALA A O 1
ATOM 3084 N N . ALA A 1 411 ? -8.895 2.495 19.395 1.00 98.12 411 ALA A N 1
ATOM 3085 C CA . ALA A 1 411 ? -8.793 1.907 20.729 1.00 98.12 411 ALA A CA 1
ATOM 3086 C C . ALA A 1 411 ? -10.136 1.364 21.234 1.00 98.12 411 ALA A C 1
ATOM 3088 O O . ALA A 1 411 ? -10.187 0.255 21.764 1.00 98.12 411 ALA A O 1
ATOM 3089 N N . ASN A 1 412 ? -11.228 2.107 21.032 1.00 98.00 412 ASN A N 1
ATOM 3090 C CA . ASN A 1 412 ? -12.559 1.668 21.442 1.00 98.00 412 ASN A CA 1
ATOM 3091 C C . ASN A 1 412 ? -13.014 0.410 20.689 1.00 98.00 412 ASN A C 1
ATOM 3093 O O . ASN A 1 412 ? -13.572 -0.495 21.303 1.00 98.00 412 ASN A O 1
ATOM 3097 N N . VAL A 1 413 ? -12.768 0.319 19.378 1.00 98.12 413 VAL A N 1
ATOM 3098 C CA . VAL A 1 413 ? -13.140 -0.869 18.592 1.00 98.12 413 VAL A CA 1
ATOM 3099 C C . VAL A 1 413 ? -12.303 -2.081 18.998 1.00 98.12 413 VAL A C 1
ATOM 3101 O O . VAL A 1 413 ? -12.860 -3.162 19.188 1.00 98.12 413 VAL A O 1
ATOM 3104 N N . TYR A 1 414 ? -10.993 -1.917 19.212 1.00 98.50 414 TYR A N 1
ATOM 3105 C CA . TYR A 1 414 ? -10.168 -3.000 19.751 1.00 98.50 414 TYR A CA 1
ATOM 3106 C C . TYR A 1 414 ? -10.632 -3.443 21.143 1.00 98.50 414 TYR A C 1
ATOM 3108 O O . TYR A 1 414 ? -10.679 -4.640 21.417 1.00 98.50 414 TYR A O 1
ATOM 3116 N N . ALA A 1 415 ? -11.024 -2.503 22.007 1.00 98.25 415 ALA A N 1
ATOM 3117 C CA . ALA A 1 415 ? -11.552 -2.811 23.332 1.00 98.25 415 ALA A CA 1
ATOM 3118 C C . ALA A 1 415 ? -12.841 -3.647 23.269 1.00 98.25 415 ALA A C 1
ATOM 3120 O O . ALA A 1 415 ? -13.018 -4.529 24.103 1.00 98.25 415 ALA A O 1
ATOM 3121 N N . LEU A 1 416 ? -13.713 -3.437 22.273 1.00 98.00 416 LEU A N 1
ATOM 3122 C CA . LEU A 1 416 ? -14.898 -4.286 22.074 1.00 98.00 416 LEU A CA 1
ATOM 3123 C C . LEU A 1 416 ? -14.515 -5.739 21.762 1.00 98.00 416 LEU A C 1
ATOM 3125 O O . LEU A 1 416 ? -15.126 -6.654 22.304 1.00 98.00 416 LEU A O 1
ATOM 3129 N N . VAL A 1 417 ? -13.484 -5.954 20.938 1.00 98.19 417 VAL A N 1
ATOM 3130 C CA . VAL A 1 417 ? -12.975 -7.305 20.636 1.00 98.19 417 VAL A CA 1
ATOM 3131 C C . VAL A 1 417 ? -12.358 -7.943 21.885 1.00 98.19 417 VAL A C 1
ATOM 3133 O O . VAL A 1 417 ? -12.621 -9.103 22.173 1.00 98.19 417 VAL A O 1
ATOM 3136 N N . ILE A 1 418 ? -11.608 -7.175 22.683 1.00 98.38 418 ILE A N 1
ATOM 3137 C CA . ILE A 1 418 ? -11.015 -7.649 23.949 1.00 98.38 418 ILE A CA 1
ATOM 3138 C C . ILE A 1 418 ? -12.085 -7.986 24.999 1.00 98.38 418 ILE A C 1
ATOM 3140 O O . ILE A 1 418 ? -11.909 -8.897 25.806 1.00 98.38 418 ILE A O 1
ATOM 3144 N N . GLN A 1 419 ? -13.194 -7.246 25.027 1.00 97.69 419 GLN A N 1
ATOM 3145 C CA . GLN A 1 419 ? -14.311 -7.537 25.927 1.00 97.69 419 GLN A CA 1
ATOM 3146 C C . GLN A 1 419 ? -14.990 -8.866 25.583 1.00 97.69 419 GLN A C 1
ATOM 3148 O O . GLN A 1 419 ? -15.420 -9.560 26.504 1.00 97.69 419 GLN A O 1
ATOM 3153 N N . ALA A 1 420 ? -15.061 -9.215 24.294 1.00 97.25 420 ALA A N 1
ATOM 3154 C CA . ALA A 1 420 ? -15.577 -10.499 23.826 1.00 97.25 420 ALA A CA 1
ATOM 3155 C C . ALA A 1 420 ? -14.578 -11.645 24.071 1.00 97.25 420 ALA A C 1
ATOM 3157 O O . ALA A 1 420 ? -14.958 -12.683 24.608 1.00 97.25 420 ALA A O 1
ATOM 3158 N N . ASP A 1 421 ? -13.297 -11.434 23.752 1.00 97.69 421 ASP A N 1
ATOM 3159 C CA . ASP A 1 421 ? -12.203 -12.374 24.006 1.00 97.69 421 ASP A CA 1
ATOM 3160 C C . ASP A 1 421 ? -10.990 -11.657 24.622 1.00 97.69 421 ASP A C 1
ATOM 3162 O O . ASP A 1 421 ? -10.206 -10.973 23.953 1.00 97.69 421 ASP A O 1
ATOM 3166 N N . ARG A 1 422 ? -10.795 -11.873 25.928 1.00 97.69 422 ARG A N 1
ATOM 3167 C CA . ARG A 1 422 ? -9.723 -11.242 26.713 1.00 97.69 422 ARG A CA 1
ATOM 3168 C C . ARG A 1 422 ? -8.320 -11.661 26.284 1.00 97.69 422 ARG A C 1
ATOM 3170 O O . ARG A 1 422 ? -7.368 -10.962 26.625 1.00 97.69 422 ARG A O 1
ATOM 3177 N N . ASN A 1 423 ? -8.187 -12.764 25.550 1.00 96.19 423 ASN A N 1
ATOM 3178 C CA . ASN A 1 423 ? -6.911 -13.294 25.083 1.00 96.19 423 ASN A CA 1
ATOM 3179 C C . ASN A 1 423 ? -6.675 -13.029 23.588 1.00 96.19 423 ASN A C 1
ATOM 3181 O O . ASN A 1 423 ? -5.706 -13.535 23.016 1.00 96.19 423 ASN A O 1
ATOM 3185 N N . HIS A 1 424 ? -7.494 -12.179 22.958 1.00 96.94 424 HIS A N 1
ATOM 3186 C CA . HIS A 1 424 ? -7.401 -11.894 21.533 1.00 96.94 424 HIS A CA 1
ATOM 3187 C C . HIS A 1 424 ? -6.124 -11.107 21.167 1.00 96.94 424 HIS A C 1
ATOM 3189 O O . HIS A 1 424 ? -6.108 -9.874 21.073 1.00 96.94 424 HIS A O 1
ATOM 3195 N N . ALA A 1 425 ? -5.037 -11.824 20.867 1.00 94.31 425 ALA A N 1
ATOM 3196 C CA . ALA A 1 425 ? -3.691 -11.266 20.694 1.00 94.31 425 ALA A CA 1
ATOM 3197 C C . ALA A 1 425 ? -3.598 -10.104 19.685 1.00 94.31 425 ALA A C 1
ATOM 3199 O O . ALA A 1 425 ? -2.883 -9.132 19.928 1.00 94.31 425 ALA A O 1
ATOM 3200 N N . ARG A 1 426 ? -4.327 -10.166 18.558 1.00 92.69 426 ARG A N 1
ATOM 3201 C CA . ARG A 1 426 ? -4.355 -9.073 17.561 1.00 92.69 426 ARG A CA 1
ATOM 3202 C C . ARG A 1 426 ? -4.953 -7.776 18.114 1.00 92.69 426 ARG A C 1
ATOM 3204 O O . ARG A 1 426 ? -4.431 -6.710 17.813 1.00 92.69 426 ARG A O 1
ATOM 3211 N N . ALA A 1 427 ? -6.008 -7.865 18.922 1.00 97.31 427 ALA A N 1
ATOM 3212 C CA . ALA A 1 427 ? -6.677 -6.695 19.478 1.00 97.31 427 ALA A CA 1
ATOM 3213 C C . ALA A 1 427 ? -5.806 -6.044 20.559 1.00 97.31 427 ALA A C 1
ATOM 3215 O O . ALA A 1 427 ? -5.625 -4.830 20.552 1.00 97.31 427 ALA A O 1
ATOM 3216 N N . ILE A 1 428 ? -5.183 -6.862 21.417 1.00 98.00 428 ILE A N 1
ATOM 3217 C CA . ILE A 1 428 ? -4.235 -6.405 22.445 1.00 98.00 428 ILE A CA 1
ATOM 3218 C C . ILE A 1 428 ? -3.071 -5.647 21.797 1.00 98.00 428 ILE A C 1
ATOM 3220 O O . ILE A 1 428 ? -2.799 -4.508 22.172 1.00 98.00 428 ILE A O 1
ATOM 3224 N N . LYS A 1 429 ? -2.439 -6.228 20.766 1.00 95.62 429 LYS A N 1
ATOM 3225 C CA . LYS A 1 429 ? -1.372 -5.558 20.001 1.00 95.62 429 LYS A CA 1
ATOM 3226 C C . LYS A 1 429 ? -1.853 -4.263 19.342 1.00 95.62 429 LYS A C 1
ATOM 3228 O O . LYS A 1 429 ? -1.113 -3.286 19.332 1.00 95.62 429 LYS A O 1
ATOM 3233 N N . GLY A 1 430 ? -3.088 -4.239 18.837 1.00 94.94 430 GLY A N 1
ATOM 3234 C CA . GLY A 1 430 ? -3.714 -3.036 18.287 1.00 94.94 430 GLY A CA 1
ATOM 3235 C C . GLY A 1 430 ? -3.830 -1.902 19.311 1.00 94.94 430 GLY A C 1
ATOM 3236 O O . GLY A 1 430 ? -3.415 -0.782 19.028 1.00 94.94 430 GLY A O 1
ATOM 3237 N N . VAL A 1 431 ? -4.317 -2.186 20.525 1.00 98.31 431 VAL A N 1
ATOM 3238 C CA . VAL A 1 431 ? -4.389 -1.186 21.610 1.00 98.31 431 VAL A CA 1
ATOM 3239 C C . VAL A 1 431 ? -2.998 -0.735 22.056 1.00 98.31 431 VAL A C 1
ATOM 3241 O O . VAL A 1 431 ? -2.806 0.456 22.293 1.00 98.31 431 VAL A O 1
ATOM 3244 N N . MET A 1 432 ? -2.028 -1.653 22.153 1.00 97.88 432 MET A N 1
ATOM 3245 C CA . MET A 1 432 ? -0.639 -1.307 22.483 1.00 97.88 432 MET A CA 1
ATOM 3246 C C . MET A 1 432 ? -0.050 -0.341 21.451 1.00 97.88 432 MET A C 1
ATOM 3248 O O . MET A 1 432 ? 0.475 0.698 21.836 1.00 97.88 432 MET A O 1
ATOM 3252 N N . HIS A 1 433 ? -0.217 -0.628 20.157 1.00 96.81 433 HIS A N 1
ATOM 3253 C CA . HIS A 1 433 ? 0.243 0.250 19.081 1.00 96.81 433 HIS A CA 1
ATOM 3254 C C . HIS A 1 433 ? -0.378 1.650 19.186 1.00 96.81 433 HIS A C 1
ATOM 3256 O O . HIS A 1 433 ? 0.339 2.645 19.178 1.00 96.81 433 HIS A O 1
ATOM 3262 N N . VAL A 1 434 ? -1.697 1.735 19.396 1.00 97.56 434 VAL A N 1
ATOM 3263 C CA . VAL A 1 434 ? -2.385 3.020 19.596 1.00 97.56 434 VAL A CA 1
ATOM 3264 C C . VAL A 1 434 ? -1.840 3.773 20.819 1.00 97.56 434 VAL A C 1
ATOM 3266 O O . VAL A 1 434 ? -1.648 4.988 20.768 1.00 97.56 434 VAL A O 1
ATOM 3269 N N . ALA A 1 435 ? -1.566 3.072 21.922 1.00 98.06 435 ALA A N 1
ATOM 3270 C CA . ALA A 1 435 ? -0.991 3.675 23.122 1.00 98.06 435 ALA A CA 1
ATOM 3271 C C . ALA A 1 435 ? 0.446 4.179 22.895 1.00 98.06 435 ALA A C 1
ATOM 3273 O O . ALA A 1 435 ? 0.811 5.234 23.413 1.00 98.06 435 ALA A O 1
ATOM 3274 N N . GLU A 1 436 ? 1.257 3.465 22.114 1.00 96.50 436 GLU A N 1
ATOM 3275 C CA . GLU A 1 436 ? 2.605 3.898 21.732 1.00 96.50 436 GLU A CA 1
ATOM 3276 C C . GLU A 1 436 ? 2.574 5.163 20.876 1.00 96.50 436 GLU A C 1
ATOM 3278 O O . GLU A 1 436 ? 3.292 6.114 21.193 1.00 96.50 436 GLU A O 1
ATOM 3283 N N . THR A 1 437 ? 1.704 5.217 19.861 1.00 94.12 437 THR A N 1
ATOM 3284 C CA . THR A 1 437 ? 1.522 6.408 19.017 1.00 94.12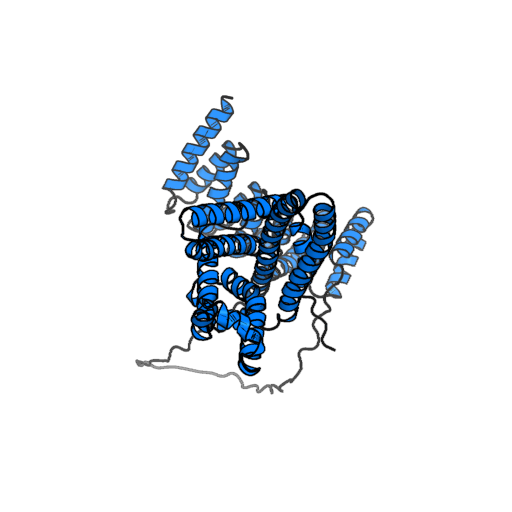 437 THR A CA 1
ATOM 3285 C C . THR A 1 437 ? 1.097 7.616 19.855 1.00 94.12 437 THR A C 1
ATOM 3287 O O . THR A 1 437 ? 1.713 8.677 19.757 1.00 94.12 437 THR A O 1
ATOM 3290 N N . LEU A 1 438 ? 0.129 7.442 20.768 1.00 96.62 438 LEU A N 1
ATOM 3291 C CA . LEU A 1 438 ? -0.315 8.508 21.676 1.00 96.62 438 LEU A CA 1
ATOM 3292 C C . LEU A 1 438 ? 0.801 9.004 22.608 1.00 96.62 438 LEU A C 1
ATOM 3294 O O . LEU A 1 438 ? 0.866 10.194 22.908 1.00 96.62 438 LEU A O 1
ATOM 3298 N N . ALA A 1 439 ? 1.663 8.112 23.103 1.00 96.12 439 ALA A N 1
ATOM 3299 C CA . ALA A 1 439 ? 2.759 8.485 23.996 1.00 96.12 439 ALA A CA 1
ATOM 3300 C C . ALA A 1 439 ? 3.939 9.147 23.268 1.00 96.12 439 ALA A C 1
ATOM 3302 O O . ALA A 1 439 ? 4.641 9.949 23.885 1.00 96.12 439 ALA A O 1
ATOM 3303 N N . GLY A 1 440 ? 4.187 8.766 22.012 1.00 93.81 440 GLY A N 1
ATOM 3304 C CA . GLY A 1 440 ? 5.324 9.216 21.215 1.00 93.81 440 GLY A CA 1
ATOM 3305 C C . GLY A 1 440 ? 5.021 10.446 20.368 1.00 93.81 440 GLY A C 1
ATOM 3306 O O . GLY A 1 440 ? 5.548 11.520 20.639 1.00 93.81 440 GLY A O 1
ATOM 3307 N N . GLU A 1 441 ? 4.199 10.272 19.334 1.00 84.94 441 GLU A N 1
ATOM 3308 C CA . GLU A 1 441 ? 4.010 11.265 18.267 1.00 84.94 441 GLU A CA 1
ATOM 3309 C C . GLU A 1 441 ? 3.077 12.404 18.696 1.00 84.94 441 GLU A C 1
ATOM 3311 O O . GLU A 1 441 ? 3.377 13.570 18.453 1.00 84.94 441 GLU A O 1
ATOM 3316 N N . ASP A 1 442 ? 1.998 12.082 19.416 1.00 82.12 442 ASP A N 1
ATOM 3317 C CA . ASP A 1 442 ? 0.965 13.063 19.783 1.00 82.12 442 ASP A CA 1
ATOM 3318 C C . ASP A 1 442 ? 1.239 13.791 21.111 1.00 82.12 442 ASP A C 1
ATOM 3320 O O . ASP A 1 442 ? 0.496 14.696 21.494 1.00 82.12 442 ASP A O 1
ATOM 3324 N N . GLY A 1 443 ? 2.241 13.358 21.885 1.00 91.44 443 GLY A N 1
ATOM 3325 C CA . GLY A 1 443 ? 2.509 13.889 23.230 1.00 91.44 443 GLY A CA 1
ATOM 3326 C C . GLY A 1 443 ? 1.388 13.631 24.255 1.00 91.44 443 GLY A C 1
ATOM 3327 O O . GLY A 1 443 ? 1.411 14.157 25.368 1.00 91.44 443 GLY A O 1
ATOM 3328 N N . ARG A 1 444 ? 0.407 12.782 23.932 1.00 96.12 444 ARG A N 1
ATOM 3329 C CA . ARG A 1 444 ? -0.761 12.436 24.762 1.00 96.12 444 ARG A CA 1
ATOM 3330 C C . ARG A 1 444 ? -0.478 11.262 25.701 1.00 96.12 444 ARG A C 1
ATOM 3332 O O . ARG A 1 444 ? -1.285 10.342 25.854 1.00 96.12 444 ARG A O 1
ATOM 3339 N N . ALA A 1 445 ? 0.656 11.309 26.397 1.00 97.06 445 ALA A N 1
ATOM 3340 C CA . ALA A 1 445 ? 1.115 10.224 27.268 1.00 97.06 445 ALA A CA 1
ATOM 3341 C C . ALA A 1 445 ? 0.107 9.845 28.374 1.00 97.06 445 ALA A C 1
ATOM 3343 O O . ALA A 1 445 ? 0.016 8.679 28.756 1.00 97.06 445 ALA A O 1
ATOM 3344 N N . ALA A 1 446 ? -0.705 10.793 28.859 1.00 97.31 446 ALA A N 1
ATOM 3345 C CA . ALA A 1 446 ? -1.754 10.510 29.841 1.00 97.31 446 ALA A CA 1
ATOM 3346 C C . ALA A 1 446 ? -2.841 9.554 29.309 1.00 97.31 446 ALA A C 1
ATOM 3348 O O . ALA A 1 446 ? -3.345 8.721 30.063 1.00 97.31 446 ALA A O 1
ATOM 3349 N N . ASP A 1 447 ? -3.188 9.637 28.023 1.00 97.69 447 ASP A N 1
ATOM 3350 C CA . ASP A 1 447 ? -4.165 8.734 27.409 1.00 97.69 447 ASP A CA 1
ATOM 3351 C C . ASP A 1 447 ? -3.553 7.354 27.142 1.00 97.69 447 ASP A C 1
ATOM 3353 O O . ASP A 1 447 ? -4.202 6.338 27.390 1.00 97.69 447 ASP A O 1
ATOM 3357 N N . ALA A 1 448 ? -2.270 7.299 26.772 1.00 97.94 448 ALA A N 1
ATOM 3358 C CA . ALA A 1 448 ? -1.529 6.043 26.683 1.00 97.94 448 ALA A CA 1
ATOM 3359 C C . ALA A 1 448 ? -1.499 5.289 28.027 1.00 97.94 448 ALA A C 1
ATOM 3361 O O . ALA A 1 448 ? -1.742 4.082 28.066 1.00 97.94 448 ALA A O 1
ATOM 3362 N N . VAL A 1 449 ? -1.293 5.995 29.151 1.00 98.31 449 VAL A N 1
ATOM 3363 C CA . VAL A 1 449 ? -1.369 5.401 30.501 1.00 98.31 449 VAL A CA 1
ATOM 3364 C C . VAL A 1 449 ? -2.738 4.766 30.756 1.00 98.31 449 VAL A C 1
ATOM 3366 O O . VAL A 1 449 ? -2.801 3.678 31.336 1.00 98.31 449 VAL A O 1
ATOM 3369 N N . LYS A 1 450 ? -3.835 5.402 30.319 1.00 98.31 450 LYS A N 1
ATOM 3370 C CA . LYS A 1 450 ? -5.190 4.843 30.468 1.00 98.31 450 LYS A CA 1
ATOM 3371 C C . LYS A 1 450 ? -5.355 3.557 29.661 1.00 98.31 450 LYS A C 1
ATOM 3373 O O . LYS A 1 450 ? -5.880 2.588 30.203 1.00 98.31 450 LYS A O 1
ATOM 3378 N N . LEU A 1 451 ? -4.877 3.525 28.415 1.00 98.19 451 LEU A N 1
ATOM 3379 C CA . LEU A 1 451 ? -4.967 2.341 27.553 1.00 98.19 451 LEU A CA 1
ATOM 3380 C C . LEU A 1 451 ? -4.157 1.162 28.102 1.00 98.19 451 LEU A C 1
ATOM 3382 O O . LEU A 1 451 ? -4.691 0.061 28.226 1.00 98.19 451 LEU A O 1
ATOM 3386 N N . TYR A 1 452 ? -2.913 1.390 28.525 1.00 98.56 452 TYR A N 1
ATOM 3387 C CA . TYR A 1 452 ? -2.108 0.339 29.152 1.00 98.56 452 TYR A CA 1
ATOM 3388 C C . TYR A 1 452 ? -2.711 -0.151 30.474 1.00 98.56 452 TYR A C 1
ATOM 3390 O O . TYR A 1 452 ? -2.745 -1.352 30.731 1.00 98.56 452 TYR A O 1
ATOM 3398 N N . SER A 1 453 ? -3.254 0.756 31.294 1.00 98.38 453 SER A N 1
ATOM 3399 C CA . SER A 1 453 ? -3.945 0.375 32.534 1.00 98.38 453 SER A CA 1
ATOM 3400 C C . SER A 1 453 ? -5.207 -0.449 32.251 1.00 98.38 453 SER A C 1
ATOM 3402 O O . SER A 1 453 ? -5.503 -1.398 32.976 1.00 98.38 453 SER A O 1
ATOM 3404 N N . TYR A 1 454 ? -5.943 -0.110 31.187 1.00 98.44 454 TYR A N 1
ATOM 3405 C CA . TYR A 1 454 ? -7.093 -0.881 30.721 1.00 98.44 454 TYR A CA 1
ATOM 3406 C C . TYR A 1 454 ? -6.690 -2.297 30.292 1.00 98.44 454 TYR A C 1
ATOM 3408 O O . TYR A 1 454 ? -7.341 -3.250 30.719 1.00 98.44 454 TYR A O 1
ATOM 3416 N N . LEU A 1 455 ? -5.608 -2.447 29.519 1.00 98.38 455 LEU A N 1
ATOM 3417 C CA . LEU A 1 455 ? -5.090 -3.755 29.108 1.00 98.38 455 LEU A CA 1
ATOM 3418 C C . LEU A 1 455 ? -4.640 -4.595 30.307 1.00 98.38 455 LEU A C 1
ATOM 3420 O O . LEU A 1 455 ? -5.061 -5.741 30.435 1.00 98.38 455 LEU A O 1
ATOM 3424 N N . ALA A 1 456 ? -3.862 -4.013 31.224 1.00 98.25 456 ALA A N 1
ATOM 3425 C CA . ALA A 1 456 ? -3.396 -4.706 32.424 1.00 98.25 456 ALA A CA 1
ATOM 3426 C C . ALA A 1 456 ? -4.561 -5.217 33.289 1.00 98.25 456 ALA A C 1
ATOM 3428 O O . ALA A 1 456 ? -4.499 -6.312 33.842 1.00 98.25 456 ALA A O 1
ATOM 3429 N N . LYS A 1 457 ? -5.647 -4.436 33.382 1.00 98.31 457 LYS A N 1
ATOM 3430 C CA . LYS A 1 457 ? -6.851 -4.811 34.132 1.00 98.31 457 LYS A CA 1
ATOM 3431 C C . LYS A 1 457 ? -7.716 -5.841 33.398 1.00 98.31 457 LYS A C 1
ATOM 3433 O O . LYS A 1 457 ? -8.292 -6.712 34.043 1.00 98.31 457 LYS A O 1
ATOM 3438 N N . SER A 1 458 ? -7.863 -5.709 32.081 1.00 98.19 458 SER A N 1
ATOM 3439 C CA . SER A 1 458 ? -8.818 -6.506 31.294 1.00 98.19 458 SER A CA 1
ATOM 3440 C C . SER A 1 458 ? -8.238 -7.838 30.819 1.00 98.19 458 SER A C 1
ATOM 3442 O O . SER A 1 458 ? -9.001 -8.774 30.590 1.00 98.19 458 SER A O 1
ATOM 3444 N N . CYS A 1 459 ? -6.911 -7.941 30.712 1.00 97.88 459 CYS A N 1
ATOM 3445 C CA . CYS A 1 459 ? -6.201 -9.085 30.137 1.00 97.88 459 CYS A CA 1
ATOM 3446 C C . CYS A 1 459 ? -5.097 -9.620 31.078 1.00 97.88 459 CYS A C 1
ATOM 3448 O O . CYS A 1 459 ? -3.950 -9.711 30.645 1.00 97.88 459 CYS A O 1
ATOM 3450 N N . PRO A 1 460 ? -5.382 -9.967 32.351 1.00 97.56 460 PRO A N 1
ATOM 3451 C CA . PRO A 1 460 ? -4.352 -10.315 33.343 1.00 97.56 460 PRO A CA 1
ATOM 3452 C C . PRO A 1 460 ? -3.503 -11.545 32.974 1.00 97.56 460 PRO A C 1
ATOM 3454 O O . PRO A 1 460 ? -2.358 -11.645 33.401 1.00 97.56 460 PRO A O 1
ATOM 3457 N N . GLU A 1 461 ? -4.044 -12.458 32.168 1.00 97.19 461 GLU A N 1
ATOM 3458 C CA . GLU A 1 461 ? -3.404 -13.731 31.798 1.00 97.19 461 GLU A CA 1
ATOM 3459 C C . GLU A 1 461 ? -2.769 -13.706 30.398 1.00 97.19 461 GLU A C 1
ATOM 3461 O O . GLU A 1 461 ? -2.319 -14.732 29.890 1.00 97.19 461 GLU A O 1
ATOM 3466 N N . THR A 1 462 ? -2.729 -12.543 29.738 1.00 96.06 462 THR A N 1
ATOM 3467 C CA . THR A 1 462 ? -2.162 -12.458 28.390 1.00 96.06 462 THR A CA 1
ATOM 3468 C C . THR A 1 462 ? -0.649 -12.719 28.405 1.00 96.06 462 THR A C 1
ATOM 3470 O O . THR A 1 462 ? 0.061 -12.166 29.250 1.00 96.06 462 THR A O 1
ATOM 3473 N N . PRO A 1 463 ? -0.099 -13.461 27.423 1.00 94.75 463 PRO A N 1
ATOM 3474 C CA . PRO A 1 463 ? 1.351 -13.637 27.291 1.00 94.75 463 PRO A CA 1
ATOM 3475 C C . PRO A 1 463 ? 2.097 -12.321 27.008 1.00 94.75 463 PRO A C 1
ATOM 3477 O O . PRO A 1 463 ? 3.321 -12.286 27.039 1.00 94.75 463 PRO A O 1
ATOM 3480 N N . LEU A 1 464 ? 1.376 -11.232 26.719 1.00 93.94 464 LEU A N 1
ATOM 3481 C CA . LEU A 1 464 ? 1.933 -9.900 26.475 1.00 93.94 464 LEU A CA 1
ATOM 3482 C C . LEU A 1 464 ? 1.981 -9.016 27.737 1.00 93.94 464 LEU A C 1
ATOM 3484 O O . LEU A 1 464 ? 2.260 -7.824 27.624 1.00 93.94 464 LEU A O 1
ATOM 3488 N N . MET A 1 465 ? 1.693 -9.559 28.927 1.00 97.94 465 MET A N 1
ATOM 3489 C CA . MET A 1 465 ? 1.570 -8.767 30.158 1.00 97.94 465 MET A CA 1
ATOM 3490 C C . MET A 1 465 ? 2.850 -7.999 30.512 1.00 97.94 465 MET A C 1
ATOM 3492 O O . MET A 1 465 ? 2.765 -6.837 30.899 1.00 97.94 465 MET A O 1
ATOM 3496 N N . GLU A 1 466 ? 4.026 -8.602 30.335 1.00 96.81 466 GLU A N 1
ATOM 3497 C CA . GLU A 1 466 ? 5.315 -7.938 30.585 1.00 96.81 466 GLU A CA 1
ATOM 3498 C C . GLU A 1 466 ? 5.465 -6.670 29.727 1.00 96.81 466 GLU A C 1
ATOM 3500 O O . GLU A 1 466 ? 5.660 -5.577 30.258 1.00 96.81 466 GLU A O 1
ATOM 3505 N N . TYR A 1 467 ? 5.202 -6.776 28.419 1.00 97.12 467 TYR A N 1
ATOM 3506 C CA . TYR A 1 467 ? 5.211 -5.631 27.502 1.00 97.12 467 TYR A CA 1
ATOM 3507 C C . TYR A 1 467 ? 4.181 -4.555 27.874 1.00 97.12 467 TYR A C 1
ATOM 3509 O O . TYR A 1 467 ? 4.443 -3.362 27.721 1.00 97.12 467 TYR A O 1
ATOM 3517 N N . ILE A 1 468 ? 3.004 -4.954 28.368 1.00 98.19 468 ILE A N 1
ATOM 3518 C CA . ILE A 1 468 ? 1.965 -4.021 28.828 1.00 98.19 468 ILE A CA 1
ATOM 3519 C C . ILE A 1 468 ? 2.446 -3.239 30.061 1.00 98.19 468 ILE A C 1
ATOM 3521 O O . ILE A 1 468 ? 2.221 -2.029 30.133 1.00 98.19 468 ILE A O 1
ATOM 3525 N N . GLN A 1 469 ? 3.116 -3.891 31.017 1.00 98.25 469 GLN A N 1
ATOM 3526 C CA . GLN A 1 469 ? 3.650 -3.234 32.218 1.00 98.25 469 GLN A CA 1
ATOM 3527 C C . GLN A 1 469 ? 4.813 -2.293 31.890 1.00 98.25 469 GLN A C 1
ATOM 3529 O O . GLN A 1 469 ? 4.852 -1.165 32.392 1.00 98.25 469 GLN A O 1
ATOM 3534 N N . ASP A 1 470 ? 5.705 -2.704 30.991 1.00 97.81 470 ASP A N 1
ATOM 3535 C CA . ASP A 1 470 ? 6.802 -1.862 30.510 1.00 97.81 470 ASP A CA 1
ATOM 3536 C C . ASP A 1 470 ? 6.277 -0.625 29.773 1.00 97.81 470 ASP A C 1
ATOM 3538 O O . ASP A 1 470 ? 6.690 0.508 30.053 1.00 97.81 470 ASP A O 1
ATOM 3542 N N . GLY A 1 471 ? 5.302 -0.820 28.879 1.00 97.38 471 GLY A N 1
ATOM 3543 C CA . GLY A 1 471 ? 4.607 0.259 28.182 1.00 97.38 471 GLY A CA 1
ATOM 3544 C C . GLY A 1 471 ? 3.922 1.228 29.149 1.00 97.38 471 GLY A C 1
ATOM 3545 O O . GLY A 1 471 ? 4.060 2.447 29.009 1.00 97.38 471 GLY A O 1
ATOM 3546 N N . LEU A 1 472 ? 3.268 0.708 30.194 1.00 98.31 472 LEU A N 1
ATOM 3547 C CA . LEU A 1 472 ? 2.646 1.507 31.252 1.00 98.31 472 LEU A CA 1
ATOM 3548 C C . LEU A 1 472 ? 3.671 2.347 32.026 1.00 98.31 472 LEU A C 1
ATOM 3550 O O . LEU A 1 472 ? 3.446 3.540 32.252 1.00 98.31 472 LEU A O 1
ATOM 3554 N N . ALA A 1 473 ? 4.791 1.748 32.437 1.00 98.19 473 ALA A N 1
ATOM 3555 C CA . ALA A 1 473 ? 5.854 2.435 33.166 1.00 98.19 473 ALA A CA 1
ATOM 3556 C C . ALA A 1 473 ? 6.484 3.548 32.315 1.00 98.19 473 ALA A C 1
ATOM 3558 O O . ALA A 1 473 ? 6.644 4.681 32.785 1.00 98.19 473 ALA A O 1
ATOM 3559 N N . LYS A 1 474 ? 6.762 3.257 31.038 1.00 97.62 474 LYS A N 1
ATOM 3560 C CA . LYS A 1 474 ? 7.275 4.233 30.071 1.00 97.62 474 LYS A CA 1
ATOM 3561 C C . LYS A 1 474 ? 6.295 5.390 29.875 1.00 97.62 474 LYS A C 1
ATOM 3563 O O . LYS A 1 474 ? 6.692 6.544 30.020 1.00 97.62 474 LYS A O 1
ATOM 3568 N N . ALA A 1 475 ? 5.017 5.099 29.630 1.00 97.56 475 ALA A N 1
ATOM 3569 C CA . ALA A 1 475 ? 3.985 6.118 29.444 1.00 97.56 475 ALA A CA 1
ATOM 3570 C C . ALA A 1 475 ? 3.813 7.005 30.692 1.00 97.56 475 ALA A C 1
ATOM 3572 O O . ALA A 1 475 ? 3.688 8.223 30.564 1.00 97.56 475 ALA A O 1
ATOM 3573 N N . ARG A 1 476 ? 3.883 6.434 31.907 1.00 98.25 476 ARG A N 1
ATOM 3574 C CA . ARG A 1 476 ? 3.844 7.198 33.171 1.00 98.25 476 ARG A CA 1
ATOM 3575 C C . ARG A 1 476 ? 5.030 8.144 33.312 1.00 98.25 476 ARG A C 1
ATOM 3577 O O . ARG A 1 476 ? 4.837 9.291 33.706 1.00 98.25 476 ARG A O 1
ATOM 3584 N N . LYS A 1 477 ? 6.238 7.684 32.976 1.00 97.69 477 LYS A N 1
ATOM 3585 C CA . LYS A 1 477 ? 7.439 8.526 32.994 1.00 97.69 477 LYS A CA 1
ATOM 3586 C C . LYS A 1 477 ? 7.298 9.695 32.017 1.00 97.69 477 LYS A C 1
ATOM 3588 O O . LYS A 1 477 ? 7.514 10.834 32.419 1.00 97.69 477 LYS A O 1
ATOM 3593 N N . THR A 1 478 ? 6.880 9.433 30.778 1.00 96.62 478 THR A N 1
ATOM 3594 C CA . THR A 1 478 ? 6.658 10.483 29.769 1.00 96.62 478 THR A CA 1
ATOM 3595 C C . THR A 1 478 ? 5.585 11.478 30.217 1.00 96.62 478 THR A C 1
ATOM 3597 O O . THR A 1 478 ? 5.794 12.683 30.128 1.00 96.62 478 THR A O 1
ATOM 3600 N N . ALA A 1 479 ? 4.469 10.998 30.775 1.00 96.94 479 ALA A N 1
ATOM 3601 C CA . ALA A 1 479 ? 3.407 11.859 31.293 1.00 96.94 479 ALA A CA 1
ATOM 3602 C C . ALA A 1 479 ? 3.863 12.723 32.484 1.00 96.94 479 ALA A C 1
ATOM 3604 O O . ALA A 1 479 ? 3.443 13.871 32.601 1.00 96.94 479 ALA A O 1
ATOM 3605 N N . ALA A 1 480 ? 4.729 12.200 33.359 1.00 97.19 480 ALA A N 1
ATOM 3606 C CA . ALA A 1 480 ? 5.286 12.960 34.478 1.00 97.19 480 ALA A CA 1
ATOM 3607 C C . ALA A 1 480 ? 6.226 14.077 34.004 1.00 97.19 480 ALA A C 1
ATOM 3609 O O . ALA A 1 480 ? 6.153 15.187 34.525 1.00 97.19 480 ALA A O 1
ATOM 3610 N N . VAL A 1 481 ? 7.057 13.803 32.991 1.00 96.38 481 VAL A N 1
ATOM 3611 C CA . VAL A 1 481 ? 7.924 14.814 32.365 1.00 96.38 481 VAL A CA 1
ATOM 3612 C C . VAL A 1 481 ? 7.083 15.907 31.703 1.00 96.38 481 VAL A C 1
ATOM 3614 O O . VAL A 1 481 ? 7.318 17.078 31.971 1.00 96.38 481 VAL A O 1
ATOM 3617 N N . ALA A 1 482 ? 6.055 15.534 30.934 1.00 93.94 482 ALA A N 1
ATOM 3618 C CA . ALA A 1 482 ? 5.160 16.484 30.267 1.00 93.94 482 ALA A CA 1
ATOM 3619 C C . ALA A 1 482 ? 4.331 17.350 31.235 1.00 93.94 482 ALA A C 1
ATOM 3621 O O . ALA A 1 482 ? 3.862 18.413 30.855 1.00 93.94 482 ALA A O 1
ATOM 3622 N N . LYS A 1 483 ? 4.120 16.898 32.481 1.00 95.31 483 LYS A N 1
ATOM 3623 C CA . LYS A 1 483 ? 3.457 17.686 33.534 1.00 95.31 483 LYS A CA 1
ATOM 3624 C C . LYS A 1 483 ? 4.417 18.654 34.243 1.00 95.31 483 LYS A C 1
ATOM 3626 O O . LYS A 1 483 ? 3.958 19.579 34.906 1.00 95.31 483 LYS A O 1
ATOM 3631 N N . ALA A 1 484 ? 5.720 18.381 34.189 1.00 94.69 484 ALA A N 1
ATOM 3632 C CA . ALA A 1 484 ? 6.752 19.183 34.843 1.00 94.69 484 ALA A CA 1
ATOM 3633 C C . ALA A 1 484 ? 7.298 20.304 33.944 1.00 94.69 484 ALA A C 1
ATOM 3635 O O . ALA A 1 484 ? 7.801 21.295 34.470 1.00 94.69 484 ALA A O 1
ATOM 3636 N N . SER A 1 485 ? 7.219 20.127 32.622 1.00 88.75 485 SER A N 1
ATOM 3637 C CA . SER A 1 485 ? 7.387 21.182 31.612 1.00 88.75 485 SER A CA 1
ATOM 3638 C C . SER A 1 485 ? 6.151 22.062 31.530 1.00 88.75 485 SER A C 1
ATOM 3640 O O . SER A 1 485 ? 6.324 23.292 31.410 1.00 88.75 485 SER A O 1
#

Organism: NCBI:txid2886004

Secondary structure (DSSP, 8-state):
-------HHHHHHHHHHHHHTSHHHHHHHHHHHHHHHHHHHHHHHTT-HHHHHHHHHHHHHHHHHHHHHHHHTT-TT--TT-SSS--HHHHHHHHHHHHHHHHHHHHHHIIIIIHHHTSHHHHHTTTTS-HHHHHHHHHHHHHHHHHHHHHHHHHHH-SSHHHHH-HHHHHHHHTT-HHHHHHHHHHHHHHHHHHHHHHHHHHHHHHHH-HHHHHHHHHHHHHHHHHHHHHHHHHHHHHHHHHHHHHHTT-------------------------------------------PPPP-TTHHHHHHHHHHHHTT-HHHHHHHHHHHHHHS---HHHHHHHHHHHHHTT-HHHHHHHHHHHHHHHHHTT-HHHHHHHHHHTGGGTTTTT--HHHHHHHHHHHHHTT-HHHHHHHHHHHHHH-TT-HHHHHHHHHHHHHHHHTS--HHHHHHHHHHHHHH-TT-TTHHHHHHHHHHHHHHHHHHHH-

pLDDT: mean 85.44, std 19.22, range [28.38, 98.56]

Sequence (485 aa):
MEHDHLTEFSGVIGRVVRETFSWKTLFSGVALGFILVVTTVVLAIAKAPNVGIFVGQIIMAAALARFAVNGLFGEWDGTLFSSAGGSWAQVGAVTGRYLFLTFAWLVPLYFLGLNTMSDPQMMMMGPAMGGRVAFALASYMMLSALSPPIILIAAVSATDFGDFLSVAHWRRLFAGRSSDLFMVYAAYAGALGMACLIAFPILMGAFAMAWQLALLLGAVAGAFLFGWMASLLGRLCGFFAFGDRGFAGGRSETPGLSSQPDARHDHHAPAPASPAAVPLSSMATPLDGEPTGGPPMLPDSADRVQNARKKFETDPDAAIASLEQVHEEYAPHPQILHALVLMCHQAERKEEAVTWAKAALPVCFNRGALPLAAEILKTMWKFREALDLSDDQKLKIATSFSNSGELAYAANVYALVIQADRNHARAIKGVMHVAETLAGEDGRAADAVKLYSYLAKSCPETPLMEYIQDGLAKARKTAAVAKAS

Radius of gyration: 29.72 Å; chains: 1; bounding box: 85×79×76 Å